Protein AF-A0A0R2Q2U8-F1 (afdb_monomer_lite)

pLDDT: mean 85.95, std 11.43, range [34.81, 98.5]

Foldseek 3Di:
DPDPFAFLVQQQVLLVQQCVLQVWAWDDKDDLVQFADCVVVPWDWDADPPGDIDTHDQIWTWTWGQFPLGIDIGIHTDFGPDDLVVVLVVVVVVCVVVVPQEAEAEGEDEDQDDPPDQKDKAKEWPDPVCCVVQVHYHDPDDDDDTSLVVNRVVCVVVVRIYMYIYTHDHNQCRVHRALSSSLVRQVSVCVSSVGDGSCPVSVVVHVVSLVVLLQADDLVQFADCVVVPWDWDADPPGDIDTHDWGWDWDWDQFPLGIDIDTDTDFGPDDLLSVLVSVVSNCVVRVPQEAEAEEEDADQDDPPDQWDKAKEWPDPVLCVVQVHHHDPDDDDDGSQVVNRVSCVVVVRIYMYIYTHDHNVCVPPDDVSRVVVRQVSVCVSSVGDRPVVVVVVVVVVD

Structure (mmCIF, N/CA/C/O backbone):
data_AF-A0A0R2Q2U8-F1
#
_entry.id   AF-A0A0R2Q2U8-F1
#
loop_
_atom_site.group_PDB
_atom_site.id
_atom_site.type_symbol
_atom_site.label_atom_id
_atom_site.label_alt_id
_atom_site.label_comp_id
_atom_site.label_asym_id
_atom_site.label_entity_id
_atom_site.label_seq_id
_atom_site.pdbx_PDB_ins_code
_atom_site.Cartn_x
_atom_site.Cartn_y
_atom_site.Cartn_z
_atom_site.occupancy
_atom_site.B_iso_or_equiv
_atom_site.auth_seq_id
_atom_site.auth_comp_id
_atom_site.auth_asym_id
_atom_site.auth_atom_id
_atom_site.pdbx_PDB_model_num
ATOM 1 N N . PHE A 1 1 ? -6.935 5.811 10.780 1.00 94.56 1 PHE A N 1
ATOM 2 C CA . PHE A 1 1 ? -7.105 7.264 10.555 1.00 94.56 1 PHE A CA 1
ATOM 3 C C . PHE A 1 1 ? -6.619 7.581 9.160 1.00 94.56 1 PHE A C 1
ATOM 5 O O . PHE A 1 1 ? -5.603 7.012 8.795 1.00 94.56 1 PHE A O 1
ATOM 12 N N . THR A 1 2 ? -7.308 8.432 8.398 1.00 90.75 2 THR A N 1
ATOM 13 C CA . THR A 1 2 ? -6.790 8.894 7.095 1.00 90.75 2 THR A CA 1
ATOM 14 C C . THR A 1 2 ? -5.646 9.890 7.297 1.00 90.75 2 THR A C 1
ATOM 16 O O . THR A 1 2 ? -5.514 10.471 8.378 1.00 90.75 2 THR A O 1
ATOM 19 N N . GLY A 1 3 ? -4.868 10.156 6.249 1.00 85.31 3 GLY A N 1
ATOM 20 C CA . GLY A 1 3 ? -3.780 11.135 6.285 1.00 85.31 3 GLY A CA 1
ATOM 21 C C . GLY A 1 3 ? -2.416 10.465 6.414 1.00 85.31 3 GLY A C 1
ATOM 22 O O . GLY A 1 3 ? -2.120 9.535 5.672 1.00 85.31 3 GLY A O 1
ATOM 23 N N . TRP A 1 4 ? -1.572 10.941 7.334 1.00 85.06 4 TRP A N 1
ATOM 24 C CA . TRP A 1 4 ? -0.156 10.550 7.386 1.00 85.06 4 TRP A CA 1
ATOM 25 C C . TRP A 1 4 ? 0.062 9.047 7.631 1.00 85.06 4 TRP A C 1
ATOM 27 O O . TRP A 1 4 ? 1.006 8.465 7.107 1.00 85.06 4 TRP A O 1
ATOM 37 N N . ASN A 1 5 ? -0.842 8.411 8.379 1.00 87.88 5 ASN A N 1
ATOM 38 C CA . ASN A 1 5 ? -0.761 6.993 8.746 1.00 87.88 5 ASN A CA 1
ATOM 39 C C . ASN A 1 5 ? -1.387 6.042 7.700 1.00 87.88 5 ASN A C 1
ATOM 41 O O . ASN A 1 5 ? -1.580 4.865 8.003 1.00 87.88 5 ASN A O 1
ATOM 45 N N . ASP A 1 6 ? -1.784 6.539 6.523 1.00 93.38 6 ASP A N 1
ATOM 46 C CA . ASP A 1 6 ? -2.668 5.821 5.594 1.00 93.38 6 ASP A CA 1
ATOM 47 C C . ASP A 1 6 ? -2.227 5.956 4.131 1.00 93.38 6 ASP A C 1
ATOM 49 O O . ASP A 1 6 ? -2.922 6.515 3.282 1.00 93.38 6 ASP A O 1
ATOM 53 N N . ALA A 1 7 ? -1.033 5.447 3.829 1.00 89.38 7 ALA A N 1
ATOM 54 C CA . ALA A 1 7 ? -0.549 5.343 2.458 1.00 89.38 7 ALA A CA 1
ATOM 55 C C . ALA A 1 7 ? -1.533 4.569 1.557 1.00 89.38 7 ALA A C 1
ATOM 57 O O . ALA A 1 7 ? -1.987 3.474 1.917 1.00 89.38 7 ALA A O 1
ATOM 58 N N . ALA A 1 8 ? -1.817 5.130 0.374 1.00 89.12 8 ALA A N 1
ATOM 59 C CA . ALA A 1 8 ? -2.749 4.582 -0.616 1.00 89.12 8 ALA A CA 1
ATOM 60 C C . ALA A 1 8 ? -4.134 4.225 -0.034 1.00 89.12 8 ALA A C 1
ATOM 62 O O . ALA A 1 8 ? -4.734 3.221 -0.428 1.00 89.12 8 ALA A O 1
ATOM 63 N N . ASP A 1 9 ? -4.610 5.003 0.948 1.00 93.44 9 ASP A N 1
ATOM 64 C CA . ASP A 1 9 ? -5.893 4.818 1.642 1.00 93.44 9 ASP A CA 1
ATOM 65 C C . ASP A 1 9 ? -6.118 3.384 2.170 1.00 93.44 9 ASP A C 1
ATOM 67 O O . ASP A 1 9 ? -7.255 2.923 2.323 1.00 93.44 9 ASP A O 1
ATOM 71 N N . ALA A 1 10 ? -5.045 2.617 2.393 1.00 94.88 10 ALA A N 1
ATOM 72 C CA . ALA A 1 10 ? -5.145 1.183 2.619 1.00 94.88 10 ALA A CA 1
ATOM 73 C C . ALA A 1 10 ? -5.830 0.849 3.953 1.00 94.88 10 ALA A C 1
ATOM 75 O O . ALA A 1 10 ? -6.695 -0.032 4.003 1.00 94.88 10 ALA A O 1
ATOM 76 N N . ALA A 1 11 ? -5.475 1.548 5.029 1.00 97.00 11 ALA A N 1
ATOM 77 C CA . ALA A 1 11 ? -6.027 1.336 6.357 1.00 97.00 11 ALA A CA 1
ATOM 78 C C . ALA A 1 11 ? -7.448 1.895 6.481 1.00 97.00 11 ALA A C 1
ATOM 80 O O . ALA A 1 11 ? -8.323 1.217 7.027 1.00 97.00 11 ALA A O 1
ATOM 81 N N . SER A 1 12 ? -7.725 3.091 5.950 1.00 96.44 12 SER A N 1
ATOM 82 C CA . SER A 1 12 ? -9.091 3.631 5.977 1.00 96.44 12 SER A CA 1
ATOM 83 C C . SER A 1 12 ? -10.061 2.796 5.146 1.00 96.44 12 SER A C 1
ATOM 85 O O . SER A 1 12 ? -11.175 2.531 5.608 1.00 96.44 12 SER A O 1
ATOM 87 N N . ASN A 1 13 ? -9.641 2.307 3.975 1.00 95.56 13 ASN A N 1
ATOM 88 C CA . ASN A 1 13 ? -10.457 1.397 3.177 1.00 95.56 13 ASN A CA 1
ATOM 89 C C . ASN A 1 13 ? -10.619 0.032 3.848 1.00 95.56 13 ASN A C 1
ATOM 91 O O . ASN A 1 13 ? -11.709 -0.530 3.770 1.00 95.56 13 ASN A O 1
ATOM 95 N N . ALA A 1 14 ? -9.610 -0.485 4.557 1.00 96.88 14 ALA A N 1
ATOM 96 C CA . ALA A 1 14 ? -9.766 -1.708 5.346 1.00 96.88 14 ALA A CA 1
ATOM 97 C C . ALA A 1 14 ? -10.889 -1.555 6.385 1.00 96.88 14 ALA A C 1
ATOM 99 O O . ALA A 1 14 ? -11.827 -2.349 6.396 1.00 96.88 14 ALA A O 1
ATOM 100 N N . VAL A 1 15 ? -10.854 -0.496 7.204 1.00 97.69 15 VAL A N 1
ATOM 101 C CA . VAL A 1 15 ? -11.894 -0.247 8.219 1.00 97.69 15 VAL A CA 1
ATOM 102 C C . VAL A 1 15 ? -13.259 0.001 7.574 1.00 97.69 15 VAL A C 1
ATOM 104 O O . VAL A 1 15 ? -14.255 -0.544 8.041 1.00 97.69 15 VAL A O 1
ATOM 107 N N . ARG A 1 16 ? -13.324 0.759 6.471 1.00 96.56 16 ARG A N 1
ATOM 108 C CA . ARG A 1 16 ? -14.574 0.988 5.727 1.00 96.56 16 ARG A CA 1
ATOM 109 C C . ARG A 1 16 ? -15.201 -0.322 5.249 1.00 96.56 16 ARG A C 1
ATOM 111 O O . ARG A 1 16 ? -16.387 -0.540 5.472 1.00 96.56 16 ARG A O 1
ATOM 118 N N . ASN A 1 17 ? -14.405 -1.207 4.650 1.00 95.62 17 ASN A N 1
ATOM 119 C CA . ASN A 1 17 ? -14.882 -2.508 4.184 1.00 95.62 17 ASN A CA 1
ATOM 120 C C . ASN A 1 17 ? -15.299 -3.427 5.344 1.00 95.62 17 ASN A C 1
ATOM 122 O O . ASN A 1 17 ? -16.216 -4.223 5.173 1.00 95.62 17 ASN A O 1
ATOM 126 N N . LEU A 1 18 ? -14.682 -3.312 6.526 1.00 96.50 18 LEU A N 1
ATOM 127 C CA . LEU A 1 18 ? -15.141 -4.020 7.729 1.00 96.50 18 LEU A CA 1
ATOM 128 C C . LEU A 1 18 ? -16.490 -3.481 8.229 1.00 96.50 18 LEU A C 1
ATOM 130 O O . LEU A 1 18 ? -17.383 -4.275 8.514 1.00 96.50 18 LEU A O 1
ATOM 134 N N . ILE A 1 19 ? -16.665 -2.154 8.281 1.00 96.94 19 ILE A N 1
ATOM 135 C CA . ILE A 1 19 ? -17.934 -1.506 8.659 1.00 96.94 19 ILE A CA 1
ATOM 136 C C . ILE A 1 19 ? -19.060 -1.968 7.727 1.00 96.94 19 ILE A C 1
ATOM 138 O O . ILE A 1 19 ? -20.101 -2.430 8.190 1.00 96.94 19 ILE A O 1
ATOM 142 N N . GLU A 1 20 ? -18.845 -1.870 6.415 1.00 95.00 20 GLU A N 1
ATOM 143 C CA . GLU A 1 20 ? -19.843 -2.233 5.407 1.00 95.00 20 GLU A CA 1
ATOM 144 C C . GLU A 1 20 ? -20.079 -3.747 5.359 1.00 95.00 20 GLU A C 1
ATOM 146 O O . GLU A 1 20 ? -21.221 -4.201 5.363 1.00 95.00 20 GLU A O 1
ATOM 151 N N . GLY A 1 21 ? -19.004 -4.538 5.357 1.00 94.06 21 GLY A N 1
ATOM 152 C CA . GLY A 1 21 ? -19.056 -5.988 5.205 1.00 94.06 21 GLY A CA 1
ATOM 153 C C . GLY A 1 21 ? -19.646 -6.725 6.406 1.00 94.06 21 GLY A C 1
ATOM 154 O O . GLY A 1 21 ? -20.275 -7.766 6.224 1.00 94.06 21 GLY A O 1
ATOM 155 N N . TRP A 1 22 ? -19.486 -6.192 7.620 1.00 95.75 22 TRP A N 1
ATOM 156 C CA . TRP A 1 22 ? -20.149 -6.724 8.813 1.00 95.75 22 TRP A CA 1
ATOM 157 C C . TRP A 1 22 ? -21.503 -6.065 9.110 1.00 95.75 22 TRP A C 1
ATOM 159 O O . TRP A 1 22 ? -22.204 -6.511 10.014 1.00 95.75 22 TRP A O 1
ATOM 169 N N . GLY A 1 23 ? -21.897 -5.027 8.363 1.00 95.50 23 GLY A N 1
ATOM 170 C CA . GLY A 1 23 ? -23.138 -4.293 8.620 1.00 95.50 23 GLY A CA 1
ATOM 171 C C . GLY A 1 23 ? -23.129 -3.566 9.968 1.00 95.50 23 GLY A C 1
ATOM 172 O O . GLY A 1 23 ? -24.135 -3.569 10.677 1.00 95.50 23 GLY A O 1
ATOM 173 N N . ALA A 1 24 ? -21.989 -2.976 10.337 1.00 97.38 24 ALA A N 1
ATOM 174 C CA . ALA A 1 24 ? -21.814 -2.310 11.621 1.00 97.38 24 ALA A CA 1
ATOM 175 C C . ALA A 1 24 ? -22.746 -1.093 11.763 1.00 97.38 24 ALA A C 1
ATOM 177 O O . ALA A 1 24 ? -22.928 -0.295 10.839 1.00 97.38 24 ALA A O 1
ATOM 178 N N . THR A 1 25 ? -23.328 -0.927 12.947 1.00 98.00 25 THR A N 1
ATOM 179 C CA . THR A 1 25 ? -24.264 0.158 13.255 1.00 98.00 25 THR A CA 1
ATOM 180 C C . THR A 1 25 ? -23.532 1.365 13.823 1.00 98.00 25 THR A C 1
ATOM 182 O O . THR A 1 25 ? -22.606 1.205 14.612 1.00 98.00 25 THR A O 1
ATOM 185 N N . ALA A 1 26 ? -23.942 2.579 13.448 1.00 97.62 26 ALA A N 1
ATOM 186 C CA . ALA A 1 26 ? -23.356 3.799 14.002 1.00 97.62 26 ALA A CA 1
ATOM 187 C C . ALA A 1 26 ? -23.546 3.848 15.528 1.00 97.62 26 ALA A C 1
ATOM 189 O O . ALA A 1 26 ? -24.657 3.654 16.022 1.00 97.62 26 ALA A O 1
ATOM 190 N N . LEU A 1 27 ? -22.457 4.104 16.251 1.00 97.25 27 LEU A N 1
ATOM 191 C CA . LEU A 1 27 ? -22.409 4.133 17.711 1.00 97.25 27 LEU A CA 1
ATOM 192 C C . LEU A 1 27 ? -22.325 5.570 18.229 1.00 97.25 27 LEU A C 1
ATOM 194 O O . LEU A 1 27 ? -23.126 5.981 19.064 1.00 97.25 27 LEU A O 1
ATOM 198 N N . ALA A 1 28 ? -21.343 6.324 17.739 1.00 95.38 28 ALA A N 1
ATOM 199 C CA . ALA A 1 28 ? -21.072 7.689 18.167 1.00 95.38 28 ALA A CA 1
ATOM 200 C C . ALA A 1 28 ? -20.221 8.427 17.127 1.00 95.38 28 ALA A C 1
ATOM 202 O O . ALA A 1 28 ? -19.657 7.827 16.215 1.00 95.38 28 ALA A O 1
ATOM 203 N N . GLU A 1 29 ? -20.105 9.738 17.295 1.00 95.50 29 GLU A N 1
ATOM 204 C CA . GLU A 1 29 ? -19.237 10.606 16.507 1.00 95.50 29 GLU A CA 1
ATOM 205 C C . GLU A 1 29 ? -18.466 11.522 17.462 1.00 95.50 29 GLU A C 1
ATOM 207 O O . GLU A 1 29 ? -19.021 11.998 18.454 1.00 95.50 29 GLU A O 1
ATOM 212 N N . ILE A 1 30 ? -17.187 11.761 17.177 1.00 93.81 30 ILE A N 1
ATOM 213 C CA . ILE A 1 30 ? -16.371 12.727 17.919 1.00 93.81 30 ILE A CA 1
ATOM 214 C C . ILE A 1 30 ? -16.479 14.071 17.215 1.00 93.81 30 ILE A C 1
ATOM 216 O O . ILE A 1 30 ? -16.075 14.183 16.058 1.00 93.81 30 ILE A O 1
ATOM 220 N N . ASP A 1 31 ? -16.977 15.083 17.929 1.00 91.62 31 ASP A N 1
ATOM 221 C CA . ASP A 1 31 ? -17.075 16.455 17.426 1.00 91.62 31 ASP A CA 1
ATOM 222 C C . ASP A 1 31 ? -15.719 16.917 16.854 1.00 91.62 31 ASP A C 1
ATOM 224 O O . ASP A 1 31 ? -14.731 16.951 17.595 1.00 91.62 31 ASP A O 1
ATOM 228 N N . PRO A 1 32 ? -15.633 17.246 15.551 1.00 91.38 32 PRO A N 1
ATOM 229 C CA . PRO A 1 32 ? -14.372 17.604 14.917 1.00 91.38 32 PRO A CA 1
ATOM 230 C C . PRO A 1 32 ? -13.861 18.993 15.311 1.00 91.38 32 PRO A C 1
ATOM 232 O O . PRO A 1 32 ? -12.673 19.262 15.116 1.00 91.38 32 PRO A O 1
ATOM 235 N N . GLU A 1 33 ? -14.706 19.875 15.854 1.00 91.88 33 GLU A N 1
ATOM 236 C CA . GLU A 1 33 ? -14.378 21.289 16.069 1.00 91.88 33 GLU A CA 1
ATOM 237 C C . GLU A 1 33 ? -13.157 21.532 16.980 1.00 91.88 33 GLU A C 1
ATOM 239 O O . GLU A 1 33 ? -12.303 22.347 16.621 1.00 91.88 33 GLU A O 1
ATOM 244 N N . PRO A 1 34 ? -12.964 20.812 18.101 1.00 93.44 34 PRO A N 1
ATOM 245 C CA . PRO A 1 34 ? -11.785 20.996 18.948 1.00 93.44 34 PRO A CA 1
ATOM 246 C C . PRO A 1 34 ? -10.483 20.447 18.347 1.00 93.44 34 PRO A C 1
ATOM 248 O O . PRO A 1 34 ? -9.402 20.776 18.847 1.00 93.44 34 PRO A O 1
ATOM 251 N N . PHE A 1 35 ? -10.578 19.575 17.339 1.00 94.88 35 PHE A N 1
ATOM 252 C CA . PHE A 1 35 ? -9.476 18.719 16.894 1.00 94.88 35 PHE A CA 1
ATOM 253 C C . PHE A 1 35 ? -9.040 18.969 15.453 1.00 94.88 35 PHE A C 1
ATOM 255 O O . PHE A 1 35 ? -7.942 18.559 15.087 1.00 94.88 35 PHE A O 1
ATOM 262 N N . THR A 1 36 ? -9.852 19.640 14.639 1.00 91.00 36 THR A N 1
ATOM 263 C CA . THR A 1 36 ? -9.620 19.766 13.195 1.00 91.00 36 THR A CA 1
ATOM 264 C C . THR A 1 36 ? -9.173 21.169 12.814 1.00 91.00 36 THR A C 1
ATOM 266 O O . THR A 1 36 ? -9.827 22.154 13.151 1.00 91.00 36 THR A O 1
ATOM 269 N N . ASP A 1 37 ? -8.096 21.271 12.033 1.00 91.44 37 ASP A N 1
ATOM 270 C CA . ASP A 1 37 ? -7.814 22.491 11.280 1.00 91.44 37 ASP A CA 1
ATOM 271 C C . ASP A 1 37 ? -8.611 22.486 9.967 1.00 91.44 37 ASP A C 1
ATOM 273 O O . ASP A 1 37 ? -8.217 21.868 8.974 1.00 91.44 37 ASP A O 1
ATOM 277 N N . TYR A 1 38 ? -9.737 23.204 9.947 1.00 85.06 38 TYR A N 1
ATOM 278 C CA . TYR A 1 38 ? -10.610 23.283 8.773 1.00 85.06 38 TYR A CA 1
ATOM 279 C C . TYR A 1 38 ? -9.982 23.982 7.557 1.00 85.06 38 TYR A C 1
ATOM 281 O O . TYR A 1 38 ? -10.538 23.899 6.457 1.00 85.06 38 TYR A O 1
ATOM 289 N N . ALA A 1 39 ? -8.842 24.668 7.706 1.00 84.31 39 ALA A N 1
ATOM 290 C CA . ALA A 1 39 ? -8.105 25.196 6.559 1.00 84.31 39 ALA A CA 1
ATOM 291 C C . ALA A 1 39 ? -7.401 24.078 5.774 1.00 84.31 39 ALA A C 1
ATOM 293 O O . ALA A 1 39 ? -7.323 24.160 4.540 1.00 84.31 39 ALA A O 1
ATOM 294 N N . THR A 1 40 ? -6.951 23.046 6.493 1.00 81.06 40 THR A N 1
ATOM 295 C CA . THR A 1 40 ? -6.256 21.867 5.968 1.00 81.06 40 THR A CA 1
ATOM 296 C C . THR A 1 40 ? -7.247 20.765 5.586 1.00 81.06 40 THR A C 1
ATOM 298 O O . THR A 1 40 ? -7.237 20.297 4.449 1.00 81.06 40 THR A O 1
ATOM 301 N N . VAL A 1 41 ? -8.167 20.401 6.487 1.00 81.25 41 VAL A N 1
ATOM 302 C CA . VAL A 1 41 ? -9.200 19.375 6.256 1.00 81.25 41 VAL A CA 1
ATOM 303 C C . VAL A 1 41 ? -10.561 20.052 6.107 1.00 81.25 41 VAL A C 1
ATOM 305 O O . VAL A 1 41 ? -11.271 20.321 7.076 1.00 81.25 41 VAL A O 1
ATOM 308 N N . ARG A 1 42 ? -10.917 20.390 4.865 1.00 86.69 42 ARG A N 1
ATOM 309 C CA . ARG A 1 42 ? -12.091 21.224 4.568 1.00 86.69 42 ARG A CA 1
ATOM 310 C C . ARG A 1 42 ? -13.397 20.423 4.614 1.00 86.69 42 ARG A C 1
ATOM 312 O O . ARG A 1 42 ? -13.463 19.367 3.993 1.00 86.69 42 ARG A O 1
ATOM 319 N N . PRO A 1 43 ? -14.471 20.954 5.228 1.00 85.44 43 PRO A N 1
ATOM 320 C CA . PRO A 1 43 ? -15.813 20.402 5.070 1.00 85.44 43 PRO A CA 1
ATOM 321 C C . PRO A 1 43 ? -16.261 20.416 3.605 1.00 85.44 43 PRO A C 1
ATOM 323 O O . PRO A 1 43 ? -15.959 21.348 2.852 1.00 85.44 43 PRO A O 1
ATOM 326 N N . HIS A 1 44 ? -17.041 19.413 3.211 1.00 82.75 44 HIS A N 1
ATOM 327 C CA . HIS A 1 44 ? -17.536 19.282 1.842 1.00 82.75 44 HIS A CA 1
ATOM 328 C C . HIS A 1 44 ? -19.038 19.511 1.765 1.00 82.75 44 HIS A C 1
ATOM 330 O O . HIS A 1 44 ? -19.788 19.269 2.707 1.00 82.75 44 HIS A O 1
ATOM 336 N N . VAL A 1 45 ? -19.496 19.961 0.604 1.00 84.44 45 VAL A N 1
ATOM 337 C CA . VAL A 1 45 ? -20.920 20.125 0.330 1.00 84.44 45 VAL A CA 1
ATOM 338 C C . VAL A 1 45 ? -21.479 18.835 -0.248 1.00 84.44 45 VAL A C 1
ATOM 340 O O . VAL A 1 45 ? -20.938 18.321 -1.223 1.00 84.44 45 VAL A O 1
ATOM 343 N N . ARG A 1 46 ? -22.611 18.368 0.281 1.00 79.62 46 ARG A N 1
ATOM 344 C CA . ARG A 1 46 ? -23.426 17.317 -0.334 1.00 79.62 46 ARG A CA 1
ATOM 345 C C . ARG A 1 46 ? -24.780 17.891 -0.742 1.00 79.62 46 ARG A C 1
ATOM 347 O O . ARG A 1 46 ? -25.477 18.496 0.070 1.00 79.62 46 ARG A O 1
ATOM 354 N N . LEU A 1 47 ? -25.148 17.706 -2.006 1.00 78.75 47 LEU A N 1
ATOM 355 C CA . LEU A 1 47 ? -26.485 18.021 -2.503 1.00 78.75 47 LEU A CA 1
ATOM 356 C C . LEU A 1 47 ? -27.368 16.785 -2.319 1.00 78.75 47 LEU A C 1
ATOM 358 O O . LEU A 1 47 ? -26.999 15.699 -2.758 1.00 78.75 47 LEU A O 1
ATOM 362 N N . LYS A 1 48 ? -28.507 16.945 -1.646 1.00 77.12 48 LYS A N 1
ATOM 363 C CA . LYS A 1 48 ? -29.556 15.922 -1.576 1.00 77.12 48 LYS A CA 1
ATOM 364 C C . LYS A 1 48 ? -30.556 16.107 -2.714 1.00 77.12 48 LYS A C 1
ATOM 366 O O . LYS A 1 48 ? -30.685 17.207 -3.264 1.00 77.12 48 LYS A O 1
ATOM 371 N N . ASP A 1 49 ? -31.300 15.045 -3.011 1.00 71.19 49 ASP A N 1
ATOM 372 C CA . ASP A 1 49 ? -32.435 15.104 -3.929 1.00 71.19 49 ASP A CA 1
ATOM 373 C C . ASP A 1 49 ? -33.386 16.241 -3.522 1.00 71.19 49 ASP A C 1
ATOM 375 O O . ASP A 1 49 ? -33.726 16.409 -2.349 1.00 71.19 49 ASP A O 1
ATOM 379 N N . GLY A 1 50 ? -33.757 17.079 -4.492 1.00 77.56 50 GLY A N 1
ATOM 380 C CA . GLY A 1 50 ? -34.539 18.298 -4.253 1.00 77.56 50 GLY A CA 1
ATOM 381 C C . GLY A 1 50 ? -33.717 19.564 -3.970 1.00 77.56 50 GLY A C 1
ATOM 382 O O . GLY A 1 50 ? -34.293 20.591 -3.624 1.00 77.56 50 GLY A O 1
ATOM 383 N N . GLY A 1 51 ? -32.387 19.531 -4.126 1.00 76.44 51 GLY A N 1
ATOM 384 C CA . GLY A 1 51 ? -31.538 20.732 -4.105 1.00 76.44 51 GLY A CA 1
ATOM 385 C C . GLY A 1 51 ? -31.176 21.250 -2.710 1.00 76.44 51 GLY A C 1
ATOM 386 O O . GLY A 1 51 ? -30.585 22.324 -2.584 1.00 76.44 51 GLY A O 1
ATOM 387 N N . LYS A 1 52 ? -31.491 20.496 -1.650 1.00 79.94 52 LYS A N 1
ATOM 388 C CA . LYS A 1 52 ? -31.078 20.837 -0.284 1.00 79.94 52 LYS A CA 1
ATOM 389 C C . LYS A 1 52 ? -29.573 20.601 -0.122 1.00 79.94 52 LYS A C 1
ATOM 391 O O . LYS A 1 52 ? -29.073 19.513 -0.403 1.00 79.94 52 LYS A O 1
ATOM 396 N N . ARG A 1 53 ? -28.861 21.637 0.327 1.00 84.44 53 ARG A N 1
ATOM 397 C CA . ARG A 1 53 ? -27.409 21.639 0.534 1.00 84.44 53 ARG A CA 1
ATOM 398 C C . ARG A 1 53 ? -27.082 21.308 1.990 1.00 84.44 53 ARG A C 1
ATOM 400 O O . ARG A 1 53 ? -27.417 22.099 2.866 1.00 84.44 53 ARG A O 1
ATOM 407 N N . ASP A 1 54 ? -26.371 20.209 2.218 1.00 83.75 54 ASP A N 1
ATOM 408 C CA . ASP A 1 54 ? -25.835 19.838 3.530 1.00 83.75 54 ASP A CA 1
ATOM 409 C C . ASP A 1 54 ? -24.307 20.006 3.549 1.00 83.75 54 ASP A C 1
ATOM 411 O O . ASP A 1 54 ? -23.626 19.759 2.549 1.00 83.75 54 ASP A O 1
ATOM 415 N N . ILE A 1 55 ? -23.766 20.443 4.688 1.00 82.94 55 ILE A N 1
ATOM 416 C CA . ILE A 1 55 ? -22.320 20.504 4.931 1.00 82.94 55 ILE A CA 1
ATOM 417 C C . ILE A 1 55 ? -21.924 19.232 5.678 1.00 82.94 55 ILE A C 1
ATOM 419 O O . ILE A 1 55 ? -22.485 18.930 6.728 1.00 82.94 55 ILE A O 1
ATOM 423 N N . ILE A 1 56 ? -20.970 18.493 5.120 1.00 84.88 56 ILE A N 1
ATOM 424 C CA . ILE A 1 56 ? -20.397 17.288 5.710 1.00 84.88 56 ILE A CA 1
ATOM 425 C C . ILE A 1 56 ? -19.091 17.675 6.392 1.00 84.88 56 ILE A C 1
ATOM 427 O O . ILE A 1 56 ? -18.128 18.071 5.728 1.00 84.88 56 ILE A O 1
ATOM 431 N N . TRP A 1 57 ? -19.086 17.575 7.717 1.00 89.38 57 TRP A N 1
ATOM 432 C CA . TRP A 1 57 ? -17.927 17.870 8.549 1.00 89.38 57 TRP A CA 1
ATOM 433 C C . TRP A 1 57 ? -16.981 16.660 8.624 1.00 89.38 57 TRP A C 1
ATOM 435 O O . TRP A 1 57 ? -17.457 15.520 8.641 1.00 89.38 57 TRP A O 1
ATOM 445 N N . PRO A 1 58 ? -15.656 16.885 8.661 1.00 88.25 58 PRO A N 1
ATOM 446 C CA . PRO A 1 58 ? -14.641 15.831 8.696 1.00 88.25 58 PRO A CA 1
ATOM 447 C C . PRO A 1 58 ? -14.563 15.182 10.088 1.00 88.25 58 PRO A C 1
ATOM 449 O O . PRO A 1 58 ? -13.705 15.502 10.901 1.00 88.25 58 PRO A O 1
ATOM 452 N N . THR A 1 59 ? -15.500 14.282 10.362 1.00 91.88 59 THR A N 1
ATOM 453 C CA . THR A 1 59 ? -15.767 13.716 11.693 1.00 91.88 59 THR A CA 1
ATOM 454 C C . THR A 1 59 ? -15.111 12.344 11.855 1.00 91.88 59 THR A C 1
ATOM 456 O O . THR A 1 59 ? -15.014 11.588 10.886 1.00 91.88 59 THR A O 1
ATOM 459 N N . VAL A 1 60 ? -14.683 12.000 13.075 1.00 96.38 60 VAL A N 1
ATOM 460 C CA . VAL A 1 60 ? -14.318 10.617 13.422 1.00 96.38 60 VAL A CA 1
ATOM 461 C C . VAL A 1 60 ? -15.571 9.900 13.904 1.00 96.38 60 VAL A C 1
ATOM 463 O O . VAL A 1 60 ? -16.109 10.225 14.961 1.00 96.38 60 VAL A O 1
ATOM 466 N N . GLY A 1 61 ? -16.041 8.943 13.111 1.00 97.50 61 GLY A N 1
ATOM 467 C CA . GLY A 1 61 ? -17.170 8.097 13.472 1.00 97.50 61 GLY A CA 1
ATOM 468 C C . GLY A 1 61 ? -16.724 6.847 14.222 1.00 97.50 61 GLY A C 1
ATOM 469 O O . GLY A 1 61 ? -15.598 6.365 14.057 1.00 97.50 61 GLY A O 1
ATOM 470 N N . LEU A 1 62 ? -17.637 6.322 15.031 1.00 98.31 62 LEU A N 1
ATOM 471 C CA . LEU A 1 62 ? -17.527 5.056 15.736 1.00 98.31 62 LEU A CA 1
ATOM 472 C C . LEU A 1 62 ? -18.710 4.172 15.340 1.00 98.31 62 LEU A C 1
ATOM 474 O O . LEU A 1 62 ? -19.857 4.622 15.338 1.00 98.31 62 LEU A O 1
ATOM 478 N N . TRP A 1 63 ? -18.437 2.909 15.037 1.00 98.50 63 TRP A N 1
ATOM 479 C CA . TRP A 1 63 ? -19.432 1.906 14.668 1.00 98.50 63 TRP A CA 1
ATOM 480 C C . TRP A 1 63 ? -19.288 0.679 15.550 1.00 98.50 63 TRP A C 1
ATOM 482 O O . TRP A 1 63 ? -18.178 0.302 15.906 1.00 98.50 63 TRP A O 1
ATOM 492 N N . HIS A 1 64 ? -20.401 0.037 15.873 1.00 98.12 64 HIS A N 1
ATOM 493 C CA . HIS A 1 64 ? -20.445 -1.193 16.651 1.00 98.12 64 HIS A CA 1
ATOM 494 C C . HIS A 1 64 ? -20.925 -2.360 15.794 1.00 98.12 64 HIS A C 1
ATOM 496 O O . HIS A 1 64 ? -21.834 -2.211 14.973 1.00 98.12 64 HIS A O 1
ATOM 502 N N . VAL A 1 65 ? -20.325 -3.526 16.010 1.00 97.38 65 VAL A N 1
ATOM 503 C CA . VAL A 1 65 ? -20.839 -4.797 15.511 1.00 97.38 65 VAL A CA 1
ATOM 504 C C . VAL A 1 65 ? -20.565 -5.922 16.501 1.00 97.38 65 VAL A C 1
ATOM 506 O O . VAL A 1 65 ? -19.541 -5.932 17.184 1.00 97.38 65 VAL A O 1
ATOM 509 N N . ASN A 1 66 ? -21.475 -6.891 16.555 1.00 96.19 66 ASN A N 1
ATOM 510 C CA . ASN A 1 66 ? -21.276 -8.126 17.298 1.00 96.19 66 ASN A CA 1
ATOM 511 C C . ASN A 1 66 ? -20.593 -9.162 16.388 1.00 96.19 66 ASN A C 1
ATOM 513 O O . ASN A 1 66 ? -21.203 -9.664 15.442 1.00 96.19 66 ASN A O 1
ATOM 517 N N . GLY A 1 67 ? -19.308 -9.422 16.634 1.00 92.75 67 GLY A N 1
ATOM 518 C CA . GLY A 1 67 ? -18.506 -10.402 15.906 1.00 92.75 67 GLY A CA 1
ATOM 519 C C . GLY A 1 67 ? -18.446 -11.756 16.615 1.00 92.75 67 GLY A C 1
ATOM 520 O O . GLY A 1 67 ? -18.751 -11.883 17.798 1.00 92.75 67 GLY A O 1
ATOM 521 N N . ALA A 1 68 ? -17.990 -12.788 15.900 1.00 90.94 68 ALA A N 1
ATOM 522 C CA . ALA A 1 68 ? -17.828 -14.132 16.467 1.00 90.94 68 ALA A CA 1
ATOM 523 C C . ALA A 1 68 ? -16.798 -14.182 17.613 1.00 90.94 68 ALA A C 1
ATOM 525 O O . ALA A 1 68 ? -16.930 -14.998 18.522 1.00 90.94 68 ALA A O 1
ATOM 526 N N . GLY A 1 69 ? -15.786 -13.310 17.564 1.00 85.81 69 GLY A N 1
ATOM 527 C CA . GLY A 1 69 ? -14.762 -13.165 18.602 1.00 85.81 69 GLY A CA 1
ATOM 528 C C . GLY A 1 69 ? -15.134 -12.205 19.738 1.00 85.81 69 GLY A C 1
ATOM 529 O O . GLY A 1 69 ? -14.372 -12.096 20.695 1.00 85.81 69 GLY A O 1
ATOM 530 N N . GLY A 1 70 ? -16.283 -11.523 19.651 1.00 92.62 70 GLY A N 1
ATOM 531 C CA . GLY A 1 70 ? -16.737 -10.524 20.620 1.00 92.62 70 GLY A CA 1
ATOM 532 C C . GLY A 1 70 ? -17.302 -9.261 19.965 1.00 92.62 70 GLY A C 1
ATOM 533 O O . GLY A 1 70 ? -17.353 -9.140 18.740 1.00 92.62 70 GLY A O 1
ATOM 534 N N . ASP A 1 71 ? -17.736 -8.312 20.793 1.00 96.69 71 ASP A N 1
ATOM 535 C CA . ASP A 1 71 ? -18.161 -6.989 20.336 1.00 96.69 71 ASP A CA 1
ATOM 536 C C . ASP A 1 71 ? -16.966 -6.164 19.841 1.00 96.69 71 ASP A C 1
ATOM 538 O O . ASP A 1 71 ? -15.904 -6.134 20.462 1.00 96.69 71 ASP A O 1
ATOM 542 N N . ILE A 1 72 ? -17.146 -5.486 18.707 1.00 97.94 72 ILE A N 1
ATOM 543 C CA . ILE A 1 72 ? -16.100 -4.720 18.030 1.00 97.94 72 ILE A CA 1
ATOM 544 C C . ILE A 1 72 ? -16.587 -3.284 17.866 1.00 97.94 72 ILE A C 1
ATOM 546 O O . ILE A 1 72 ? -17.673 -3.047 17.331 1.00 97.94 72 ILE A O 1
ATOM 550 N N . ILE A 1 73 ? -15.759 -2.327 18.287 1.00 98.31 73 ILE A N 1
ATOM 551 C CA . ILE A 1 73 ? -15.950 -0.904 18.002 1.00 98.31 73 ILE A CA 1
ATOM 552 C C . ILE A 1 73 ? -14.934 -0.494 16.935 1.00 98.31 73 ILE A C 1
ATOM 554 O O . ILE A 1 73 ? -13.725 -0.550 17.149 1.00 98.31 73 ILE A O 1
ATOM 558 N N . LEU A 1 74 ? -15.427 -0.094 15.767 1.00 98.31 74 LEU A N 1
ATOM 559 C CA . LEU A 1 74 ? -14.633 0.369 14.633 1.00 98.31 74 LEU A CA 1
ATOM 560 C C . LEU A 1 74 ? -14.583 1.895 14.652 1.00 98.31 74 LEU A C 1
ATOM 562 O O . LEU A 1 74 ? -15.624 2.539 14.751 1.00 98.31 74 LEU A O 1
ATOM 566 N N . ALA A 1 75 ? -13.391 2.472 14.513 1.00 97.94 75 ALA A N 1
ATOM 567 C CA . ALA A 1 75 ? -13.191 3.915 14.432 1.00 97.94 75 ALA A CA 1
ATOM 568 C C . ALA A 1 75 ? -12.627 4.308 13.062 1.00 97.94 75 ALA A C 1
ATOM 570 O O . ALA A 1 75 ? -11.607 3.772 12.623 1.00 97.94 75 ALA A O 1
ATOM 571 N N . LEU A 1 76 ? -13.267 5.268 12.390 1.00 98.00 76 LEU A N 1
ATOM 572 C CA . LEU A 1 76 ? -12.837 5.762 11.081 1.00 98.00 76 LEU A CA 1
ATOM 573 C C . LEU A 1 76 ? -13.054 7.270 10.971 1.00 98.00 76 LEU A C 1
ATOM 575 O O . LEU A 1 76 ? -14.137 7.784 11.236 1.00 98.00 76 LEU A O 1
ATOM 579 N N . GLY A 1 77 ? -12.018 7.971 10.522 1.00 95.50 77 GLY A N 1
ATOM 580 C CA . GLY A 1 77 ? -12.059 9.402 10.266 1.00 95.50 77 GLY A CA 1
ATOM 581 C C . GLY A 1 77 ? -10.671 9.995 10.032 1.00 95.50 77 GLY A C 1
ATOM 582 O O . GLY A 1 77 ? -9.681 9.245 9.987 1.00 95.50 77 GLY A O 1
ATOM 583 N N . PRO A 1 78 ? -10.601 11.327 9.877 1.00 93.62 78 PRO A N 1
ATOM 584 C CA . PRO A 1 78 ? -9.345 12.044 9.727 1.00 93.62 78 PRO A CA 1
ATOM 585 C C . PRO A 1 78 ? -8.501 11.967 10.995 1.00 93.62 78 PRO A C 1
ATOM 587 O O . PRO A 1 78 ? -9.021 11.909 12.109 1.00 93.62 78 PRO A O 1
ATOM 590 N N . GLU A 1 79 ? -7.183 11.981 10.821 1.00 94.62 79 GLU A N 1
ATOM 591 C CA . GLU A 1 79 ? -6.268 12.244 11.926 1.00 94.62 79 GLU A CA 1
ATOM 592 C C . GLU A 1 79 ? -6.543 13.648 12.502 1.00 94.62 79 GLU A C 1
ATOM 594 O O . GLU A 1 79 ? -6.610 14.617 11.734 1.00 94.62 79 GLU A O 1
ATOM 599 N N . PRO A 1 80 ? -6.729 13.789 13.831 1.00 94.50 80 PRO A N 1
ATOM 600 C CA . PRO A 1 80 ? -6.905 15.100 14.444 1.00 94.50 80 PRO A CA 1
ATOM 601 C C . PRO A 1 80 ? -5.685 15.975 14.141 1.00 94.50 80 PRO A C 1
ATOM 603 O O . PRO A 1 80 ? -4.553 15.513 14.189 1.00 94.50 80 PRO A O 1
ATOM 606 N N . SER A 1 81 ? -5.882 17.256 13.852 1.00 92.75 81 SER A N 1
ATOM 607 C CA . SER A 1 81 ? -4.788 18.215 13.639 1.00 92.75 81 SER A CA 1
ATOM 608 C C . SER A 1 81 ? -4.294 18.829 14.952 1.00 92.75 81 SER A C 1
ATOM 610 O O . SER A 1 81 ? -3.156 19.278 15.047 1.00 92.75 81 SER A O 1
ATOM 612 N N . LEU A 1 82 ? -5.161 18.886 15.967 1.00 92.94 82 LEU A N 1
ATOM 613 C CA . LEU A 1 82 ? -4.936 19.601 17.220 1.00 92.94 82 LEU A CA 1
ATOM 614 C C . LEU A 1 82 ? -5.330 18.738 18.427 1.00 92.94 82 LEU A C 1
ATOM 616 O O . LEU A 1 82 ? -6.123 17.805 18.325 1.00 92.94 82 LEU A O 1
ATOM 620 N N . ARG A 1 83 ? -4.801 19.094 19.605 1.00 95.94 83 ARG A N 1
ATOM 621 C CA . ARG A 1 83 ? -5.213 18.561 20.921 1.00 95.94 83 ARG A CA 1
ATOM 622 C C . ARG A 1 83 ? -5.197 17.024 21.041 1.00 95.94 83 ARG A C 1
ATOM 624 O O . ARG A 1 83 ? -6.071 16.452 21.686 1.00 95.94 83 ARG A O 1
ATOM 631 N N . TRP A 1 84 ? -4.173 16.357 20.502 1.00 96.88 84 TRP A N 1
ATOM 632 C CA . TRP A 1 84 ? -4.060 14.886 20.479 1.00 96.88 84 TRP A CA 1
ATOM 633 C C . TRP A 1 84 ? -4.229 14.196 21.835 1.00 96.88 84 TRP A C 1
ATOM 635 O O . TRP A 1 84 ? -4.867 13.150 21.905 1.00 96.88 84 TRP A O 1
ATOM 645 N N . LYS A 1 85 ? -3.729 14.794 22.923 1.00 96.12 85 LYS A N 1
ATOM 646 C CA . LYS A 1 85 ? -3.926 14.261 24.282 1.00 96.12 85 LYS A CA 1
ATOM 647 C C . LYS A 1 85 ? -5.406 14.213 24.670 1.00 96.12 85 LYS A C 1
ATOM 649 O O . LYS A 1 85 ? -5.890 13.189 25.130 1.00 96.12 85 LYS A O 1
ATOM 654 N N . LEU A 1 86 ? -6.136 15.304 24.423 1.00 96.50 86 LEU A N 1
ATOM 655 C CA . LEU A 1 86 ? -7.573 15.373 24.697 1.00 96.50 86 LEU A CA 1
ATOM 656 C C . LEU A 1 86 ? -8.356 14.421 23.784 1.00 96.50 86 LEU A C 1
ATOM 658 O O . LEU A 1 86 ? -9.266 13.750 24.250 1.00 96.50 86 LEU A O 1
ATOM 662 N N . PHE A 1 87 ? -7.991 14.339 22.502 1.00 97.31 87 PHE A N 1
ATOM 663 C CA . PHE A 1 87 ? -8.611 13.396 21.570 1.00 97.31 87 PHE A CA 1
ATOM 664 C C . PHE A 1 87 ? -8.432 11.943 22.038 1.00 97.31 87 PHE A C 1
ATOM 666 O O . PHE A 1 87 ? -9.392 11.179 22.076 1.00 97.31 87 PHE A O 1
ATOM 673 N N . SER A 1 88 ? -7.220 11.580 22.464 1.00 97.31 88 SER A N 1
ATOM 674 C CA . SER A 1 88 ? -6.908 10.231 22.952 1.00 97.31 88 SER A CA 1
ATOM 675 C C . SER A 1 88 ? -7.692 9.890 24.220 1.00 97.31 88 SER A C 1
ATOM 677 O O . SER A 1 88 ? -8.219 8.787 24.332 1.00 97.31 88 SER A O 1
ATOM 679 N N . GLN A 1 89 ? -7.882 10.862 25.120 1.00 95.69 89 GLN A N 1
ATOM 680 C CA . GLN A 1 89 ? -8.761 10.707 26.284 1.00 95.69 89 GLN A CA 1
ATOM 681 C C . GLN A 1 89 ? -10.215 10.411 25.888 1.00 95.69 89 GLN A C 1
ATOM 683 O O . GLN A 1 89 ? -10.842 9.576 26.527 1.00 95.69 89 GLN A O 1
ATOM 688 N N . GLN A 1 90 ? -10.751 11.034 24.827 1.00 96.19 90 GLN A N 1
ATOM 689 C CA . GLN A 1 90 ? -12.109 10.722 24.347 1.00 96.19 90 GLN A CA 1
ATOM 690 C C . GLN A 1 90 ? -12.222 9.267 23.874 1.00 96.19 90 GLN A C 1
ATOM 692 O O . GLN A 1 90 ? -13.188 8.586 24.207 1.00 96.19 90 GLN A O 1
ATOM 697 N N . ILE A 1 91 ? -11.222 8.778 23.133 1.00 96.88 91 ILE A N 1
ATOM 698 C CA . ILE A 1 91 ? -11.190 7.389 22.653 1.00 96.88 91 ILE A CA 1
ATOM 699 C C . ILE A 1 91 ? -11.108 6.407 23.828 1.00 96.88 91 ILE A C 1
ATOM 701 O O . ILE A 1 91 ? -11.834 5.415 23.845 1.00 96.88 91 ILE A O 1
ATOM 705 N N . ILE A 1 92 ? -10.279 6.696 24.833 1.00 95.94 92 ILE A N 1
ATOM 706 C CA . ILE A 1 92 ? -10.173 5.856 26.034 1.00 95.94 92 ILE A CA 1
ATOM 707 C C . ILE A 1 92 ? -11.464 5.862 26.837 1.00 95.94 92 ILE A C 1
ATOM 709 O O . ILE A 1 92 ? -11.910 4.798 27.240 1.00 95.94 92 ILE A O 1
ATOM 713 N N . SER A 1 93 ? -12.124 7.011 27.005 1.00 95.69 93 SER A N 1
ATOM 714 C CA . SER A 1 93 ? -13.415 7.058 27.702 1.00 95.69 93 SER A CA 1
ATOM 715 C C . SER A 1 93 ? -14.468 6.168 27.033 1.00 95.69 93 SER A C 1
ATOM 717 O O . SER A 1 93 ? -15.269 5.543 27.724 1.00 95.69 93 SER A O 1
ATOM 719 N N . VAL A 1 94 ? -14.459 6.063 25.697 1.00 96.31 94 VAL A N 1
ATOM 720 C CA . VAL A 1 94 ? -15.297 5.090 24.977 1.00 96.31 94 VAL A CA 1
ATOM 721 C C . VAL A 1 94 ? -14.851 3.660 25.291 1.00 96.31 94 VAL A C 1
ATOM 723 O O . VAL A 1 94 ? -15.687 2.824 25.629 1.00 96.31 94 VAL A O 1
ATOM 726 N N . ALA A 1 95 ? -13.549 3.378 25.208 1.00 96.12 95 ALA A N 1
ATOM 727 C CA . ALA A 1 95 ? -13.001 2.053 25.483 1.00 96.12 95 ALA A CA 1
ATOM 728 C C . ALA A 1 95 ? -13.352 1.563 26.900 1.00 96.12 95 ALA A C 1
ATOM 730 O O . ALA A 1 95 ? -13.851 0.449 27.046 1.00 96.12 95 ALA A O 1
ATOM 731 N N . GLU A 1 96 ? -13.179 2.402 27.921 1.00 95.81 96 GLU A N 1
ATOM 732 C CA . GLU A 1 96 ? -13.531 2.120 29.316 1.00 95.81 96 GLU A CA 1
ATOM 733 C C . GLU A 1 96 ? -15.039 1.928 29.497 1.00 95.81 96 GLU A C 1
ATOM 735 O O . GLU A 1 96 ? -15.464 0.966 30.134 1.00 95.81 96 GLU A O 1
ATOM 740 N N . HIS A 1 97 ? -15.868 2.795 28.898 1.00 96.44 97 HIS A N 1
ATOM 741 C CA . HIS A 1 97 ? -17.327 2.690 28.996 1.00 96.44 97 HIS A CA 1
ATOM 742 C C . HIS A 1 97 ? -17.851 1.341 28.484 1.00 96.44 97 HIS A C 1
ATOM 744 O O . HIS A 1 97 ? -18.757 0.757 29.080 1.00 96.44 97 HIS A O 1
ATOM 750 N N . PHE A 1 98 ? -17.262 0.836 27.399 1.00 96.19 98 PHE A N 1
ATOM 751 C CA . PHE A 1 98 ? -17.622 -0.450 26.804 1.00 96.19 98 PHE A CA 1
ATOM 752 C C . PHE A 1 98 ? -16.754 -1.622 27.289 1.00 96.19 98 PHE A C 1
ATOM 754 O O . PHE A 1 98 ? -16.922 -2.731 26.792 1.00 96.19 98 PHE A O 1
ATOM 761 N N . ASN A 1 99 ? -15.868 -1.414 28.272 1.00 95.44 99 ASN A N 1
ATOM 762 C CA . ASN A 1 99 ? -14.935 -2.425 28.790 1.00 95.44 99 ASN A CA 1
ATOM 763 C C . ASN A 1 99 ? -14.115 -3.117 27.683 1.00 95.44 99 ASN A C 1
ATOM 765 O O . ASN A 1 99 ? -13.973 -4.340 27.658 1.00 95.44 99 ASN A O 1
ATOM 769 N N . SER A 1 100 ? -13.598 -2.331 26.740 1.00 96.06 100 SER A N 1
ATOM 770 C CA . SER A 1 100 ? -12.785 -2.831 25.630 1.00 96.06 100 SER A CA 1
ATOM 771 C C . SER A 1 100 ? -11.485 -3.444 26.149 1.00 96.06 100 SER A C 1
ATOM 773 O O . SER A 1 100 ? -10.764 -2.824 26.925 1.00 96.06 100 SER A O 1
ATOM 775 N N . SER A 1 101 ? -11.162 -4.653 25.691 1.00 94.94 101 SER A N 1
ATOM 776 C CA . SER A 1 101 ? -9.983 -5.402 26.146 1.00 94.94 101 SER A CA 1
ATOM 777 C C . SER A 1 101 ? -8.741 -5.223 25.268 1.00 94.94 101 SER A C 1
ATOM 779 O O . SER A 1 101 ? -7.683 -5.748 25.603 1.00 94.94 101 SER A O 1
ATOM 781 N N . LEU A 1 102 ? -8.872 -4.567 24.113 1.00 95.88 102 LEU A N 1
ATOM 782 C CA . LEU A 1 102 ? -7.804 -4.415 23.128 1.00 95.88 102 LEU A CA 1
ATOM 783 C C . LEU A 1 102 ? -8.039 -3.173 22.263 1.00 95.88 102 LEU A C 1
ATOM 785 O O . LEU A 1 102 ? -9.123 -3.006 21.705 1.00 95.88 102 LEU A O 1
ATOM 789 N N . LEU A 1 103 ? -6.995 -2.366 22.069 1.00 97.62 103 LEU A N 1
ATOM 790 C CA . LEU A 1 103 ? -6.908 -1.423 20.954 1.00 97.62 103 LEU A CA 1
ATOM 791 C C . LEU A 1 103 ? -6.131 -2.054 19.797 1.00 97.62 103 LEU A C 1
ATOM 793 O O . LEU A 1 103 ? -4.959 -2.392 19.948 1.00 97.62 103 LEU A O 1
ATOM 797 N N . LEU A 1 104 ? -6.750 -2.140 18.620 1.00 97.75 104 LEU A N 1
ATOM 798 C CA . LEU A 1 104 ? -6.070 -2.526 17.386 1.00 97.75 104 LEU A CA 1
ATOM 799 C C . LEU A 1 104 ? -6.092 -1.362 16.395 1.00 97.75 104 LEU A C 1
ATOM 801 O O . LEU A 1 104 ? -7.160 -0.932 15.959 1.00 97.75 104 LEU A O 1
ATOM 805 N N . THR A 1 105 ? -4.919 -0.860 16.018 1.00 98.00 105 THR A N 1
ATOM 806 C CA . THR A 1 105 ? -4.789 0.203 15.016 1.00 98.00 105 THR A CA 1
ATOM 807 C C . THR A 1 105 ? -4.305 -0.358 13.685 1.00 98.00 105 THR A C 1
ATOM 809 O O . THR A 1 105 ? -3.509 -1.295 13.638 1.00 98.00 105 THR A O 1
ATOM 812 N N . LEU A 1 106 ? -4.800 0.219 12.589 1.00 98.38 106 LEU A N 1
ATOM 813 C CA . LEU A 1 106 ? -4.372 -0.100 11.229 1.00 98.38 106 LEU A CA 1
ATOM 814 C C . LEU A 1 106 ? -3.724 1.139 10.613 1.00 98.38 106 LEU A C 1
ATOM 816 O O . LEU A 1 106 ? -4.272 2.242 10.721 1.00 98.38 106 LEU A O 1
ATOM 820 N N . GLY A 1 107 ? -2.595 0.933 9.949 1.00 97.06 107 GLY A N 1
ATOM 821 C CA . GLY A 1 107 ? -1.873 1.936 9.185 1.00 97.06 107 GLY A CA 1
ATOM 822 C C . GLY A 1 107 ? -1.253 1.344 7.925 1.00 97.06 107 GLY A C 1
ATOM 823 O O . GLY A 1 107 ? -1.257 0.132 7.690 1.00 97.06 107 GLY A O 1
ATOM 824 N N . SER A 1 108 ? -0.698 2.214 7.101 1.00 96.25 108 SER A N 1
ATOM 825 C CA . SER A 1 108 ? 0.099 1.834 5.941 1.00 96.25 108 SER A CA 1
ATOM 826 C C . SER A 1 108 ? 1.182 2.868 5.679 1.00 96.25 108 SER A C 1
ATOM 828 O O . SER A 1 108 ? 1.031 4.052 5.979 1.00 96.25 108 SER A O 1
ATOM 830 N N . LEU A 1 109 ? 2.298 2.403 5.127 1.00 92.75 109 LEU A N 1
ATOM 831 C CA . LEU A 1 109 ? 3.474 3.216 4.838 1.00 92.75 109 LEU A CA 1
ATOM 832 C C . LEU A 1 109 ? 3.998 2.915 3.437 1.00 92.75 109 LEU A C 1
ATOM 834 O O . LEU A 1 109 ? 3.789 1.823 2.909 1.00 92.75 109 LEU A O 1
ATOM 838 N N . LEU A 1 110 ? 4.698 3.881 2.846 1.00 85.12 110 LEU A N 1
ATOM 839 C CA . LEU A 1 110 ? 5.383 3.684 1.573 1.00 85.12 110 LEU A CA 1
ATOM 840 C C . LEU A 1 110 ? 6.701 2.939 1.797 1.00 85.12 110 LEU A C 1
ATOM 842 O O . LEU A 1 110 ? 7.496 3.319 2.655 1.00 85.12 110 LEU A O 1
ATOM 846 N N . ALA A 1 111 ? 6.931 1.896 1.009 1.00 82.31 111 ALA A N 1
ATOM 847 C CA . ALA A 1 111 ? 8.123 1.063 1.056 1.00 82.31 111 ALA A CA 1
ATOM 848 C C . ALA A 1 111 ? 8.620 0.725 -0.356 1.00 82.31 111 ALA A C 1
ATOM 850 O O . ALA A 1 111 ? 7.865 0.744 -1.334 1.00 82.31 111 ALA A O 1
ATOM 851 N N . ASP A 1 112 ? 9.900 0.368 -0.451 1.00 78.50 112 ASP A N 1
ATOM 852 C CA . ASP A 1 112 ? 10.519 -0.137 -1.679 1.00 78.50 112 ASP A CA 1
ATOM 853 C C . ASP A 1 112 ? 10.184 -1.627 -1.861 1.00 78.50 112 ASP A C 1
ATOM 855 O O . ASP A 1 112 ? 11.024 -2.512 -1.695 1.00 78.50 112 ASP A O 1
ATOM 859 N N . VAL A 1 113 ? 8.913 -1.902 -2.164 1.00 78.62 113 VAL A N 1
ATOM 860 C CA . VAL A 1 113 ? 8.375 -3.247 -2.406 1.00 78.62 113 VAL A CA 1
ATOM 861 C C . VAL A 1 113 ? 7.643 -3.307 -3.752 1.00 78.62 113 VAL A C 1
ATOM 863 O O . VAL A 1 113 ? 7.003 -2.329 -4.142 1.00 78.62 113 VAL A O 1
ATOM 866 N N . PRO A 1 114 ? 7.716 -4.427 -4.491 1.00 74.25 114 PRO A N 1
ATOM 867 C CA . PRO A 1 114 ? 6.969 -4.599 -5.735 1.00 74.25 114 PRO A CA 1
ATOM 868 C C . PRO A 1 114 ? 5.486 -4.905 -5.467 1.00 74.25 114 PRO A C 1
ATOM 870 O O . PRO A 1 114 ? 5.156 -5.670 -4.560 1.00 74.25 114 PRO A O 1
ATOM 873 N N . HIS A 1 115 ? 4.587 -4.351 -6.285 1.00 78.50 115 HIS A N 1
ATOM 874 C CA . HIS A 1 115 ? 3.142 -4.558 -6.178 1.00 78.50 115 HIS A CA 1
ATOM 875 C C . HIS A 1 115 ? 2.718 -5.986 -6.567 1.00 78.50 115 HIS A C 1
ATOM 877 O O . HIS A 1 115 ? 1.693 -6.459 -6.079 1.00 78.50 115 HIS A O 1
ATOM 883 N N . SER A 1 116 ? 3.525 -6.695 -7.366 1.00 76.25 116 SER A N 1
ATOM 884 C CA . SER A 1 116 ? 3.294 -8.083 -7.792 1.00 76.25 116 SER A CA 1
ATOM 885 C C . SER A 1 116 ? 3.460 -9.114 -6.664 1.00 76.25 116 SER A C 1
ATOM 887 O O . SER A 1 116 ? 2.886 -10.201 -6.711 1.00 76.25 116 SER A O 1
ATOM 889 N N . ARG A 1 117 ? 4.176 -8.784 -5.580 1.00 81.44 117 ARG A N 1
ATOM 890 C CA . ARG A 1 117 ? 4.368 -9.688 -4.429 1.00 81.44 117 ARG A CA 1
ATOM 891 C C . ARG A 1 117 ? 3.243 -9.546 -3.388 1.00 81.44 117 ARG A C 1
ATOM 893 O O . ARG A 1 117 ? 2.537 -8.536 -3.367 1.00 81.44 117 ARG A O 1
ATOM 900 N N . PRO A 1 118 ? 3.039 -10.546 -2.505 1.00 89.25 118 PRO A N 1
ATOM 901 C CA . PRO A 1 118 ? 2.130 -10.408 -1.369 1.00 89.25 118 PRO A CA 1
ATOM 902 C C . PRO A 1 118 ? 2.506 -9.215 -0.480 1.00 89.25 118 PRO A C 1
ATOM 904 O O . PRO A 1 118 ? 3.685 -8.997 -0.199 1.00 89.25 118 PRO A O 1
ATOM 907 N N . VAL A 1 119 ? 1.503 -8.463 -0.018 1.00 93.56 119 VAL A N 1
ATOM 908 C CA . VAL A 1 119 ? 1.723 -7.299 0.854 1.00 93.56 119 VAL A CA 1
ATOM 909 C C . VAL A 1 119 ? 2.246 -7.761 2.209 1.00 93.56 119 VAL A C 1
ATOM 911 O O . VAL A 1 119 ? 1.636 -8.601 2.871 1.00 93.56 119 VAL A O 1
ATOM 914 N N . GLN A 1 120 ? 3.369 -7.184 2.626 1.00 94.38 120 GLN A N 1
ATOM 915 C CA . GLN A 1 120 ? 3.945 -7.424 3.942 1.00 94.38 120 GLN A CA 1
ATOM 916 C C . GLN A 1 120 ? 3.199 -6.606 4.998 1.00 94.38 120 GLN A C 1
ATOM 918 O O . GLN A 1 120 ? 2.982 -5.404 4.819 1.00 94.38 120 GLN A O 1
ATOM 923 N N . ILE A 1 121 ? 2.829 -7.263 6.100 1.00 97.19 121 ILE A N 1
ATOM 924 C CA . ILE A 1 121 ? 2.249 -6.618 7.278 1.00 97.19 121 ILE A CA 1
ATOM 925 C C . ILE A 1 121 ? 3.281 -6.621 8.399 1.00 97.19 121 ILE A C 1
ATOM 927 O O . ILE A 1 121 ? 3.765 -7.676 8.803 1.00 97.19 121 ILE A O 1
ATOM 931 N N . ILE A 1 122 ? 3.587 -5.436 8.911 1.00 94.69 122 ILE A N 1
ATOM 932 C CA . ILE A 1 122 ? 4.440 -5.235 10.077 1.00 94.69 122 ILE A CA 1
ATOM 933 C C . ILE A 1 122 ? 3.520 -5.040 11.279 1.00 94.69 122 ILE A C 1
ATOM 935 O O . ILE A 1 122 ? 2.713 -4.112 11.306 1.00 94.69 122 ILE A O 1
ATOM 939 N N . GLY A 1 123 ? 3.620 -5.935 12.257 1.00 95.62 123 GLY A N 1
ATOM 940 C CA . GLY A 1 123 ? 2.815 -5.897 13.471 1.00 95.62 123 GLY A CA 1
ATOM 941 C C . GLY A 1 123 ? 3.633 -5.475 14.683 1.00 95.62 123 GLY A C 1
ATOM 942 O O . GLY A 1 123 ? 4.691 -6.051 14.939 1.00 95.62 123 GLY A O 1
ATOM 943 N N . THR A 1 124 ? 3.133 -4.513 15.456 1.00 95.19 124 THR A N 1
ATOM 944 C CA . THR A 1 124 ? 3.716 -4.138 16.747 1.00 95.19 124 THR A CA 1
ATOM 945 C C . THR A 1 124 ? 2.702 -4.216 17.878 1.00 95.19 124 THR A C 1
ATOM 947 O O . THR A 1 124 ? 1.504 -4.089 17.650 1.00 95.19 124 THR A O 1
ATOM 950 N N . ALA A 1 125 ? 3.167 -4.448 19.103 1.00 94.50 125 ALA A N 1
ATOM 951 C CA . ALA A 1 125 ? 2.323 -4.427 20.297 1.00 94.50 125 ALA A CA 1
ATOM 952 C C . ALA A 1 125 ? 3.106 -3.963 21.530 1.00 94.50 125 ALA A C 1
ATOM 954 O O . ALA A 1 125 ? 4.339 -4.061 21.568 1.00 94.50 125 ALA A O 1
ATOM 955 N N . THR A 1 126 ? 2.381 -3.442 22.523 1.00 86.56 126 THR A N 1
ATOM 956 C CA . THR A 1 126 ? 2.947 -3.069 23.832 1.00 86.56 126 THR A CA 1
ATOM 957 C C . THR A 1 126 ? 2.954 -4.250 24.807 1.00 86.56 126 THR A C 1
ATOM 959 O O . THR A 1 126 ? 3.889 -4.400 25.596 1.00 86.56 126 THR A O 1
ATOM 962 N N . ASP A 1 127 ? 1.964 -5.135 24.689 1.00 89.88 127 ASP A N 1
ATOM 963 C CA . ASP A 1 127 ? 1.773 -6.299 25.551 1.00 89.88 127 ASP A CA 1
ATOM 964 C C . ASP A 1 127 ? 2.552 -7.542 25.077 1.00 89.88 127 ASP A C 1
ATOM 966 O O . ASP A 1 127 ? 2.645 -7.826 23.882 1.00 89.88 127 ASP A O 1
ATOM 970 N N . THR A 1 128 ? 3.113 -8.296 26.028 1.00 91.50 128 THR A N 1
ATOM 971 C CA . THR A 1 128 ? 3.963 -9.464 25.722 1.00 91.50 128 THR A CA 1
ATOM 972 C C . THR A 1 128 ? 3.136 -10.667 25.270 1.00 91.50 128 THR A C 1
ATOM 974 O O . THR A 1 128 ? 3.560 -11.375 24.357 1.00 91.50 128 THR A O 1
ATOM 977 N N . ASP A 1 129 ? 1.932 -10.854 25.815 1.00 92.75 129 ASP A N 1
ATOM 978 C CA . ASP A 1 129 ? 1.063 -11.968 25.429 1.00 92.75 129 ASP A CA 1
ATOM 979 C C . ASP A 1 129 ? 0.566 -11.790 23.985 1.00 92.75 129 ASP A C 1
ATOM 981 O O . ASP A 1 129 ? 0.527 -12.751 23.214 1.00 92.75 129 ASP A O 1
ATOM 985 N N . LEU A 1 130 ? 0.245 -10.556 23.573 1.00 93.69 130 LEU A N 1
ATOM 986 C CA . LEU A 1 130 ? -0.090 -10.238 22.179 1.00 93.69 130 LEU A CA 1
ATOM 987 C C . LEU A 1 130 ? 1.071 -10.520 21.217 1.00 93.69 130 LEU A C 1
ATOM 989 O O . LEU A 1 130 ? 0.843 -11.051 20.128 1.00 93.69 130 LEU A O 1
ATOM 993 N N . ILE A 1 131 ? 2.300 -10.174 21.612 1.00 94.56 131 ILE A N 1
ATOM 994 C CA . ILE A 1 131 ? 3.518 -10.424 20.827 1.00 94.56 131 ILE A CA 1
ATOM 995 C C . ILE A 1 131 ? 3.686 -11.916 20.568 1.00 94.56 131 ILE A C 1
ATOM 997 O O . ILE A 1 131 ? 3.839 -12.313 19.415 1.00 94.56 131 ILE A O 1
ATOM 1001 N N . GLU A 1 132 ? 3.623 -12.739 21.613 1.00 94.31 132 GLU A N 1
ATOM 1002 C CA . GLU A 1 132 ? 3.829 -14.183 21.488 1.00 94.31 132 GLU A CA 1
ATOM 1003 C C . GLU A 1 132 ? 2.679 -14.866 20.743 1.00 94.31 132 GLU A C 1
ATOM 1005 O O . GLU A 1 132 ? 2.906 -15.704 19.869 1.00 94.31 132 GLU A O 1
ATOM 1010 N N . ARG A 1 133 ? 1.430 -14.492 21.046 1.00 93.94 133 ARG A N 1
ATOM 1011 C CA . ARG A 1 133 ? 0.242 -15.129 20.464 1.00 93.94 133 ARG A CA 1
ATOM 1012 C C . ARG A 1 133 ? 0.067 -14.826 18.980 1.00 93.94 133 ARG A C 1
ATOM 1014 O O . ARG A 1 133 ? -0.445 -15.673 18.247 1.00 93.94 133 ARG A O 1
ATOM 1021 N N . PHE A 1 134 ? 0.441 -13.624 18.549 1.00 93.94 134 PHE A N 1
ATOM 1022 C CA . PHE A 1 134 ? 0.201 -13.145 17.191 1.00 93.94 134 PHE A CA 1
ATOM 1023 C C . PHE A 1 134 ? 1.485 -12.804 16.438 1.00 93.94 134 PHE A C 1
ATOM 1025 O O . PHE A 1 134 ? 1.400 -12.089 15.449 1.00 93.94 134 PHE A O 1
ATOM 1032 N N . ASP A 1 135 ? 2.651 -13.301 16.857 1.00 93.62 135 ASP A N 1
ATOM 1033 C CA . ASP A 1 135 ? 3.938 -13.069 16.176 1.00 93.62 135 ASP A CA 1
ATOM 1034 C C . ASP A 1 135 ? 4.161 -11.581 15.830 1.00 93.62 135 ASP A C 1
ATOM 1036 O O . ASP A 1 135 ? 4.415 -11.194 14.687 1.00 93.62 135 ASP A O 1
ATOM 1040 N N . LEU A 1 136 ? 3.939 -10.715 16.825 1.00 94.75 136 LEU A N 1
ATOM 1041 C CA . LEU A 1 136 ? 4.154 -9.270 16.704 1.00 94.75 136 LEU A CA 1
ATOM 1042 C C . LEU A 1 136 ? 5.530 -8.907 17.260 1.00 94.75 136 LEU A C 1
ATOM 1044 O O . LEU A 1 136 ? 6.229 -9.728 17.848 1.00 94.75 136 LEU A O 1
ATOM 1048 N N . GLN A 1 137 ? 5.937 -7.653 17.093 1.00 93.25 137 GLN A N 1
ATOM 1049 C CA . GLN A 1 137 ? 7.224 -7.172 17.589 1.00 93.25 137 GLN A CA 1
ATOM 1050 C C . GLN A 1 137 ? 7.057 -5.976 18.525 1.00 93.25 137 GLN A C 1
ATOM 1052 O O . GLN A 1 137 ? 6.129 -5.179 18.401 1.00 93.25 137 GLN A O 1
ATOM 1057 N N . ARG A 1 138 ? 8.002 -5.783 19.451 1.00 89.38 138 ARG A N 1
ATOM 1058 C CA . ARG A 1 138 ? 8.098 -4.492 20.144 1.00 89.38 138 ARG A CA 1
ATOM 1059 C C . ARG A 1 138 ? 8.610 -3.437 19.177 1.00 89.38 138 ARG A C 1
ATOM 1061 O O . ARG A 1 138 ? 9.633 -3.643 18.521 1.00 89.38 138 ARG A O 1
ATOM 1068 N N . SER A 1 139 ? 7.935 -2.292 19.144 1.00 85.56 139 SER A N 1
ATOM 1069 C CA . SER A 1 139 ? 8.433 -1.134 18.407 1.00 85.56 139 SER A CA 1
ATOM 1070 C C . SER A 1 139 ? 9.776 -0.675 18.984 1.00 85.56 139 SER A C 1
ATOM 1072 O O . SER A 1 139 ? 9.953 -0.600 20.200 1.00 85.56 139 SER A O 1
ATOM 1074 N N . ARG A 1 140 ? 10.723 -0.368 18.096 1.00 80.00 140 ARG A N 1
ATOM 1075 C CA . ARG A 1 140 ? 12.009 0.281 18.414 1.00 80.00 140 ARG A CA 1
ATOM 1076 C C . ARG A 1 140 ? 12.135 1.638 17.718 1.00 80.00 140 ARG A C 1
ATOM 1078 O O . ARG A 1 140 ? 13.239 2.136 17.536 1.00 80.00 140 ARG A O 1
ATOM 1085 N N . TYR A 1 141 ? 11.016 2.170 17.232 1.00 80.81 141 TYR A N 1
ATOM 1086 C CA . TYR A 1 141 ? 10.998 3.390 16.442 1.00 80.81 141 TYR A CA 1
ATOM 1087 C C . TYR A 1 141 ? 11.250 4.620 17.318 1.00 80.81 141 TYR A C 1
ATOM 1089 O O . TYR A 1 141 ? 10.580 4.810 18.331 1.00 80.81 141 TYR A O 1
ATOM 1097 N N . GLU A 1 142 ? 12.165 5.478 16.872 1.00 73.69 142 GLU A N 1
ATOM 1098 C CA . GLU A 1 142 ? 12.405 6.809 17.427 1.00 73.69 142 GLU A CA 1
ATOM 1099 C C . GLU A 1 142 ? 12.312 7.835 16.292 1.00 73.69 142 GLU A C 1
ATOM 1101 O O . GLU A 1 142 ? 13.017 7.729 15.286 1.00 73.69 142 GLU A O 1
ATOM 1106 N N . GLY A 1 143 ? 11.428 8.825 16.427 1.00 84.50 143 GLY A N 1
ATOM 1107 C CA . GLY A 1 143 ? 11.209 9.835 15.393 1.00 84.50 143 GLY A CA 1
ATOM 1108 C C . GLY A 1 143 ? 9.842 10.517 15.491 1.00 84.50 143 GLY A C 1
ATOM 1109 O O . GLY A 1 143 ? 9.151 10.367 16.501 1.00 84.50 143 GLY A O 1
ATOM 1110 N N . PRO A 1 144 ? 9.450 11.291 14.461 1.00 80.62 144 PRO A N 1
ATOM 1111 C CA . PRO A 1 144 ? 8.118 11.880 14.364 1.00 80.62 144 PRO A CA 1
ATOM 1112 C C . PRO A 1 144 ? 7.018 10.816 14.396 1.00 80.62 144 PRO A C 1
ATOM 1114 O O . PRO A 1 144 ? 7.131 9.776 13.754 1.00 80.62 144 PRO A O 1
ATOM 1117 N N . VAL A 1 145 ? 5.933 11.092 15.115 1.00 88.62 145 VAL A N 1
ATOM 1118 C CA . VAL A 1 145 ? 4.817 10.155 15.286 1.00 88.62 145 VAL A CA 1
ATOM 1119 C C . VAL A 1 145 ? 3.492 10.767 14.846 1.00 88.62 145 VAL A C 1
ATOM 1121 O O . VAL A 1 145 ? 3.316 11.984 14.911 1.00 88.62 145 VAL A O 1
ATOM 1124 N N . GLY A 1 146 ? 2.558 9.908 14.439 1.00 90.94 146 GLY A N 1
ATOM 1125 C CA . GLY A 1 146 ? 1.151 10.257 14.235 1.00 90.94 146 GLY A CA 1
ATOM 1126 C C . GLY A 1 146 ? 0.289 9.981 15.472 1.00 90.94 146 GLY A C 1
ATOM 1127 O O . GLY A 1 146 ? 0.767 9.487 16.499 1.00 90.94 146 GLY A O 1
ATOM 1128 N N . ILE A 1 147 ? -1.016 10.234 15.349 1.00 94.31 147 ILE A N 1
ATOM 1129 C CA . ILE A 1 147 ? -2.017 9.995 16.399 1.00 94.31 147 ILE A CA 1
ATOM 1130 C C . ILE A 1 147 ? -2.037 8.542 16.878 1.00 94.31 147 ILE A C 1
ATOM 1132 O O . ILE A 1 147 ? -2.300 8.288 18.050 1.00 94.31 147 ILE A O 1
ATOM 1136 N N . VAL A 1 148 ? -1.732 7.589 15.991 1.00 94.12 148 VAL A N 1
ATOM 1137 C CA . VAL A 1 148 ? -1.713 6.156 16.310 1.00 94.12 148 VAL A CA 1
ATOM 1138 C C . VAL A 1 148 ? -0.761 5.883 17.472 1.00 9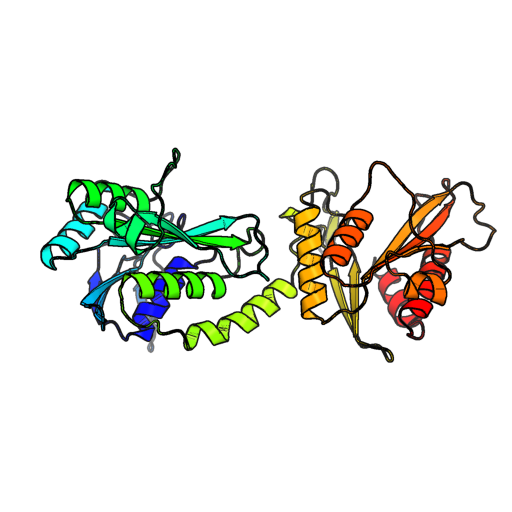4.12 148 VAL A C 1
ATOM 1140 O O . VAL A 1 148 ? -1.168 5.266 18.452 1.00 94.12 148 VAL A O 1
ATOM 1143 N N . SER A 1 149 ? 0.464 6.409 17.425 1.00 92.75 149 SER A N 1
ATOM 1144 C CA . SER A 1 149 ? 1.437 6.222 18.505 1.00 92.75 149 SER A CA 1
ATOM 1145 C C . SER A 1 149 ? 0.982 6.859 19.818 1.00 92.75 149 SER A C 1
ATOM 1147 O O . SER A 1 149 ? 1.206 6.282 20.874 1.00 92.75 149 SER A O 1
ATOM 1149 N N . VAL A 1 150 ? 0.311 8.015 19.763 1.00 95.44 150 VAL A N 1
ATOM 1150 C CA . VAL A 1 150 ? -0.223 8.678 20.967 1.00 95.44 150 VAL A CA 1
ATOM 1151 C C . VAL A 1 150 ? -1.361 7.870 21.584 1.00 95.44 150 VAL A C 1
ATOM 1153 O O . VAL A 1 150 ? -1.447 7.772 22.803 1.00 95.44 150 VAL A O 1
ATOM 1156 N N . LEU A 1 151 ? -2.211 7.242 20.767 1.00 96.12 151 LEU A N 1
ATOM 1157 C CA . LEU A 1 151 ? -3.234 6.326 21.268 1.00 96.12 151 LEU A CA 1
ATOM 1158 C C . LEU A 1 151 ? -2.605 5.105 21.939 1.00 96.12 151 LEU A C 1
ATOM 1160 O O . LEU A 1 151 ? -3.038 4.747 23.025 1.00 96.12 151 LEU A O 1
ATOM 1164 N N . HIS A 1 152 ? -1.573 4.507 21.338 1.00 95.06 152 HIS A N 1
ATOM 1165 C CA . HIS A 1 152 ? -0.848 3.392 21.955 1.00 95.06 152 HIS A CA 1
ATOM 1166 C C . HIS A 1 152 ? -0.250 3.768 23.314 1.00 95.06 152 HIS A C 1
ATOM 1168 O O . HIS A 1 152 ? -0.447 3.033 24.274 1.00 95.06 152 HIS A O 1
ATOM 1174 N N . ASP A 1 153 ? 0.403 4.927 23.404 1.00 94.06 153 ASP A N 1
ATOM 1175 C CA . ASP A 1 153 ? 0.951 5.471 24.653 1.00 94.06 153 ASP A CA 1
ATOM 1176 C C . ASP A 1 153 ? -0.148 5.667 25.713 1.00 94.06 153 ASP A C 1
ATOM 1178 O O . ASP A 1 153 ? -0.054 5.162 26.828 1.00 94.06 153 ASP A O 1
ATOM 1182 N N . THR A 1 154 ? -1.265 6.296 25.335 1.00 95.50 154 THR A N 1
ATOM 1183 C CA . THR A 1 154 ? -2.356 6.580 26.281 1.00 95.50 154 THR A CA 1
ATOM 1184 C C . THR A 1 154 ? -3.094 5.299 26.732 1.00 95.50 154 THR A C 1
ATOM 1186 O O . THR A 1 154 ? -3.563 5.211 27.869 1.00 95.50 154 THR A O 1
ATOM 1189 N N . PHE A 1 155 ? -3.214 4.285 25.864 1.00 95.56 155 PHE A N 1
ATOM 1190 C CA . PHE A 1 155 ? -3.797 2.980 26.217 1.00 95.56 155 PHE A CA 1
ATOM 1191 C C . PHE A 1 155 ? -2.875 2.159 27.125 1.00 95.56 155 PHE A C 1
ATOM 1193 O O . PHE A 1 155 ? -3.368 1.508 28.048 1.00 95.56 155 PHE A O 1
ATOM 1200 N N . ASP A 1 156 ? -1.558 2.237 26.912 1.00 92.38 156 ASP A N 1
ATOM 1201 C CA . ASP A 1 156 ? -0.554 1.617 27.781 1.00 92.38 156 ASP A CA 1
ATOM 1202 C C . ASP A 1 156 ? -0.610 2.209 29.200 1.00 92.38 156 ASP A C 1
ATOM 1204 O O . ASP A 1 156 ? -0.716 1.466 30.176 1.00 92.38 156 ASP A O 1
ATOM 1208 N N . GLU A 1 157 ? -0.697 3.543 29.320 1.00 92.94 157 GLU A N 1
ATOM 1209 C CA . GLU A 1 157 ? -0.919 4.235 30.604 1.00 92.94 157 GLU A CA 1
ATOM 1210 C C . GLU A 1 157 ? -2.210 3.781 31.311 1.00 92.94 157 GLU A C 1
ATOM 1212 O O . GLU A 1 157 ? -2.274 3.752 32.543 1.00 92.94 157 GLU A O 1
ATOM 1217 N N . SER A 1 158 ? -3.228 3.387 30.541 1.00 93.06 158 SER A N 1
ATOM 1218 C CA . SER A 1 158 ? -4.525 2.915 31.048 1.00 93.06 158 SER A CA 1
ATOM 1219 C C . SER A 1 158 ? -4.581 1.395 31.253 1.00 93.06 158 SER A C 1
ATOM 1221 O O . SER A 1 158 ? -5.632 0.858 31.598 1.00 93.06 158 SER A O 1
ATOM 1223 N N . SER A 1 159 ? -3.458 0.687 31.067 1.00 92.75 159 SER A N 1
ATOM 1224 C CA . SER A 1 159 ? -3.357 -0.776 31.193 1.00 92.75 159 SER A CA 1
ATOM 1225 C C . SER A 1 159 ? -4.314 -1.557 30.278 1.00 92.75 159 SER A C 1
ATOM 1227 O O . SER A 1 159 ? -4.697 -2.683 30.598 1.00 92.75 159 SER A O 1
ATOM 1229 N N . ILE A 1 160 ? -4.699 -0.980 29.133 1.00 95.19 160 ILE A N 1
ATOM 1230 C CA . ILE A 1 160 ? -5.467 -1.675 28.096 1.00 95.19 160 ILE A CA 1
ATOM 1231 C C . ILE A 1 160 ? -4.481 -2.120 27.005 1.00 95.19 160 ILE A C 1
ATOM 1233 O O . ILE A 1 160 ? -3.845 -1.265 26.384 1.00 95.19 160 ILE A O 1
ATOM 1237 N N . PRO A 1 161 ? -4.348 -3.434 26.732 1.00 95.62 161 PRO A N 1
ATOM 1238 C CA . PRO A 1 161 ? -3.445 -3.937 25.702 1.00 95.62 161 PRO A CA 1
ATOM 1239 C C . PRO A 1 161 ? -3.682 -3.281 24.343 1.00 95.62 161 PRO A C 1
ATOM 1241 O O . PRO A 1 161 ? -4.822 -3.015 23.947 1.00 95.62 161 PRO A O 1
ATOM 1244 N N . SER A 1 162 ? -2.602 -3.046 23.598 1.00 96.50 162 SER A N 1
ATOM 1245 C CA . SER A 1 162 ? -2.694 -2.410 22.289 1.00 96.50 162 SER A CA 1
ATOM 1246 C C . SER A 1 162 ? -1.735 -3.014 21.260 1.00 96.50 162 SER A C 1
ATOM 1248 O O . SER A 1 162 ? -0.608 -3.404 21.579 1.00 96.50 162 SER A O 1
ATOM 1250 N N . ALA A 1 163 ? -2.195 -3.090 20.009 1.00 97.38 163 ALA A N 1
ATOM 1251 C CA . ALA A 1 163 ? -1.440 -3.580 18.859 1.00 97.38 163 ALA A CA 1
ATOM 1252 C C . ALA A 1 163 ? -1.677 -2.717 17.610 1.00 97.38 163 ALA A C 1
ATOM 1254 O O . ALA A 1 163 ? -2.744 -2.130 17.431 1.00 97.38 163 ALA A O 1
ATOM 1255 N N . SER A 1 164 ? -0.680 -2.645 16.734 1.00 97.19 164 SER A N 1
ATOM 1256 C CA . SER A 1 164 ? -0.699 -1.866 15.499 1.00 97.19 164 SER A CA 1
ATOM 1257 C C . SER A 1 164 ? -0.283 -2.732 14.318 1.00 97.19 164 SER A C 1
ATOM 1259 O O . SER A 1 164 ? 0.690 -3.479 14.410 1.00 97.19 164 SER A O 1
ATOM 1261 N N . LEU A 1 165 ? -1.001 -2.631 13.202 1.00 98.19 165 LEU A N 1
ATOM 1262 C CA . LEU A 1 165 ? -0.690 -3.327 11.954 1.00 98.19 165 LEU A CA 1
ATOM 1263 C C . LEU A 1 165 ? -0.411 -2.313 10.849 1.00 98.19 165 LEU A C 1
ATOM 1265 O O . LEU A 1 165 ? -1.243 -1.450 10.580 1.00 98.19 165 LEU A O 1
ATOM 1269 N N . TRP A 1 166 ? 0.729 -2.460 10.179 1.00 97.12 166 TRP A N 1
ATOM 1270 C CA . TRP A 1 166 ? 1.188 -1.564 9.122 1.00 97.12 166 TRP A CA 1
ATOM 1271 C C . TRP A 1 166 ? 1.396 -2.320 7.816 1.00 97.12 166 TRP A C 1
ATOM 1273 O O . TRP A 1 166 ? 2.198 -3.251 7.762 1.00 97.12 166 TRP A O 1
ATOM 1283 N N . ALA A 1 167 ? 0.702 -1.913 6.754 1.00 97.38 167 ALA A N 1
ATOM 1284 C CA . ALA A 1 167 ? 0.926 -2.456 5.417 1.00 97.38 167 ALA A CA 1
ATOM 1285 C C . ALA A 1 167 ? 2.040 -1.708 4.677 1.00 97.38 167 ALA A C 1
ATOM 1287 O O . ALA A 1 167 ? 2.026 -0.478 4.602 1.00 97.38 167 ALA A O 1
ATOM 1288 N N . ALA A 1 168 ? 2.967 -2.460 4.082 1.00 92.94 168 ALA A N 1
ATOM 1289 C CA . ALA A 1 168 ? 3.971 -1.923 3.171 1.00 92.94 168 ALA A CA 1
ATOM 1290 C C . ALA A 1 168 ? 3.369 -1.731 1.768 1.00 92.94 168 ALA A C 1
ATOM 1292 O O . ALA A 1 168 ? 3.053 -2.703 1.080 1.00 92.94 168 ALA A O 1
ATOM 1293 N N . VAL A 1 169 ? 3.211 -0.476 1.350 1.00 89.69 169 VAL A N 1
ATOM 1294 C CA . VAL A 1 169 ? 2.663 -0.090 0.043 1.00 89.69 169 VAL A CA 1
ATOM 1295 C C . VAL A 1 169 ? 3.806 0.318 -0.895 1.00 89.69 169 VAL A C 1
ATOM 1297 O O . VAL A 1 169 ? 4.669 1.092 -0.478 1.00 89.69 169 VAL A O 1
ATOM 1300 N N . PRO A 1 170 ? 3.826 -0.142 -2.160 1.00 81.75 170 PRO A N 1
ATOM 1301 C CA . PRO A 1 170 ? 4.816 0.288 -3.145 1.00 81.75 170 PRO A CA 1
ATOM 1302 C C . PRO A 1 170 ? 4.858 1.813 -3.298 1.00 81.75 170 PRO A C 1
ATOM 1304 O O . PRO A 1 170 ? 3.848 2.434 -3.630 1.00 81.75 170 PRO A O 1
ATOM 1307 N N . ALA A 1 171 ? 6.028 2.427 -3.099 1.00 77.31 171 ALA A N 1
ATOM 1308 C CA . ALA A 1 171 ? 6.172 3.887 -3.138 1.00 77.31 171 ALA A CA 1
ATOM 1309 C C . ALA A 1 171 ? 5.700 4.528 -4.463 1.00 77.31 171 ALA A C 1
ATOM 1311 O O . ALA A 1 171 ? 5.114 5.611 -4.453 1.00 77.31 171 ALA A O 1
ATOM 1312 N N . TYR A 1 172 ? 5.904 3.837 -5.589 1.00 67.38 172 TYR A N 1
ATOM 1313 C CA . TYR A 1 172 ? 5.487 4.292 -6.922 1.00 67.38 172 TYR A CA 1
ATOM 1314 C C . TYR A 1 172 ? 3.971 4.216 -7.159 1.00 67.38 172 TYR A C 1
ATOM 1316 O O . TYR A 1 172 ? 3.464 4.884 -8.045 1.00 67.38 172 TYR A O 1
ATOM 1324 N N . ALA A 1 173 ? 3.236 3.434 -6.365 1.00 70.12 173 ALA A N 1
ATOM 1325 C CA . ALA A 1 173 ? 1.782 3.304 -6.473 1.00 70.12 173 ALA A CA 1
ATOM 1326 C C . ALA A 1 173 ? 1.044 4.151 -5.420 1.00 70.12 173 ALA A C 1
ATOM 1328 O O . ALA A 1 173 ? -0.132 3.932 -5.149 1.00 70.12 173 ALA A O 1
ATOM 1329 N N . SER A 1 174 ? 1.728 5.121 -4.803 1.00 72.88 174 SER A N 1
ATOM 1330 C CA . SER A 1 174 ? 1.209 5.897 -3.665 1.00 72.88 174 SER A CA 1
ATOM 1331 C C . SER A 1 174 ? -0.055 6.712 -3.961 1.00 72.88 174 SER A C 1
ATOM 1333 O O . SER A 1 174 ? -0.796 7.028 -3.031 1.00 72.88 174 SER A O 1
ATOM 1335 N N . GLN A 1 175 ? -0.303 7.048 -5.231 1.00 72.38 175 GLN A N 1
ATOM 1336 C CA . GLN A 1 175 ? -1.445 7.860 -5.670 1.00 72.38 175 GLN A CA 1
ATOM 1337 C C . GLN A 1 175 ? -2.716 7.041 -5.937 1.00 72.38 175 GLN A C 1
ATOM 1339 O O . GLN A 1 175 ? -3.795 7.617 -6.078 1.00 72.38 175 GLN A O 1
ATOM 1344 N N . VAL A 1 176 ? -2.606 5.712 -6.027 1.00 78.81 176 VAL A N 1
ATOM 1345 C CA . VAL A 1 176 ? -3.732 4.821 -6.325 1.00 78.81 176 VAL A CA 1
ATOM 1346 C C . VAL A 1 176 ? -4.107 4.063 -5.054 1.00 78.81 176 VAL A C 1
ATOM 1348 O O . VAL A 1 176 ? -3.238 3.413 -4.473 1.00 78.81 176 VAL A O 1
ATOM 1351 N N . PRO A 1 177 ? -5.378 4.096 -4.610 1.00 86.81 177 PRO A N 1
ATOM 1352 C CA . PRO A 1 177 ? -5.809 3.316 -3.459 1.00 86.81 177 PRO A CA 1
ATOM 1353 C C . PRO A 1 177 ? -5.477 1.828 -3.612 1.00 86.81 177 PRO A C 1
ATOM 1355 O O . PRO A 1 177 ? -5.747 1.246 -4.661 1.00 86.81 177 PRO A O 1
ATOM 1358 N N . SER A 1 178 ? -4.917 1.202 -2.572 1.00 92.06 178 SER A N 1
ATOM 1359 C CA . SER A 1 178 ? -4.409 -0.175 -2.656 1.00 92.06 178 SER A CA 1
ATOM 1360 C C . SER A 1 178 ? -5.358 -1.201 -2.013 1.00 92.06 178 SER A C 1
ATOM 1362 O O . SER A 1 178 ? -5.238 -1.485 -0.815 1.00 92.06 178 SER A O 1
ATOM 1364 N N . PRO A 1 179 ? -6.272 -1.843 -2.777 1.00 93.06 179 PRO A N 1
ATOM 1365 C CA . PRO A 1 179 ? -7.148 -2.892 -2.253 1.00 93.06 179 PRO A CA 1
ATOM 1366 C C . PRO A 1 179 ? -6.362 -4.118 -1.773 1.00 93.06 179 PRO A C 1
ATOM 1368 O O . PRO A 1 179 ? -6.801 -4.797 -0.846 1.00 93.06 179 PRO A O 1
ATOM 1371 N N . LYS A 1 180 ? -5.177 -4.384 -2.343 1.00 93.31 180 LYS A N 1
ATOM 1372 C CA . LYS A 1 180 ? -4.285 -5.472 -1.912 1.00 93.31 180 LYS A CA 1
ATOM 1373 C C . LYS A 1 180 ? -3.774 -5.242 -0.488 1.00 93.31 180 LYS A C 1
ATOM 1375 O O . LYS A 1 180 ? -3.794 -6.161 0.332 1.00 93.31 180 LYS A O 1
ATOM 1380 N N . ALA A 1 181 ? -3.375 -4.007 -0.175 1.00 95.38 181 ALA A N 1
ATOM 1381 C CA . ALA A 1 181 ? -2.943 -3.634 1.166 1.00 95.38 181 ALA A CA 1
ATOM 1382 C C . ALA A 1 181 ? -4.112 -3.617 2.161 1.00 95.38 181 ALA A C 1
ATOM 1384 O O . ALA A 1 181 ? -3.984 -4.176 3.252 1.00 95.38 181 ALA A O 1
ATOM 1385 N N . SER A 1 182 ? -5.276 -3.085 1.766 1.00 96.69 182 SER A N 1
ATOM 1386 C CA . SER A 1 182 ? -6.492 -3.161 2.586 1.00 96.69 182 SER A CA 1
ATOM 1387 C C . SER A 1 182 ? -6.880 -4.604 2.907 1.00 96.69 182 SER A C 1
ATOM 1389 O O . SER A 1 182 ? -7.160 -4.920 4.060 1.00 96.69 182 SER A O 1
ATOM 1391 N N . LEU A 1 183 ? -6.844 -5.502 1.916 1.00 95.88 183 LEU A N 1
ATOM 1392 C CA . LEU A 1 183 ? -7.162 -6.918 2.099 1.00 95.88 183 LEU A CA 1
ATOM 1393 C C . LEU A 1 183 ? -6.221 -7.587 3.108 1.00 95.88 183 LEU A C 1
ATOM 1395 O O . LEU A 1 183 ? -6.677 -8.335 3.977 1.00 95.88 183 LEU A O 1
ATOM 1399 N N . ALA A 1 184 ? -4.916 -7.331 2.996 1.00 96.56 184 ALA A N 1
ATOM 1400 C CA . ALA A 1 184 ? -3.917 -7.885 3.904 1.00 96.56 184 ALA A CA 1
ATOM 1401 C C . ALA A 1 184 ? -4.125 -7.391 5.348 1.00 96.56 184 ALA A C 1
ATOM 1403 O O . ALA A 1 184 ? -4.116 -8.203 6.276 1.00 96.56 184 ALA A O 1
ATOM 1404 N N . LEU A 1 185 ? -4.412 -6.095 5.531 1.00 98.06 185 LEU A N 1
ATOM 1405 C CA . LEU A 1 185 ? -4.763 -5.521 6.835 1.00 98.06 185 LEU A CA 1
ATOM 1406 C C . LEU A 1 185 ? -6.037 -6.145 7.407 1.00 98.06 185 LEU A C 1
ATOM 1408 O O . LEU A 1 185 ? -6.043 -6.547 8.566 1.00 98.06 185 LEU A O 1
ATOM 1412 N N . MET A 1 186 ? -7.096 -6.274 6.602 1.00 97.50 186 MET A N 1
ATOM 1413 C CA . MET A 1 186 ? -8.359 -6.879 7.036 1.00 97.50 186 MET A CA 1
ATOM 1414 C C . MET A 1 186 ? -8.160 -8.315 7.512 1.00 97.50 186 MET A C 1
ATOM 1416 O O . MET A 1 186 ? -8.635 -8.662 8.590 1.00 97.50 186 MET A O 1
ATOM 1420 N N . ARG A 1 187 ? -7.446 -9.143 6.737 1.00 96.31 187 ARG A N 1
ATOM 1421 C CA . ARG A 1 187 ? -7.149 -10.534 7.110 1.00 96.31 187 ARG A CA 1
ATOM 1422 C C . ARG A 1 187 ? -6.429 -10.594 8.449 1.00 96.31 187 ARG A C 1
ATOM 1424 O O . ARG A 1 187 ? -6.909 -11.258 9.364 1.00 96.31 187 ARG A O 1
ATOM 1431 N N . ARG A 1 188 ? -5.337 -9.837 8.581 1.00 97.31 188 ARG A N 1
ATOM 1432 C CA . ARG A 1 188 ? -4.521 -9.853 9.794 1.00 97.31 188 ARG A CA 1
ATOM 1433 C C . ARG A 1 188 ? -5.264 -9.304 11.011 1.00 97.31 188 ARG A C 1
ATOM 1435 O O . ARG A 1 188 ? -5.154 -9.860 12.098 1.00 97.31 188 ARG A O 1
ATOM 1442 N N . ALA A 1 189 ? -6.062 -8.255 10.836 1.00 97.31 189 ALA A N 1
ATOM 1443 C CA . ALA A 1 189 ? -6.886 -7.709 11.907 1.00 97.31 189 ALA A CA 1
ATOM 1444 C C . ALA A 1 189 ? -7.946 -8.713 12.375 1.00 97.31 189 ALA A C 1
ATOM 1446 O O . ALA A 1 189 ? -8.117 -8.930 13.571 1.00 97.31 189 ALA A O 1
ATOM 1447 N N . CYS A 1 190 ? -8.621 -9.371 11.434 1.00 96.44 190 CYS A N 1
ATOM 1448 C CA . CYS A 1 190 ? -9.650 -10.368 11.711 1.00 96.44 190 CYS A CA 1
ATOM 1449 C C . CYS A 1 190 ? -9.104 -11.613 12.426 1.00 96.44 190 CYS A C 1
ATOM 1451 O O . CYS A 1 190 ? -9.785 -12.156 13.295 1.00 96.44 190 CYS A O 1
ATOM 1453 N N . GLU A 1 191 ? -7.871 -12.032 12.117 1.00 95.31 191 GLU A N 1
ATOM 1454 C CA . GLU A 1 191 ? -7.161 -13.085 12.859 1.00 95.31 191 GLU A CA 1
ATOM 1455 C C . GLU A 1 191 ? -6.973 -12.719 14.338 1.00 95.31 191 GLU A C 1
ATOM 1457 O O . GLU A 1 191 ? -7.225 -13.551 15.208 1.00 95.31 191 GLU A O 1
ATOM 1462 N N . ILE A 1 192 ? -6.580 -11.473 14.628 1.00 95.88 192 ILE A N 1
ATOM 1463 C CA . ILE A 1 192 ? -6.381 -10.984 16.003 1.00 95.88 192 ILE A CA 1
ATOM 1464 C C . ILE A 1 192 ? -7.719 -10.842 16.737 1.00 95.88 192 ILE A C 1
ATOM 1466 O O . ILE A 1 192 ? -7.847 -11.260 17.886 1.00 95.88 192 ILE A O 1
ATOM 1470 N N . ILE A 1 193 ? -8.728 -10.288 16.060 1.00 95.31 193 ILE A N 1
ATOM 1471 C CA . ILE A 1 193 ? -10.077 -10.081 16.604 1.00 95.31 193 ILE A CA 1
ATOM 1472 C C . ILE A 1 193 ? -10.813 -11.419 16.818 1.00 95.31 193 ILE A C 1
ATOM 1474 O O . ILE A 1 193 ? -11.727 -11.501 17.635 1.00 95.31 193 ILE A O 1
ATOM 1478 N N . GLY A 1 194 ? -10.454 -12.476 16.083 1.00 94.81 194 GLY A N 1
ATOM 1479 C CA . GLY A 1 194 ? -11.154 -13.762 16.124 1.00 94.81 194 GLY A CA 1
ATOM 1480 C C . GLY A 1 194 ? -12.509 -13.748 15.407 1.00 94.81 194 GLY A C 1
ATOM 1481 O O . GLY A 1 194 ? -13.384 -14.551 15.723 1.00 94.81 194 GLY A O 1
ATOM 1482 N N . THR A 1 195 ? -12.703 -12.839 14.445 1.00 94.62 195 THR A N 1
ATOM 1483 C CA . THR A 1 195 ? -13.945 -12.713 13.662 1.00 94.62 195 THR A CA 1
ATOM 1484 C C . THR A 1 195 ? -13.644 -12.856 12.169 1.00 94.62 195 THR A C 1
ATOM 1486 O O . THR A 1 195 ? -12.735 -12.185 11.692 1.00 94.62 195 THR A O 1
ATOM 1489 N N . PRO A 1 196 ? -14.374 -13.688 11.397 1.00 93.62 196 PRO A N 1
ATOM 1490 C CA . PRO A 1 196 ? -14.118 -13.869 9.966 1.00 93.62 196 PRO A CA 1
ATOM 1491 C C . PRO A 1 196 ? -14.199 -12.571 9.149 1.00 93.62 196 PRO A C 1
ATOM 1493 O O . PRO A 1 196 ? -15.129 -11.776 9.301 1.00 93.62 196 PRO A O 1
ATOM 1496 N N . ALA A 1 197 ? -13.246 -12.391 8.233 1.00 91.81 197 ALA A N 1
ATOM 1497 C CA . ALA A 1 197 ? -13.138 -11.190 7.413 1.00 91.81 197 ALA A CA 1
ATOM 1498 C C . ALA A 1 197 ? -14.143 -11.189 6.232 1.00 91.81 197 ALA A C 1
ATOM 1500 O O . ALA A 1 197 ? -14.220 -12.181 5.499 1.00 91.81 197 ALA A O 1
ATOM 1501 N N . PRO A 1 198 ? -14.868 -10.084 5.970 1.00 90.94 198 PRO A N 1
ATOM 1502 C CA . PRO A 1 198 ? -15.785 -9.963 4.839 1.00 90.94 198 PRO A CA 1
ATOM 1503 C C . PRO A 1 198 ? -15.019 -9.561 3.564 1.00 90.94 198 PRO A C 1
ATOM 1505 O O . PRO A 1 198 ? -14.932 -8.390 3.206 1.00 90.94 198 PRO A O 1
ATOM 1508 N N . LEU A 1 199 ? -14.410 -10.535 2.877 1.00 87.88 199 LEU A N 1
ATOM 1509 C CA . LEU A 1 199 ? -13.422 -10.264 1.814 1.00 87.88 199 LEU A CA 1
ATOM 1510 C C . LEU A 1 199 ? -13.996 -10.078 0.400 1.00 87.88 199 LEU A C 1
ATOM 1512 O O . LEU A 1 199 ? -13.287 -9.600 -0.485 1.00 87.88 199 LEU A O 1
ATOM 1516 N N . ALA A 1 200 ? -15.248 -10.479 0.164 1.00 83.88 200 ALA A N 1
ATOM 1517 C CA . ALA A 1 200 ? -15.803 -10.630 -1.185 1.00 83.88 200 ALA A CA 1
ATOM 1518 C C . ALA A 1 200 ? -15.739 -9.340 -2.022 1.00 83.88 200 ALA A C 1
ATOM 1520 O O . ALA A 1 200 ? -15.311 -9.374 -3.173 1.00 83.88 200 ALA A O 1
ATOM 1521 N N . THR A 1 201 ? -16.111 -8.200 -1.434 1.00 78.75 201 THR A N 1
ATOM 1522 C CA . THR A 1 201 ? -16.140 -6.905 -2.131 1.00 78.75 201 THR A CA 1
ATOM 1523 C C . THR A 1 201 ? -14.743 -6.437 -2.539 1.00 78.75 201 THR A C 1
ATOM 1525 O O . THR A 1 201 ? -14.574 -5.896 -3.628 1.00 78.75 201 THR A O 1
ATOM 1528 N N . VAL A 1 202 ? -13.734 -6.686 -1.697 1.00 85.25 202 VAL A N 1
ATOM 1529 C CA . VAL A 1 202 ? -12.359 -6.217 -1.924 1.00 85.25 202 VAL A CA 1
ATOM 1530 C C . VAL A 1 202 ? -11.631 -7.080 -2.949 1.00 85.25 202 VAL A C 1
ATOM 1532 O O . VAL A 1 202 ? -10.865 -6.548 -3.745 1.00 85.25 202 VAL A O 1
ATOM 1535 N N . MET A 1 203 ? -11.888 -8.393 -2.983 1.00 83.12 203 MET A N 1
ATOM 1536 C CA . MET A 1 203 ? -11.209 -9.293 -3.927 1.00 83.12 203 MET A CA 1
ATOM 1537 C C . MET A 1 203 ? -11.442 -8.895 -5.391 1.00 83.12 203 MET A C 1
ATOM 1539 O O . MET A 1 203 ? -10.496 -8.894 -6.169 1.00 83.12 203 MET A O 1
ATOM 1543 N N . ASN A 1 204 ? -12.650 -8.440 -5.739 1.00 79.56 204 ASN A N 1
ATOM 1544 C CA . ASN A 1 204 ? -12.972 -7.972 -7.095 1.00 79.56 204 ASN A CA 1
ATOM 1545 C C . ASN A 1 204 ? -12.248 -6.673 -7.496 1.00 79.56 204 ASN A C 1
ATOM 1547 O O . ASN A 1 204 ? -12.230 -6.313 -8.672 1.00 79.56 204 ASN A O 1
ATOM 1551 N N . LEU A 1 205 ? -11.704 -5.928 -6.530 1.00 82.81 205 LEU A N 1
ATOM 1552 C CA . LEU A 1 205 ? -10.969 -4.688 -6.790 1.00 82.81 205 LEU A CA 1
ATOM 1553 C C . LEU A 1 205 ? -9.483 -4.942 -7.061 1.00 82.81 205 LEU A C 1
ATOM 1555 O O . LEU A 1 205 ? -8.824 -4.065 -7.611 1.00 82.81 205 LEU A O 1
ATOM 1559 N N . ILE A 1 206 ? -8.955 -6.111 -6.683 1.00 82.94 206 ILE A N 1
ATOM 1560 C CA . ILE A 1 206 ? -7.520 -6.411 -6.780 1.00 82.94 206 ILE A CA 1
ATOM 1561 C C . ILE A 1 206 ? -7.085 -6.581 -8.231 1.00 82.94 206 ILE A C 1
ATOM 1563 O O . ILE A 1 206 ? -6.110 -5.951 -8.618 1.00 82.94 206 ILE A O 1
ATOM 1567 N N . GLU A 1 207 ? -7.825 -7.351 -9.033 1.00 77.50 207 GLU A N 1
ATOM 1568 C CA . GLU A 1 207 ? -7.484 -7.579 -10.449 1.00 77.50 207 GLU A CA 1
ATOM 1569 C C . GLU A 1 207 ? -7.378 -6.251 -11.212 1.00 77.50 207 GLU A C 1
ATOM 1571 O O . GLU A 1 207 ? -6.365 -5.967 -11.840 1.00 77.50 207 GLU A O 1
ATOM 1576 N N . ARG A 1 208 ? -8.373 -5.370 -11.046 1.00 77.75 208 ARG A N 1
ATOM 1577 C CA . ARG A 1 208 ? -8.375 -4.034 -11.668 1.00 77.75 208 ARG A CA 1
ATOM 1578 C C . ARG A 1 208 ? -7.226 -3.149 -11.197 1.00 77.75 208 ARG A C 1
ATOM 1580 O O . ARG A 1 208 ? -6.742 -2.319 -11.955 1.00 77.75 208 ARG A O 1
ATOM 1587 N N . TYR A 1 209 ? -6.847 -3.272 -9.929 1.00 79.56 209 TYR A N 1
ATOM 1588 C CA . TYR A 1 209 ? -5.741 -2.511 -9.362 1.00 79.56 209 TYR A CA 1
ATOM 1589 C C . TYR A 1 209 ? -4.397 -2.966 -9.935 1.00 79.56 209 TYR A C 1
ATOM 1591 O O . TYR A 1 209 ? -3.576 -2.119 -10.273 1.00 79.56 209 TYR A O 1
ATOM 1599 N N . GLU A 1 210 ? -4.180 -4.277 -10.066 1.00 76.62 210 GLU A N 1
ATOM 1600 C CA . GLU A 1 210 ? -2.956 -4.821 -10.665 1.00 76.62 210 GLU A CA 1
ATOM 1601 C C . GLU A 1 210 ? -2.869 -4.431 -12.148 1.00 76.62 210 GLU A C 1
ATOM 1603 O O . GLU A 1 210 ? -1.878 -3.825 -12.543 1.00 76.62 210 GLU A O 1
ATOM 1608 N N . GLU A 1 211 ? -3.954 -4.590 -12.919 1.00 70.62 211 GLU A N 1
ATOM 1609 C CA . GLU A 1 211 ? -4.041 -4.101 -14.307 1.00 70.62 211 GLU A CA 1
ATOM 1610 C C . GLU A 1 211 ? -3.712 -2.605 -14.438 1.00 70.62 211 GLU A C 1
ATOM 1612 O O . GLU A 1 211 ? -3.008 -2.193 -15.361 1.00 70.62 211 GLU A O 1
ATOM 1617 N N . GLN A 1 212 ? -4.220 -1.773 -13.523 1.00 71.88 212 GLN A N 1
ATOM 1618 C CA . GLN A 1 212 ? -3.986 -0.331 -13.556 1.00 71.88 212 GLN A CA 1
ATOM 1619 C C . GLN A 1 212 ? -2.520 0.025 -13.285 1.00 71.88 212 GLN A C 1
ATOM 1621 O O . GLN A 1 212 ? -1.994 0.933 -13.926 1.00 71.88 212 GLN A O 1
ATOM 1626 N N . ILE A 1 213 ? -1.865 -0.657 -12.343 1.00 69.75 213 ILE A N 1
ATOM 1627 C CA . ILE A 1 213 ? -0.456 -0.397 -12.028 1.00 69.75 213 ILE A CA 1
ATOM 1628 C C . ILE A 1 213 ? 0.458 -0.937 -13.125 1.00 69.75 213 ILE A C 1
ATOM 1630 O O . ILE A 1 213 ? 1.418 -0.263 -13.492 1.00 69.75 213 ILE A O 1
ATOM 1634 N N . ASP A 1 214 ? 0.155 -2.109 -13.678 1.00 65.62 214 ASP A N 1
ATOM 1635 C CA . ASP A 1 214 ? 0.928 -2.691 -14.778 1.00 65.62 214 ASP A CA 1
ATOM 1636 C C . ASP A 1 214 ? 0.882 -1.818 -16.044 1.00 65.62 214 ASP A C 1
ATOM 1638 O O . ASP A 1 214 ? 1.833 -1.793 -16.828 1.00 65.62 214 ASP A O 1
ATOM 1642 N N . ALA A 1 215 ? -0.198 -1.055 -16.236 1.00 61.16 215 ALA A N 1
ATOM 1643 C CA . ALA A 1 215 ? -0.359 -0.157 -17.374 1.00 61.16 215 ALA A CA 1
ATOM 1644 C C . ALA A 1 215 ? 0.461 1.150 -17.283 1.00 61.16 215 ALA A C 1
ATOM 1646 O O . ALA A 1 215 ? 0.627 1.819 -18.308 1.00 61.16 215 ALA A O 1
ATOM 1647 N N . GLU A 1 216 ? 0.989 1.529 -16.111 1.00 56.19 216 GLU A N 1
ATOM 1648 C CA . GLU A 1 216 ? 1.687 2.807 -15.905 1.00 56.19 216 GLU A CA 1
ATOM 1649 C C . GLU A 1 216 ? 3.037 2.637 -15.178 1.00 56.19 216 GLU A C 1
ATOM 1651 O O . GLU A 1 216 ? 3.108 2.446 -13.965 1.00 56.19 216 GLU A O 1
ATOM 1656 N N . ILE A 1 217 ? 4.148 2.799 -15.912 1.00 61.53 217 ILE A N 1
ATOM 1657 C CA . ILE A 1 217 ? 5.475 3.011 -15.309 1.00 61.53 217 ILE A CA 1
ATOM 1658 C C . ILE A 1 217 ? 5.644 4.511 -15.062 1.00 61.53 217 ILE A C 1
ATOM 1660 O O . ILE A 1 217 ? 5.945 5.264 -15.991 1.00 61.53 217 ILE A O 1
ATOM 1664 N N . ASP A 1 218 ? 5.473 4.952 -13.815 1.00 62.06 218 ASP A N 1
ATOM 1665 C CA . ASP A 1 218 ? 5.782 6.330 -13.421 1.00 62.06 218 ASP A CA 1
ATOM 1666 C C . ASP A 1 218 ? 7.301 6.592 -13.531 1.00 62.06 218 ASP A C 1
ATOM 1668 O O . ASP A 1 218 ? 8.082 5.955 -12.817 1.00 62.06 218 ASP A O 1
ATOM 1672 N N . PRO A 1 219 ? 7.763 7.504 -14.409 1.00 60.88 219 PRO A N 1
ATOM 1673 C CA . PRO A 1 219 ? 9.181 7.809 -14.577 1.00 60.88 219 PRO A CA 1
ATOM 1674 C C . PRO A 1 219 ? 9.760 8.698 -13.464 1.00 60.88 219 PRO A C 1
ATOM 1676 O O . PRO A 1 219 ? 10.989 8.753 -13.339 1.00 60.88 219 PRO A O 1
ATOM 1679 N N . GLU A 1 220 ? 8.936 9.405 -12.673 1.00 67.50 220 GLU A N 1
ATOM 1680 C CA . GLU A 1 220 ? 9.400 10.327 -11.622 1.00 67.50 220 GLU A CA 1
ATOM 1681 C C . GLU A 1 220 ? 10.383 9.689 -10.628 1.00 67.50 220 GLU A C 1
ATOM 1683 O O . GLU A 1 220 ? 11.460 10.257 -10.419 1.00 67.50 220 GLU A O 1
ATOM 1688 N N . PRO A 1 221 ? 10.111 8.508 -10.038 1.00 69.81 221 PRO A N 1
ATOM 1689 C CA . PRO A 1 221 ? 11.035 7.885 -9.089 1.00 69.81 221 PRO A CA 1
ATOM 1690 C C . PRO A 1 221 ? 12.355 7.406 -9.718 1.00 69.81 221 PRO A C 1
ATOM 1692 O O . PRO A 1 221 ? 13.299 7.096 -8.983 1.00 69.81 221 PRO A O 1
ATOM 1695 N N . PHE A 1 222 ? 12.438 7.336 -11.050 1.00 80.31 222 PHE A N 1
ATOM 1696 C CA . PHE A 1 222 ? 13.584 6.791 -11.783 1.00 80.31 222 PHE A CA 1
ATOM 1697 C C . PHE A 1 222 ? 14.423 7.847 -12.497 1.00 80.31 222 PHE A C 1
ATOM 1699 O O . PHE A 1 222 ? 15.514 7.529 -12.968 1.00 80.31 222 PHE A O 1
ATOM 1706 N N . THR A 1 223 ? 13.952 9.089 -12.586 1.00 81.75 223 THR A N 1
ATOM 1707 C CA . THR A 1 223 ? 14.579 10.115 -13.426 1.00 81.75 223 THR A CA 1
ATOM 1708 C C . THR A 1 223 ? 15.270 11.176 -12.577 1.00 81.75 223 THR A C 1
ATOM 1710 O O . THR A 1 223 ? 14.638 11.845 -11.764 1.00 81.75 223 THR A O 1
ATOM 1713 N N . ASP A 1 224 ? 16.569 11.390 -12.800 1.00 84.81 224 ASP A N 1
ATOM 1714 C CA . ASP A 1 224 ? 17.246 12.582 -12.288 1.00 84.81 224 ASP A CA 1
ATOM 1715 C C . ASP A 1 224 ? 17.077 13.722 -13.298 1.00 84.81 224 ASP A C 1
ATOM 1717 O O . ASP A 1 224 ? 17.783 13.794 -14.311 1.00 84.81 224 ASP A O 1
ATOM 1721 N N . TYR A 1 225 ? 16.164 14.650 -13.004 1.00 82.12 225 TYR A N 1
ATOM 1722 C CA . TYR A 1 225 ? 15.872 15.795 -13.869 1.00 82.12 225 TYR A CA 1
ATOM 1723 C C . TYR A 1 225 ? 17.043 16.770 -14.059 1.00 82.12 225 TYR A C 1
ATOM 1725 O O . TYR A 1 225 ? 16.984 17.627 -14.946 1.00 82.12 225 TYR A O 1
ATOM 1733 N N . ALA A 1 226 ? 18.125 16.656 -13.279 1.00 80.44 226 ALA A N 1
ATOM 1734 C CA . ALA A 1 226 ? 19.357 17.385 -13.563 1.00 80.44 226 ALA A CA 1
ATOM 1735 C C . ALA A 1 226 ? 20.063 16.845 -14.819 1.00 80.44 226 ALA A C 1
ATOM 1737 O O . ALA A 1 226 ? 20.652 17.631 -15.572 1.00 80.44 226 ALA A O 1
ATOM 1738 N N . THR A 1 227 ? 19.971 15.531 -15.053 1.00 81.75 227 THR A N 1
ATOM 1739 C CA . THR A 1 227 ? 20.600 14.822 -16.179 1.00 81.75 227 THR A CA 1
ATOM 1740 C C . THR A 1 227 ? 19.661 14.682 -17.376 1.00 81.75 227 THR A C 1
ATOM 1742 O O . THR A 1 227 ? 20.073 14.946 -18.505 1.00 81.75 227 THR A O 1
ATOM 1745 N N . VAL A 1 228 ? 18.384 14.369 -17.140 1.00 82.94 228 VAL A N 1
ATOM 1746 C CA . VAL A 1 228 ? 17.354 14.216 -18.176 1.00 82.94 228 VAL A CA 1
ATOM 1747 C C . VAL A 1 228 ? 16.320 15.327 -18.013 1.00 82.94 228 VAL A C 1
ATOM 1749 O O . VAL A 1 228 ? 15.350 15.209 -17.268 1.00 82.94 228 VAL A O 1
ATOM 1752 N N . ARG A 1 229 ? 16.546 16.461 -18.683 1.00 83.88 229 ARG A N 1
ATOM 1753 C CA . ARG A 1 229 ? 15.699 17.650 -18.512 1.00 83.88 229 ARG A CA 1
ATOM 1754 C C . ARG A 1 229 ? 14.378 17.527 -19.279 1.00 83.88 229 ARG A C 1
ATOM 1756 O O . ARG A 1 229 ? 14.404 17.136 -20.445 1.00 83.88 229 ARG A O 1
ATOM 1763 N N . PRO A 1 230 ? 13.244 17.952 -18.693 1.00 86.44 230 PRO A N 1
ATOM 1764 C CA . PRO A 1 230 ? 11.997 18.069 -19.435 1.00 86.44 230 PRO A CA 1
ATOM 1765 C C . PRO A 1 230 ? 12.105 19.141 -20.528 1.00 86.44 230 PRO A C 1
ATOM 1767 O O . PRO A 1 230 ? 12.776 20.167 -20.368 1.00 86.44 230 PRO A O 1
ATOM 1770 N N . HIS A 1 231 ? 11.416 18.915 -21.644 1.00 83.81 231 HIS A N 1
ATOM 1771 C CA . HIS A 1 231 ? 11.436 19.817 -22.794 1.00 83.81 231 HIS A CA 1
ATOM 1772 C C . HIS A 1 231 ? 10.213 20.730 -22.808 1.00 83.81 231 HIS A C 1
ATOM 1774 O O . HIS A 1 231 ? 9.098 20.307 -22.526 1.00 83.81 231 HIS A O 1
ATOM 1780 N N . VAL A 1 232 ? 10.399 21.993 -23.194 1.00 86.81 232 VAL A N 1
ATOM 1781 C CA . VAL A 1 232 ? 9.276 22.914 -23.411 1.00 86.81 232 VAL A CA 1
ATOM 1782 C C . VAL A 1 232 ? 8.777 22.765 -24.844 1.00 86.81 232 VAL A C 1
ATOM 1784 O O . VAL A 1 232 ? 9.539 22.979 -25.786 1.00 86.81 232 VAL A O 1
ATOM 1787 N N . ARG A 1 233 ? 7.486 22.471 -25.019 1.00 84.56 233 ARG A N 1
ATOM 1788 C CA . ARG A 1 233 ? 6.796 22.538 -26.312 1.00 84.56 233 ARG A CA 1
ATOM 1789 C C . ARG A 1 233 ? 5.903 23.769 -26.352 1.00 84.56 233 ARG A C 1
ATOM 1791 O O . ARG A 1 233 ? 5.093 24.007 -25.456 1.00 84.56 233 ARG A O 1
ATOM 1798 N N . LEU A 1 234 ? 6.055 24.560 -27.408 1.00 84.06 234 LEU A N 1
ATOM 1799 C CA . LEU A 1 234 ? 5.166 25.682 -27.685 1.00 84.06 234 LEU A CA 1
ATOM 1800 C C . LEU A 1 234 ? 3.908 25.161 -28.385 1.00 84.06 234 LEU A C 1
ATOM 1802 O O . LEU A 1 234 ? 4.004 24.421 -29.361 1.00 84.06 234 LEU A O 1
ATOM 1806 N N . LYS A 1 235 ? 2.739 25.548 -27.878 1.00 77.81 235 LYS A N 1
ATOM 1807 C CA . LYS A 1 235 ? 1.443 25.364 -28.537 1.00 77.81 235 LYS A CA 1
ATOM 1808 C C . LYS A 1 235 ? 1.053 26.631 -29.295 1.00 77.81 235 LYS A C 1
ATOM 1810 O O . LYS A 1 235 ? 1.465 27.739 -28.932 1.00 77.81 235 LYS A O 1
ATOM 1815 N N . ASP A 1 236 ? 0.196 26.464 -30.300 1.00 70.06 236 ASP A N 1
ATOM 1816 C CA . ASP A 1 236 ? -0.433 27.585 -30.996 1.00 70.06 236 ASP A CA 1
ATOM 1817 C C . ASP A 1 236 ? -1.118 28.529 -29.996 1.00 70.06 236 ASP A C 1
ATOM 1819 O O . ASP A 1 236 ? -1.765 28.107 -29.034 1.00 70.06 236 ASP A O 1
ATOM 1823 N N . GLY A 1 237 ? -0.922 29.833 -30.196 1.00 77.31 237 GLY A N 1
ATOM 1824 C CA . GLY A 1 237 ? -1.382 30.865 -29.263 1.00 77.31 237 GLY A CA 1
ATOM 1825 C C . GLY A 1 237 ? -0.431 31.154 -28.093 1.00 77.31 237 GLY A C 1
ATOM 1826 O O . GLY A 1 237 ? -0.827 31.836 -27.152 1.00 77.31 237 GLY A O 1
ATOM 1827 N N . GLY A 1 238 ? 0.813 30.661 -28.126 1.00 77.25 238 GLY A N 1
ATOM 1828 C CA . GLY A 1 238 ? 1.871 31.058 -27.184 1.00 77.25 238 GLY A CA 1
ATOM 1829 C C . GLY A 1 238 ? 1.820 30.373 -25.814 1.00 77.25 238 GLY A C 1
ATOM 1830 O O . GLY A 1 238 ? 2.591 30.731 -24.920 1.00 77.25 238 GLY A O 1
ATOM 1831 N N . LYS A 1 239 ? 0.946 29.374 -25.637 1.00 74.25 239 LYS A N 1
ATOM 1832 C CA . LYS A 1 239 ? 0.936 28.523 -24.440 1.00 74.25 239 LYS A CA 1
ATOM 1833 C C . LYS A 1 239 ? 2.146 27.587 -24.451 1.00 74.25 239 LYS A C 1
ATOM 1835 O O . LYS A 1 239 ? 2.563 27.113 -25.506 1.00 74.25 239 LYS A O 1
ATOM 1840 N N . ARG A 1 240 ? 2.714 27.335 -23.272 1.00 85.50 240 ARG A N 1
ATOM 1841 C CA . ARG A 1 240 ? 3.864 26.444 -23.084 1.00 85.50 240 ARG A CA 1
ATOM 1842 C C . ARG A 1 240 ? 3.413 25.198 -22.344 1.00 85.50 240 ARG A C 1
ATOM 1844 O O . ARG A 1 240 ? 2.819 25.328 -21.279 1.00 85.50 240 ARG A O 1
ATOM 1851 N N . ASP A 1 241 ? 3.763 24.040 -22.882 1.00 82.81 241 ASP A N 1
ATOM 1852 C CA . ASP A 1 241 ? 3.653 22.766 -22.185 1.00 82.81 241 ASP A CA 1
ATOM 1853 C C . ASP A 1 241 ? 5.048 22.274 -21.811 1.00 82.81 241 ASP A C 1
ATOM 1855 O O . ASP A 1 241 ? 5.980 22.348 -22.616 1.00 82.81 241 ASP A O 1
ATOM 1859 N N . ILE A 1 242 ? 5.182 21.761 -20.591 1.00 83.69 242 ILE A N 1
ATOM 1860 C CA . ILE A 1 242 ? 6.372 21.031 -20.160 1.00 83.69 242 ILE A CA 1
ATOM 1861 C C . ILE A 1 242 ? 6.130 19.557 -20.475 1.00 83.69 242 ILE A C 1
ATOM 1863 O O . ILE A 1 242 ? 5.148 18.975 -20.023 1.00 83.69 242 ILE A O 1
ATOM 1867 N N . ILE A 1 243 ? 7.014 18.976 -21.276 1.00 82.31 243 ILE A N 1
ATOM 1868 C CA . ILE A 1 243 ? 7.009 17.562 -21.630 1.00 82.31 243 ILE A CA 1
ATOM 1869 C C . ILE A 1 243 ? 7.992 16.864 -20.715 1.00 82.31 243 ILE A C 1
ATOM 1871 O O . ILE A 1 243 ? 9.208 17.040 -20.835 1.00 82.31 243 ILE A O 1
ATOM 1875 N N . TRP A 1 244 ? 7.434 16.083 -19.803 1.00 81.50 244 TRP A N 1
ATOM 1876 C CA . TRP A 1 244 ? 8.199 15.261 -18.889 1.00 81.50 244 TRP A CA 1
ATOM 1877 C C . TRP A 1 244 ? 8.740 14.019 -19.615 1.00 81.50 244 TRP A C 1
ATOM 1879 O O . TRP A 1 244 ? 8.028 13.439 -20.443 1.00 81.50 244 TRP A O 1
ATOM 1889 N N . PRO A 1 245 ? 9.997 13.620 -19.351 1.00 80.81 245 PRO A N 1
ATOM 1890 C CA . PRO A 1 245 ? 10.537 12.353 -19.823 1.00 80.81 245 PRO A CA 1
ATOM 1891 C C . PRO A 1 245 ? 9.677 11.201 -19.297 1.00 80.81 245 PRO A C 1
ATOM 1893 O O . PRO A 1 245 ? 9.401 11.136 -18.105 1.00 80.81 245 PRO A O 1
ATOM 1896 N N . THR A 1 246 ? 9.239 10.314 -20.183 1.00 75.62 246 THR A N 1
ATOM 1897 C CA . THR A 1 246 ? 8.370 9.175 -19.855 1.00 75.62 246 THR A CA 1
ATOM 1898 C C . THR A 1 246 ? 8.868 7.929 -20.572 1.00 75.62 246 THR A C 1
ATOM 1900 O O . THR A 1 246 ? 9.442 8.023 -21.660 1.00 75.62 246 THR A O 1
ATOM 1903 N N . VAL A 1 247 ? 8.661 6.764 -19.956 1.00 80.00 247 VAL A N 1
ATOM 1904 C CA . VAL A 1 247 ? 8.809 5.472 -20.629 1.00 80.00 247 VAL A CA 1
ATOM 1905 C C . VAL A 1 247 ? 7.434 5.081 -21.141 1.00 80.00 247 VAL A C 1
ATOM 1907 O O . VAL A 1 247 ? 6.523 4.831 -20.359 1.00 80.00 247 VAL A O 1
ATOM 1910 N N . GLY A 1 248 ? 7.267 5.086 -22.459 1.00 75.88 248 GLY A N 1
ATOM 1911 C CA . GLY A 1 248 ? 6.039 4.612 -23.077 1.00 75.88 248 GLY A CA 1
ATOM 1912 C C . GLY A 1 248 ? 6.051 3.094 -23.204 1.00 75.88 248 GLY A C 1
ATOM 1913 O O . GLY A 1 248 ? 7.088 2.503 -23.519 1.00 75.88 248 GLY A O 1
ATOM 1914 N N . LEU A 1 249 ? 4.885 2.488 -22.988 1.00 77.19 249 LEU A N 1
ATOM 1915 C CA . LEU A 1 249 ? 4.608 1.089 -23.284 1.00 77.19 249 LEU A CA 1
ATOM 1916 C C . LEU A 1 249 ? 3.575 1.017 -24.409 1.00 77.19 249 LEU A C 1
ATOM 1918 O O . LEU A 1 249 ? 2.531 1.667 -24.350 1.00 77.19 249 LEU A O 1
ATOM 1922 N N . TRP A 1 250 ? 3.858 0.224 -25.439 1.00 74.81 250 TRP A N 1
ATOM 1923 C CA . TRP A 1 250 ? 2.925 -0.026 -26.534 1.00 74.81 250 TRP A CA 1
ATOM 1924 C C . TRP A 1 250 ? 2.738 -1.516 -26.724 1.00 74.81 250 TRP A C 1
ATOM 1926 O O . TRP A 1 250 ? 3.698 -2.242 -26.971 1.00 74.81 250 TRP A O 1
ATOM 1936 N N . HIS A 1 251 ? 1.485 -1.947 -26.682 1.00 75.19 251 HIS A N 1
ATOM 1937 C CA . HIS A 1 251 ? 1.104 -3.294 -27.055 1.00 75.19 251 HIS A CA 1
ATOM 1938 C C . HIS A 1 251 ? 0.810 -3.358 -28.560 1.00 75.19 251 HIS A C 1
ATOM 1940 O O . HIS A 1 251 ? -0.007 -2.594 -29.082 1.00 75.19 251 HIS A O 1
ATOM 1946 N N . VAL A 1 252 ? 1.502 -4.251 -29.265 1.00 71.50 252 VAL A N 1
ATOM 1947 C CA . VAL A 1 252 ? 1.368 -4.469 -30.704 1.00 71.50 252 VAL A CA 1
ATOM 1948 C C . VAL A 1 252 ? 0.996 -5.925 -30.965 1.00 71.50 252 VAL A C 1
ATOM 1950 O O . VAL A 1 252 ? 1.806 -6.825 -30.762 1.00 71.50 252 VAL A O 1
ATOM 1953 N N . ASN A 1 253 ? -0.204 -6.138 -31.506 1.00 65.75 253 ASN A N 1
ATOM 1954 C CA . ASN A 1 253 ? -0.661 -7.462 -31.928 1.00 65.75 253 ASN A CA 1
ATOM 1955 C C . ASN A 1 253 ? 0.019 -7.841 -33.255 1.00 65.75 253 ASN A C 1
ATOM 1957 O O . ASN A 1 253 ? -0.241 -7.222 -34.294 1.00 65.75 253 ASN A O 1
ATOM 1961 N N . GLY A 1 254 ? 0.896 -8.845 -33.229 1.00 58.62 254 GLY A N 1
ATOM 1962 C CA . GLY A 1 254 ? 1.611 -9.358 -34.396 1.00 58.62 254 GLY A CA 1
ATOM 1963 C C . GLY A 1 254 ? 1.126 -10.742 -34.836 1.00 58.62 254 GLY A C 1
ATOM 1964 O O . GLY A 1 254 ? 0.595 -11.521 -34.054 1.00 58.62 254 GLY A O 1
ATOM 1965 N N . ALA A 1 255 ? 1.370 -11.101 -36.102 1.00 54.81 255 ALA A N 1
ATOM 1966 C CA . ALA A 1 255 ? 1.030 -12.429 -36.636 1.00 54.81 255 ALA A CA 1
ATOM 1967 C C . ALA A 1 255 ? 1.807 -13.595 -35.977 1.00 54.81 255 ALA A C 1
ATOM 1969 O O . ALA A 1 255 ? 1.450 -14.750 -36.189 1.00 54.81 255 ALA A O 1
ATOM 1970 N N . GLY A 1 256 ? 2.864 -13.298 -35.210 1.00 58.38 256 GLY A N 1
ATOM 1971 C CA . GLY A 1 256 ? 3.671 -14.270 -34.461 1.00 58.38 256 GLY A CA 1
ATOM 1972 C C . GLY A 1 256 ? 3.579 -14.125 -32.938 1.00 58.38 256 GLY A C 1
ATOM 1973 O O . GLY A 1 256 ? 4.400 -14.713 -32.246 1.00 58.38 256 GLY A O 1
ATOM 1974 N N . GLY A 1 257 ? 2.611 -13.356 -32.428 1.00 66.75 257 GLY A N 1
ATOM 1975 C CA . GLY A 1 257 ? 2.406 -13.126 -30.997 1.00 66.75 257 GLY A CA 1
ATOM 1976 C C . GLY A 1 257 ? 2.270 -11.648 -30.635 1.00 66.75 257 GLY A C 1
ATOM 1977 O O . GLY A 1 257 ? 2.502 -10.759 -31.463 1.00 66.75 257 GLY A O 1
ATOM 1978 N N . ASP A 1 258 ? 1.888 -11.416 -29.386 1.00 72.69 258 ASP A N 1
ATOM 1979 C CA . ASP A 1 258 ? 1.766 -10.095 -28.780 1.00 72.69 258 ASP A CA 1
ATOM 1980 C C . ASP A 1 258 ? 3.161 -9.546 -28.448 1.00 72.69 258 ASP A C 1
ATOM 1982 O O . ASP A 1 258 ? 4.012 -10.250 -27.902 1.00 72.69 258 ASP A O 1
ATOM 1986 N N . ILE A 1 259 ? 3.429 -8.293 -28.824 1.00 81.00 259 ILE A N 1
ATOM 1987 C CA . ILE A 1 259 ? 4.716 -7.626 -28.589 1.00 81.00 259 ILE A CA 1
ATOM 1988 C C . ILE A 1 259 ? 4.476 -6.400 -27.718 1.00 81.00 259 ILE A C 1
ATOM 1990 O O . ILE A 1 259 ? 3.726 -5.501 -28.100 1.00 81.00 259 ILE A O 1
ATOM 1994 N N . ILE A 1 260 ? 5.176 -6.327 -26.588 1.00 82.50 260 ILE A N 1
ATOM 1995 C CA . ILE A 1 260 ? 5.237 -5.125 -25.758 1.00 82.50 260 ILE A CA 1
ATOM 1996 C C . ILE A 1 260 ? 6.515 -4.362 -26.093 1.00 82.50 260 ILE A C 1
ATOM 1998 O O . ILE A 1 260 ? 7.626 -4.871 -25.951 1.00 82.50 260 ILE A O 1
ATOM 2002 N N . LEU A 1 261 ? 6.358 -3.130 -26.566 1.00 83.25 261 LEU A N 1
ATOM 2003 C CA . LEU A 1 261 ? 7.459 -2.217 -26.838 1.00 83.25 261 LEU A CA 1
ATOM 2004 C C . LEU A 1 261 ? 7.589 -1.237 -25.678 1.00 83.25 261 LEU A C 1
ATOM 2006 O O . LEU A 1 261 ? 6.628 -0.541 -25.365 1.00 83.25 261 LEU A O 1
ATOM 2010 N N . ALA A 1 262 ? 8.782 -1.149 -25.0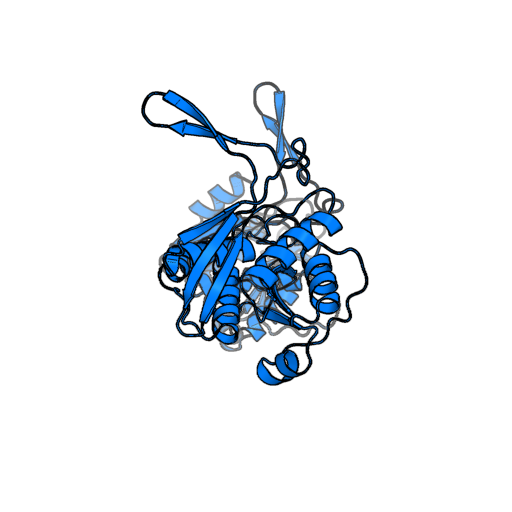96 1.00 84.06 262 ALA A N 1
ATOM 2011 C CA . ALA A 1 262 ? 9.142 -0.119 -24.132 1.00 84.06 262 ALA A CA 1
ATOM 2012 C C . ALA A 1 262 ? 10.153 0.845 -24.766 1.00 84.06 262 ALA A C 1
ATOM 2014 O O . ALA A 1 262 ? 11.197 0.416 -25.261 1.00 84.06 262 ALA A O 1
ATOM 2015 N N . LEU A 1 263 ? 9.850 2.145 -24.768 1.00 84.25 263 LEU A N 1
ATOM 2016 C CA . LEU A 1 263 ? 10.750 3.185 -25.277 1.00 84.25 263 LEU A CA 1
ATOM 2017 C C . LEU A 1 263 ? 10.693 4.413 -24.374 1.00 84.25 263 LEU A C 1
ATOM 2019 O O . LEU A 1 263 ? 9.623 4.952 -24.100 1.00 84.25 263 LEU A O 1
ATOM 2023 N N . GLY A 1 264 ? 11.860 4.885 -23.954 1.00 82.06 264 GLY A N 1
ATOM 2024 C CA . GLY A 1 264 ? 11.985 6.061 -23.108 1.00 82.06 264 GLY A CA 1
ATOM 2025 C C . GLY A 1 264 ? 13.437 6.352 -22.742 1.00 82.06 264 GLY A C 1
ATOM 2026 O O . GLY A 1 264 ? 14.344 5.679 -23.244 1.00 82.06 264 GLY A O 1
ATOM 2027 N N . PRO A 1 265 ? 13.671 7.364 -21.892 1.00 82.88 265 PRO A N 1
ATOM 2028 C CA . PRO A 1 265 ? 14.995 7.627 -21.346 1.00 82.88 265 PRO A CA 1
ATOM 2029 C C . PRO A 1 265 ? 15.453 6.459 -20.464 1.00 82.88 265 PRO A C 1
ATOM 2031 O O . PRO A 1 265 ? 14.647 5.830 -19.778 1.00 82.88 265 PRO A O 1
ATOM 2034 N N . GLU A 1 266 ? 16.759 6.198 -20.450 1.00 85.88 266 GLU A N 1
ATOM 2035 C CA . GLU A 1 266 ? 17.357 5.305 -19.456 1.00 85.88 266 GLU A CA 1
ATOM 2036 C C . GLU A 1 266 ? 17.103 5.871 -18.045 1.00 85.88 266 GLU A C 1
ATOM 2038 O O . GLU A 1 266 ? 17.331 7.069 -17.827 1.00 85.88 266 GLU A O 1
ATOM 2043 N N . PRO A 1 267 ? 16.626 5.052 -17.085 1.00 88.56 267 PRO A N 1
ATOM 2044 C CA . PRO A 1 267 ? 16.444 5.504 -15.712 1.00 88.56 267 PRO A CA 1
ATOM 2045 C C . PRO A 1 267 ? 17.784 5.987 -15.152 1.00 88.56 267 PRO A C 1
ATOM 2047 O O . PRO A 1 267 ? 18.808 5.329 -15.298 1.00 88.56 267 PRO A O 1
ATOM 2050 N N . SER A 1 268 ? 17.797 7.132 -14.482 1.00 87.50 268 SER A N 1
ATOM 2051 C CA . SER A 1 268 ? 18.998 7.665 -13.823 1.00 87.50 268 SER A CA 1
ATOM 2052 C C . SER A 1 268 ? 19.134 7.165 -12.381 1.00 87.50 268 SER A C 1
ATOM 2054 O O . SER A 1 268 ? 20.225 7.183 -11.816 1.00 87.50 268 SER A O 1
ATOM 2056 N N . LEU A 1 269 ? 18.026 6.729 -11.772 1.00 83.19 269 LEU A N 1
ATOM 2057 C CA . LEU A 1 269 ? 17.919 6.328 -10.372 1.00 83.19 269 LEU A CA 1
ATOM 2058 C C . LEU A 1 269 ? 17.218 4.964 -10.245 1.00 83.19 269 LEU A C 1
ATOM 2060 O O . LEU A 1 269 ? 16.464 4.544 -11.117 1.00 83.19 269 LEU A O 1
ATOM 2064 N N . ARG A 1 270 ? 17.450 4.277 -9.117 1.00 84.12 270 ARG A N 1
ATOM 2065 C CA . ARG A 1 270 ? 16.706 3.075 -8.674 1.00 84.12 270 ARG A CA 1
ATOM 2066 C C . ARG A 1 270 ? 16.596 1.936 -9.712 1.00 84.12 270 ARG A C 1
ATOM 2068 O O . ARG A 1 270 ? 15.550 1.303 -9.828 1.00 84.12 270 ARG A O 1
ATOM 2075 N N . TRP A 1 271 ? 17.688 1.602 -10.406 1.00 87.75 271 TRP A N 1
ATOM 2076 C CA . TRP A 1 271 ? 17.720 0.577 -11.471 1.00 87.75 271 TRP A CA 1
ATOM 2077 C C . TRP A 1 271 ? 17.138 -0.791 -11.092 1.00 87.75 271 TRP A C 1
ATOM 2079 O O . TRP A 1 271 ? 16.473 -1.415 -11.916 1.00 87.75 271 TRP A O 1
ATOM 2089 N N . LYS A 1 272 ? 17.338 -1.251 -9.849 1.00 82.31 272 LYS A N 1
ATOM 2090 C CA . LYS A 1 272 ? 16.746 -2.512 -9.366 1.00 82.31 272 LYS A CA 1
ATOM 2091 C C . LYS A 1 272 ? 15.217 -2.464 -9.366 1.00 82.31 272 LYS A C 1
ATOM 2093 O O . LYS A 1 272 ? 14.576 -3.385 -9.852 1.00 82.31 272 LYS A O 1
ATOM 2098 N N . LEU A 1 273 ? 14.645 -1.372 -8.857 1.00 79.50 273 LEU A N 1
ATOM 2099 C CA . LEU A 1 273 ? 13.196 -1.186 -8.789 1.00 79.50 273 LEU A CA 1
ATOM 2100 C C . LEU A 1 273 ? 12.594 -1.019 -10.190 1.00 79.50 273 LEU A C 1
ATOM 2102 O O . LEU A 1 273 ? 11.578 -1.637 -10.488 1.00 79.50 273 LEU A O 1
ATOM 2106 N N . PHE A 1 274 ? 13.254 -0.246 -11.059 1.00 85.75 274 PHE A N 1
ATOM 2107 C CA . PHE A 1 274 ? 12.853 -0.126 -12.463 1.00 85.75 274 PHE A CA 1
ATOM 2108 C C . PHE A 1 274 ? 12.817 -1.500 -13.147 1.00 85.75 274 PHE A C 1
ATOM 2110 O O . PHE A 1 274 ? 11.831 -1.857 -13.783 1.00 85.75 274 PHE A O 1
ATOM 2117 N N . SER A 1 275 ? 13.858 -2.316 -12.955 1.00 88.88 275 SER A N 1
ATOM 2118 C CA . SER A 1 275 ? 13.940 -3.652 -13.561 1.00 88.88 27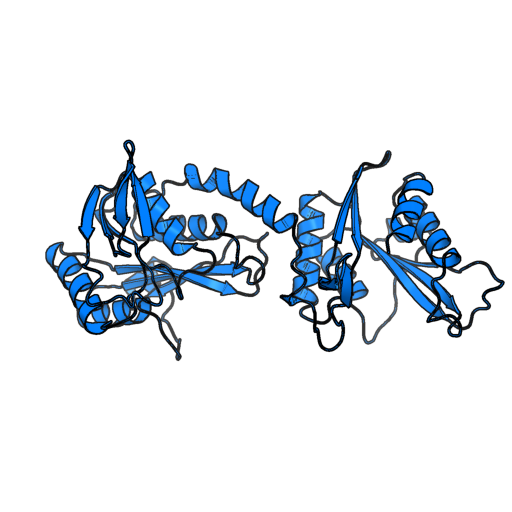5 SER A CA 1
ATOM 2119 C C . SER A 1 275 ? 12.830 -4.586 -13.070 1.00 88.88 275 SER A C 1
ATOM 2121 O O . SER A 1 275 ? 12.240 -5.310 -13.868 1.00 88.88 275 SER A O 1
ATOM 2123 N N . GLN A 1 276 ? 12.471 -4.513 -11.785 1.00 82.25 276 GLN A N 1
ATOM 2124 C CA . GLN A 1 276 ? 11.336 -5.257 -11.226 1.00 82.25 276 GLN A CA 1
ATOM 2125 C C . GLN A 1 276 ? 9.985 -4.832 -11.821 1.00 82.25 276 GLN A C 1
ATOM 2127 O O . GLN A 1 276 ? 9.103 -5.673 -11.991 1.00 82.25 276 GLN A O 1
ATOM 2132 N N . GLN A 1 277 ? 9.807 -3.551 -12.157 1.00 83.12 277 GLN A N 1
ATOM 2133 C CA . GLN A 1 277 ? 8.595 -3.092 -12.840 1.00 83.12 277 GLN A CA 1
ATOM 2134 C C . GLN A 1 277 ? 8.522 -3.609 -14.276 1.00 83.12 277 GLN A C 1
ATOM 2136 O O . GLN A 1 277 ? 7.471 -4.089 -14.683 1.00 83.12 277 GLN A O 1
ATOM 2141 N N . ILE A 1 278 ? 9.637 -3.599 -15.016 1.00 87.00 278 ILE A N 1
ATOM 2142 C CA . ILE A 1 278 ? 9.682 -4.191 -16.363 1.00 87.00 278 ILE A CA 1
ATOM 2143 C C . ILE A 1 278 ? 9.350 -5.691 -16.322 1.00 87.00 278 ILE A C 1
ATOM 2145 O O . ILE A 1 278 ? 8.657 -6.183 -17.208 1.00 87.00 278 ILE A O 1
ATOM 2149 N N . ILE A 1 279 ? 9.782 -6.413 -15.283 1.00 85.56 279 ILE A N 1
ATOM 2150 C CA . ILE A 1 279 ? 9.388 -7.816 -15.078 1.00 85.56 279 ILE A CA 1
ATOM 2151 C C . ILE A 1 279 ? 7.901 -7.950 -14.780 1.00 85.56 279 ILE A C 1
ATOM 2153 O O . ILE A 1 279 ? 7.271 -8.827 -15.349 1.00 85.56 279 ILE A O 1
ATOM 2157 N N . SER A 1 280 ? 7.330 -7.078 -13.946 1.00 80.50 280 SER A N 1
ATOM 2158 C CA . SER A 1 280 ? 5.889 -7.125 -13.642 1.00 80.50 280 SER A CA 1
ATOM 2159 C C . SER A 1 280 ? 5.061 -6.948 -14.921 1.00 80.50 280 SER A C 1
ATOM 2161 O O . SER A 1 280 ? 4.166 -7.742 -15.191 1.00 80.50 280 SER A O 1
ATOM 2163 N N . VAL A 1 281 ? 5.463 -6.011 -15.792 1.00 82.06 281 VAL A N 1
ATOM 2164 C CA . VAL A 1 281 ? 4.884 -5.856 -17.138 1.00 82.06 281 VAL A CA 1
ATOM 2165 C C . VAL A 1 281 ? 5.069 -7.131 -17.969 1.00 82.06 281 VAL A C 1
ATOM 2167 O O . VAL A 1 281 ? 4.129 -7.607 -18.601 1.00 82.06 281 VAL A O 1
ATOM 2170 N N . ALA A 1 282 ? 6.268 -7.717 -17.979 1.00 85.25 282 ALA A N 1
ATOM 2171 C CA . ALA A 1 282 ? 6.527 -8.945 -18.725 1.00 85.25 282 ALA A CA 1
ATOM 2172 C C . ALA A 1 282 ? 5.652 -10.119 -18.246 1.00 85.25 282 ALA A C 1
ATOM 2174 O O . ALA A 1 282 ? 5.076 -10.814 -19.080 1.00 85.25 282 ALA A O 1
ATOM 2175 N N . GLU A 1 283 ? 5.512 -10.311 -16.934 1.00 82.31 283 GLU A N 1
ATOM 2176 C CA . GLU A 1 283 ? 4.658 -11.328 -16.311 1.00 82.31 283 GLU A CA 1
ATOM 2177 C C . GLU A 1 283 ? 3.178 -11.095 -16.641 1.00 82.31 283 GLU A C 1
ATOM 2179 O O . GLU A 1 283 ? 2.498 -12.031 -17.065 1.00 82.31 283 GLU A O 1
ATOM 2184 N N . HIS A 1 284 ? 2.703 -9.849 -16.541 1.00 78.44 284 HIS A N 1
ATOM 2185 C CA . HIS A 1 284 ? 1.333 -9.459 -16.882 1.00 78.44 284 HIS A CA 1
ATOM 2186 C C . HIS A 1 284 ? 0.955 -9.880 -18.308 1.00 78.44 284 HIS A C 1
ATOM 2188 O O . HIS A 1 284 ? -0.090 -10.487 -18.547 1.00 78.44 284 HIS A O 1
ATOM 2194 N N . PHE A 1 285 ? 1.844 -9.613 -19.266 1.00 78.06 285 PHE A N 1
ATOM 2195 C CA . PHE A 1 285 ? 1.634 -9.964 -20.670 1.00 78.06 285 PHE A CA 1
ATOM 2196 C C . PHE A 1 285 ? 2.096 -11.386 -21.029 1.00 78.06 285 PHE A C 1
ATOM 2198 O O . PHE A 1 285 ? 2.107 -11.737 -22.206 1.00 78.06 285 PHE A O 1
ATOM 2205 N N . ASN A 1 286 ? 2.466 -12.221 -20.047 1.00 83.62 286 ASN A N 1
ATOM 2206 C CA . ASN A 1 286 ? 3.006 -13.572 -20.256 1.00 83.62 286 ASN A CA 1
ATOM 2207 C C . ASN A 1 286 ? 4.155 -13.606 -21.286 1.00 83.62 286 ASN A C 1
ATOM 2209 O O . ASN A 1 286 ? 4.234 -14.485 -22.148 1.00 83.62 286 ASN A O 1
ATOM 2213 N N . SER A 1 287 ? 5.042 -12.616 -21.212 1.00 85.75 287 SER A N 1
ATOM 2214 C CA . SER A 1 287 ? 6.145 -12.432 -22.150 1.00 85.75 287 SER A CA 1
ATOM 2215 C C . SER A 1 287 ? 7.161 -13.563 -22.020 1.00 85.75 287 SER A C 1
ATOM 2217 O O . SER A 1 287 ? 7.686 -13.831 -20.943 1.00 85.75 287 SER A O 1
ATOM 2219 N N . SER A 1 288 ? 7.491 -14.203 -23.140 1.00 89.50 288 SER A N 1
ATOM 2220 C CA . SER A 1 288 ? 8.422 -15.338 -23.175 1.00 89.50 288 SER A CA 1
ATOM 2221 C C . SER A 1 288 ? 9.876 -14.955 -23.473 1.00 89.50 288 SER A C 1
ATOM 2223 O O . SER A 1 288 ? 10.734 -15.832 -23.535 1.00 89.50 288 SER A O 1
ATOM 2225 N N . LEU A 1 289 ? 10.153 -13.678 -23.751 1.00 90.69 289 LEU A N 1
ATOM 2226 C CA . LEU A 1 289 ? 11.470 -13.189 -24.158 1.00 90.69 289 LEU A CA 1
ATOM 2227 C C . LEU A 1 289 ? 11.604 -11.693 -23.861 1.00 90.69 289 LEU A C 1
ATOM 2229 O O . LEU A 1 289 ? 10.763 -10.904 -24.290 1.00 90.69 289 LEU A O 1
ATOM 2233 N N . LEU A 1 290 ? 12.713 -11.294 -23.236 1.00 93.69 290 LEU A N 1
ATOM 2234 C CA . LEU A 1 290 ? 13.178 -9.907 -23.252 1.00 93.69 290 LEU A CA 1
ATOM 2235 C C . LEU A 1 290 ? 14.168 -9.698 -24.401 1.00 93.69 290 LEU A C 1
ATOM 2237 O O . LEU A 1 290 ? 15.205 -10.359 -24.458 1.00 93.69 290 LEU A O 1
ATOM 2241 N N . LEU A 1 291 ? 13.897 -8.728 -25.275 1.00 93.31 291 LEU A N 1
ATOM 2242 C CA . LEU A 1 291 ? 14.830 -8.304 -26.319 1.00 93.31 291 LEU A CA 1
ATOM 2243 C C . LEU A 1 291 ? 15.171 -6.819 -26.165 1.00 93.31 291 LEU A C 1
ATOM 2245 O O . LEU A 1 291 ? 14.319 -5.960 -26.382 1.00 93.31 291 LEU A O 1
ATOM 2249 N N . THR A 1 292 ? 16.424 -6.510 -25.833 1.00 94.38 292 THR A N 1
ATOM 2250 C CA . THR A 1 292 ? 16.907 -5.126 -25.721 1.00 94.38 292 THR A CA 1
ATOM 2251 C C . THR A 1 292 ? 17.644 -4.699 -26.988 1.00 94.38 292 THR A C 1
ATOM 2253 O O . THR A 1 292 ? 18.392 -5.472 -27.590 1.00 94.38 292 THR A O 1
ATOM 2256 N N . LEU A 1 293 ? 17.427 -3.455 -27.421 1.00 92.75 293 LEU A N 1
ATOM 2257 C CA . LEU A 1 293 ? 18.064 -2.883 -28.607 1.00 92.75 293 LEU A CA 1
ATOM 2258 C C . LEU A 1 293 ? 18.866 -1.649 -28.206 1.00 92.75 293 LEU A C 1
ATOM 2260 O O . LEU A 1 293 ? 18.354 -0.763 -27.525 1.00 92.75 293 LEU A O 1
ATOM 2264 N N . GLY A 1 294 ? 20.108 -1.570 -28.667 1.00 89.44 294 GLY A N 1
ATOM 2265 C CA . GLY A 1 294 ? 20.997 -0.458 -28.370 1.00 89.44 294 GLY A CA 1
ATOM 2266 C C . GLY A 1 294 ? 21.960 -0.151 -29.505 1.00 89.44 294 GLY A C 1
ATOM 2267 O O . GLY A 1 294 ? 22.027 -0.831 -30.532 1.00 89.44 294 GLY A O 1
ATOM 2268 N N . SER A 1 295 ? 22.748 0.897 -29.311 1.00 89.06 295 SER A N 1
ATOM 2269 C CA . SER A 1 295 ? 23.855 1.242 -30.196 1.00 89.06 295 SER A CA 1
ATOM 2270 C C . SER A 1 295 ? 25.094 1.549 -29.381 1.00 89.06 295 SER A C 1
ATOM 2272 O O . SER A 1 295 ? 25.001 2.172 -28.327 1.00 89.06 295 SER A O 1
ATOM 2274 N N . LEU A 1 296 ? 26.251 1.157 -29.900 1.00 88.00 296 LEU A N 1
ATOM 2275 C CA . LEU A 1 296 ? 27.549 1.472 -29.322 1.00 88.00 296 LEU A CA 1
ATOM 2276 C C . LEU A 1 296 ? 28.390 2.247 -30.330 1.00 88.00 296 LEU A C 1
ATOM 2278 O O . LEU A 1 296 ? 28.316 2.012 -31.540 1.00 88.00 296 LEU A O 1
ATOM 2282 N N . LEU A 1 297 ? 29.187 3.187 -29.827 1.00 86.38 297 LEU A N 1
ATOM 2283 C CA . LEU A 1 297 ? 30.131 3.922 -30.657 1.00 86.38 297 LEU A CA 1
ATOM 2284 C C . LEU A 1 297 ? 31.329 3.023 -30.962 1.00 86.38 297 LEU A C 1
ATOM 2286 O O . LEU A 1 297 ? 31.958 2.483 -30.054 1.00 86.38 297 LEU A O 1
ATOM 2290 N N . ALA A 1 298 ? 31.642 2.873 -32.245 1.00 83.94 298 ALA A N 1
ATOM 2291 C CA . ALA A 1 298 ? 32.735 2.044 -32.729 1.00 83.94 298 ALA A CA 1
ATOM 2292 C C . ALA A 1 298 ? 33.545 2.765 -33.811 1.00 83.94 298 ALA A C 1
ATOM 2294 O O . ALA A 1 298 ? 33.060 3.684 -34.482 1.00 83.94 298 ALA A O 1
ATOM 2295 N N . ASP A 1 299 ? 34.781 2.307 -34.009 1.00 87.06 299 ASP A N 1
ATOM 2296 C CA . ASP A 1 299 ? 35.649 2.755 -35.098 1.00 87.06 299 ASP A CA 1
ATOM 2297 C C . ASP A 1 299 ? 35.276 2.042 -36.410 1.00 87.06 299 ASP A C 1
ATOM 2299 O O . ASP A 1 299 ? 35.954 1.137 -36.898 1.00 87.06 299 ASP A O 1
ATOM 2303 N N . VAL A 1 300 ? 34.101 2.396 -36.938 1.00 84.00 300 VAL A N 1
ATOM 2304 C CA . VAL A 1 300 ? 33.529 1.826 -38.162 1.00 84.00 300 VAL A CA 1
ATOM 2305 C C . VAL A 1 300 ? 33.157 2.933 -39.150 1.00 84.00 300 VAL A C 1
ATOM 2307 O O . VAL A 1 300 ? 32.652 3.979 -38.745 1.00 84.00 300 VAL A O 1
ATOM 2310 N N . PRO A 1 301 ? 33.367 2.744 -40.465 1.00 81.88 301 PRO A N 1
ATOM 2311 C CA . PRO A 1 301 ? 32.986 3.743 -41.455 1.00 81.88 301 PRO A CA 1
ATOM 2312 C C . PRO A 1 301 ? 31.485 3.674 -41.780 1.00 81.88 301 PRO A C 1
ATOM 2314 O O . PRO A 1 301 ? 30.931 2.600 -42.015 1.00 81.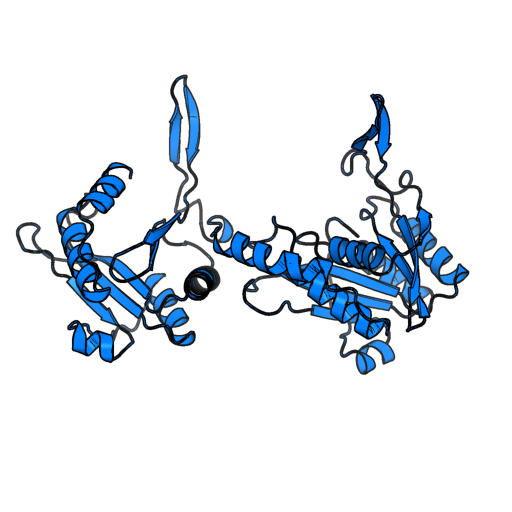88 301 PRO A O 1
ATOM 2317 N N . HIS A 1 302 ? 30.839 4.835 -41.915 1.00 81.12 302 HIS A N 1
ATOM 2318 C CA . HIS A 1 302 ? 29.413 4.970 -42.269 1.00 81.12 302 HIS A CA 1
ATOM 2319 C C . HIS A 1 302 ? 29.037 4.325 -43.620 1.00 81.12 302 HIS A C 1
ATOM 2321 O O . HIS A 1 302 ? 27.881 3.953 -43.851 1.00 81.12 302 HIS A O 1
ATOM 2327 N N . SER A 1 303 ? 30.012 4.167 -44.520 1.00 82.56 303 SER A N 1
ATOM 2328 C CA . SER A 1 303 ? 29.833 3.582 -45.851 1.00 82.56 303 SER A CA 1
ATOM 2329 C C . SER A 1 303 ? 29.643 2.060 -45.842 1.00 82.56 303 SER A C 1
ATOM 2331 O O . SER A 1 303 ? 29.124 1.510 -46.812 1.00 82.56 303 SER A O 1
ATOM 2333 N N . ARG A 1 304 ? 29.990 1.358 -44.754 1.00 83.50 304 ARG A N 1
ATOM 2334 C CA . ARG A 1 304 ? 29.843 -0.105 -44.641 1.00 83.50 304 ARG A CA 1
ATOM 2335 C C . ARG A 1 304 ? 28.498 -0.523 -44.041 1.00 83.50 304 ARG A C 1
ATOM 2337 O O . ARG A 1 304 ? 27.875 0.286 -43.351 1.00 83.50 304 ARG A O 1
ATOM 2344 N N . PRO A 1 305 ? 28.004 -1.747 -44.313 1.00 85.31 305 PRO A N 1
ATOM 2345 C CA . PRO A 1 305 ? 26.843 -2.300 -43.613 1.00 85.31 305 PRO A CA 1
ATOM 2346 C C . PRO A 1 305 ? 27.005 -2.197 -42.091 1.00 85.31 305 PRO A C 1
ATOM 2348 O O . PRO A 1 305 ? 28.114 -2.358 -41.583 1.00 85.31 305 PRO A O 1
ATOM 2351 N N . VAL A 1 306 ? 25.911 -1.905 -41.382 1.00 88.75 306 VAL A N 1
ATOM 2352 C CA . VAL A 1 306 ? 25.934 -1.803 -39.915 1.00 88.75 306 VAL A CA 1
ATOM 2353 C C . VAL A 1 306 ? 26.119 -3.200 -39.342 1.00 88.75 306 VAL A C 1
ATOM 2355 O O . VAL A 1 306 ? 25.356 -4.107 -39.669 1.00 88.75 306 VAL A O 1
ATOM 2358 N N . GLN A 1 307 ? 27.139 -3.362 -38.506 1.00 89.94 307 GLN A N 1
ATOM 2359 C CA . GLN A 1 307 ? 27.366 -4.601 -37.774 1.00 89.94 307 GLN A CA 1
ATOM 2360 C C . GLN A 1 307 ? 26.461 -4.629 -36.543 1.00 89.94 307 GLN A C 1
ATOM 2362 O O . GLN A 1 307 ? 26.389 -3.640 -35.809 1.00 89.94 307 GLN A O 1
ATOM 2367 N N . ILE A 1 308 ? 25.778 -5.756 -36.343 1.00 93.25 308 ILE A N 1
ATOM 2368 C CA . ILE A 1 308 ? 24.980 -6.029 -35.149 1.00 93.25 308 ILE A CA 1
ATOM 2369 C C . ILE A 1 308 ? 25.749 -7.022 -34.288 1.00 93.25 308 ILE A C 1
ATOM 2371 O O . ILE A 1 308 ? 26.142 -8.084 -34.765 1.00 93.25 308 ILE A O 1
ATOM 2375 N N . ILE A 1 309 ? 25.961 -6.659 -33.030 1.00 91.56 309 ILE A N 1
ATOM 2376 C CA . ILE A 1 309 ? 26.544 -7.520 -32.008 1.00 91.56 309 ILE A CA 1
ATOM 2377 C C . ILE A 1 309 ? 25.393 -8.004 -31.137 1.00 91.56 309 ILE A C 1
ATOM 2379 O O . ILE A 1 309 ? 24.687 -7.192 -30.544 1.00 91.56 309 ILE A O 1
ATOM 2383 N N . GLY A 1 310 ? 25.181 -9.315 -31.103 1.00 92.62 310 GLY A N 1
ATOM 2384 C CA . GLY A 1 310 ? 24.110 -9.932 -30.336 1.00 92.62 310 GLY A CA 1
ATOM 2385 C C . GLY A 1 310 ? 24.647 -10.702 -29.140 1.00 92.62 310 GLY A C 1
ATOM 2386 O O . GLY A 1 310 ? 25.593 -11.478 -29.288 1.00 92.62 310 GLY A O 1
ATOM 2387 N N . THR A 1 311 ? 24.033 -10.524 -27.974 1.00 92.56 311 THR A N 1
ATOM 2388 C CA . THR A 1 311 ? 24.298 -11.363 -26.803 1.00 92.56 311 THR A CA 1
ATOM 2389 C C . THR A 1 311 ? 23.024 -11.967 -26.244 1.00 92.56 311 THR A C 1
ATOM 2391 O O . THR A 1 311 ? 21.950 -11.396 -26.392 1.00 92.56 311 THR A O 1
ATOM 2394 N N . ALA A 1 312 ? 23.138 -13.129 -25.612 1.00 91.88 312 ALA A N 1
ATOM 2395 C CA . ALA A 1 312 ? 22.037 -13.764 -24.899 1.00 91.88 312 ALA A CA 1
ATOM 2396 C C . ALA A 1 312 ? 22.561 -14.568 -23.709 1.00 91.88 312 ALA A C 1
ATOM 2398 O O . ALA A 1 312 ? 23.743 -14.931 -23.643 1.00 91.88 312 ALA A O 1
ATOM 2399 N N . THR A 1 313 ? 21.667 -14.814 -22.762 1.00 81.81 313 THR A N 1
ATOM 2400 C CA . THR A 1 313 ? 21.935 -15.609 -21.560 1.00 81.81 313 THR A CA 1
ATOM 2401 C C . THR A 1 313 ? 21.514 -17.064 -21.771 1.00 81.81 313 THR A C 1
ATOM 2403 O O . THR A 1 313 ? 22.216 -17.979 -21.326 1.00 81.81 313 THR A O 1
ATOM 2406 N N . ASP A 1 314 ? 20.455 -17.279 -22.554 1.00 88.50 314 ASP A N 1
ATOM 24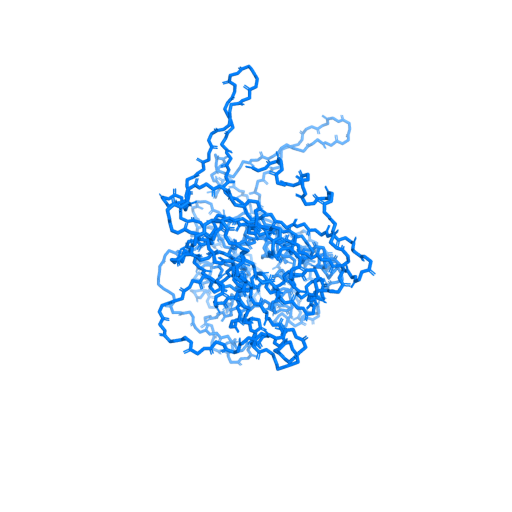07 C CA . ASP A 1 314 ? 19.919 -18.582 -22.941 1.00 88.50 314 ASP A CA 1
ATOM 2408 C C . ASP A 1 314 ? 20.706 -19.265 -24.081 1.00 88.50 314 ASP A C 1
ATOM 2410 O O . ASP A 1 314 ? 21.182 -18.621 -25.018 1.00 88.50 314 ASP A O 1
ATOM 2414 N N . THR A 1 315 ? 20.845 -20.594 -23.999 1.00 89.06 315 THR A N 1
ATOM 2415 C CA . THR A 1 315 ? 21.666 -21.377 -24.946 1.00 89.06 315 THR A CA 1
ATOM 2416 C C . THR A 1 315 ? 20.947 -21.633 -26.274 1.00 89.06 315 THR A C 1
ATOM 2418 O O . THR A 1 315 ? 21.597 -21.607 -27.317 1.00 89.06 315 THR A O 1
ATOM 2421 N N . ASP A 1 316 ? 19.621 -21.808 -26.266 1.00 90.75 316 ASP A N 1
ATOM 2422 C CA . ASP A 1 316 ? 18.829 -22.006 -27.490 1.00 90.75 316 ASP A CA 1
ATOM 2423 C C . ASP A 1 316 ? 18.859 -20.740 -28.357 1.00 90.75 316 ASP A C 1
ATOM 2425 O O . ASP A 1 316 ? 19.097 -20.808 -29.565 1.00 90.75 316 ASP A O 1
ATOM 2429 N N . LEU A 1 317 ? 18.723 -19.563 -27.734 1.00 91.44 317 LEU A N 1
ATOM 2430 C CA . LEU A 1 317 ? 18.856 -18.277 -28.427 1.00 91.44 317 LEU A CA 1
ATOM 2431 C C . LEU A 1 317 ? 20.244 -18.091 -29.056 1.00 91.44 317 LEU A C 1
ATOM 2433 O O . LEU A 1 317 ? 20.344 -17.607 -30.187 1.00 91.44 317 LEU A O 1
ATOM 2437 N N . ILE A 1 318 ? 21.306 -18.481 -28.343 1.00 92.81 318 ILE A N 1
ATOM 2438 C CA . ILE A 1 318 ? 22.691 -18.421 -28.832 1.00 92.81 318 ILE A CA 1
ATOM 2439 C C . ILE A 1 318 ? 22.860 -19.261 -30.097 1.00 92.81 318 ILE A C 1
ATOM 2441 O O . ILE A 1 318 ? 23.351 -18.750 -31.103 1.00 92.81 318 ILE A O 1
ATOM 2445 N N . GLU A 1 319 ? 22.433 -20.522 -30.063 1.00 92.44 319 GLU A N 1
ATOM 2446 C CA . GLU A 1 319 ? 22.634 -21.454 -31.174 1.00 92.44 319 GLU A CA 1
ATOM 2447 C C . GLU A 1 319 ? 21.751 -21.119 -32.380 1.00 92.44 319 GLU A C 1
ATOM 2449 O O . GLU A 1 319 ? 22.220 -21.128 -33.520 1.00 92.44 319 GLU A O 1
ATOM 2454 N N . ARG A 1 320 ? 20.477 -20.777 -32.152 1.00 91.88 320 ARG A N 1
ATOM 2455 C CA . ARG A 1 320 ? 19.515 -20.512 -33.233 1.00 91.88 320 ARG A CA 1
ATOM 2456 C C . ARG A 1 320 ? 19.764 -19.197 -33.954 1.00 91.88 320 ARG A C 1
ATOM 2458 O O . ARG A 1 320 ? 19.500 -19.104 -35.153 1.00 91.88 320 ARG A O 1
ATOM 2465 N N . PHE A 1 321 ? 20.233 -18.182 -33.233 1.00 91.94 321 PHE A N 1
ATOM 2466 C CA . PHE A 1 321 ? 20.370 -16.823 -33.754 1.00 91.94 321 PHE A CA 1
ATOM 2467 C C . PHE A 1 321 ? 21.811 -16.318 -33.737 1.00 91.94 321 PHE A C 1
ATOM 2469 O O . PHE A 1 321 ? 22.013 -15.106 -33.785 1.00 91.94 321 PHE A O 1
ATOM 2476 N N . ASP A 1 322 ? 22.805 -17.209 -33.712 1.00 91.88 322 ASP A N 1
ATOM 2477 C CA . ASP A 1 322 ? 24.233 -16.859 -33.801 1.00 91.88 322 ASP A CA 1
ATOM 2478 C C . ASP A 1 322 ? 24.606 -15.696 -32.856 1.00 91.88 322 ASP A C 1
ATOM 2480 O O . ASP A 1 322 ? 25.206 -14.692 -33.251 1.00 91.88 322 ASP A O 1
ATOM 2484 N N . LEU A 1 323 ? 24.135 -15.783 -31.606 1.00 93.50 323 LEU A N 1
ATOM 2485 C CA . LEU A 1 323 ? 24.418 -14.795 -30.560 1.00 93.50 323 LEU A CA 1
ATOM 2486 C C . LEU A 1 323 ? 25.621 -15.249 -29.735 1.00 93.50 323 LEU A C 1
ATOM 2488 O O . LEU A 1 323 ? 26.079 -16.384 -29.827 1.00 93.50 323 LEU A O 1
ATOM 2492 N N . GLN A 1 324 ? 26.152 -14.360 -28.901 1.00 92.06 324 GLN A N 1
ATOM 2493 C CA . GLN A 1 324 ? 27.299 -14.675 -28.054 1.00 92.06 324 GLN A CA 1
ATOM 2494 C C . GLN A 1 324 ? 26.954 -14.555 -26.574 1.00 92.06 324 GLN A C 1
ATOM 2496 O O . GLN A 1 324 ? 26.271 -13.627 -26.146 1.00 92.06 324 GLN A O 1
ATOM 2501 N N . ARG A 1 325 ? 27.498 -15.449 -25.748 1.00 88.56 325 ARG A N 1
ATOM 2502 C CA . ARG A 1 325 ? 27.463 -15.237 -24.300 1.00 88.56 325 ARG A CA 1
ATOM 2503 C C . ARG A 1 325 ? 28.433 -14.112 -23.935 1.00 88.56 325 ARG A C 1
ATOM 2505 O O . ARG A 1 325 ? 29.602 -14.140 -24.331 1.00 88.56 325 ARG A O 1
ATOM 2512 N N . SER A 1 326 ? 27.949 -13.127 -23.180 1.00 82.75 326 SER A N 1
ATOM 2513 C CA . SER A 1 326 ? 28.800 -12.042 -22.688 1.00 82.75 326 SER A CA 1
ATOM 2514 C C . SER A 1 326 ? 29.894 -12.594 -21.769 1.00 82.75 326 SER A C 1
ATOM 2516 O O . SER A 1 326 ? 29.641 -13.459 -20.934 1.00 82.75 326 SER A O 1
ATOM 2518 N N . ARG A 1 327 ? 31.118 -12.085 -21.931 1.00 81.19 327 ARG A N 1
ATOM 2519 C CA . ARG A 1 327 ? 32.272 -12.354 -21.050 1.00 81.19 327 ARG A CA 1
ATOM 2520 C C . ARG A 1 327 ? 32.797 -11.072 -20.399 1.00 81.19 327 ARG A C 1
ATOM 2522 O O . ARG A 1 327 ? 33.953 -11.010 -19.997 1.00 81.19 327 ARG A O 1
ATOM 2529 N N . TYR A 1 328 ? 31.984 -10.019 -20.411 1.00 77.75 328 TYR A N 1
ATOM 2530 C CA . TYR A 1 328 ? 32.365 -8.708 -19.909 1.00 77.75 328 TYR A CA 1
ATOM 2531 C C . TYR A 1 328 ? 32.322 -8.678 -18.377 1.00 77.75 328 TYR A C 1
ATOM 2533 O O . TYR A 1 328 ? 31.291 -8.987 -17.787 1.00 77.75 328 TYR A O 1
ATOM 2541 N N . GLU A 1 329 ? 33.420 -8.247 -17.757 1.00 77.94 329 GLU A N 1
ATOM 2542 C CA . GLU A 1 329 ? 33.497 -7.895 -16.337 1.00 77.94 329 GLU A CA 1
ATOM 2543 C C . GLU A 1 329 ? 33.866 -6.412 -16.216 1.00 77.94 329 GLU A C 1
ATOM 2545 O O . GLU A 1 329 ? 34.893 -5.972 -16.739 1.00 77.94 329 GLU A O 1
ATOM 2550 N N . GLY A 1 330 ? 33.027 -5.627 -15.541 1.00 77.69 330 GLY A N 1
ATOM 2551 C CA . GLY A 1 330 ? 33.238 -4.192 -15.371 1.00 77.69 330 GLY A CA 1
ATOM 2552 C C . GLY A 1 330 ? 31.945 -3.424 -15.081 1.00 77.69 330 GLY A C 1
ATOM 2553 O O . GLY A 1 330 ? 30.910 -4.041 -14.826 1.00 77.69 330 GLY A O 1
ATOM 2554 N N . PRO A 1 331 ? 31.990 -2.079 -15.099 1.00 74.88 331 PRO A N 1
ATOM 2555 C CA . PRO A 1 331 ? 30.808 -1.235 -14.940 1.00 74.88 331 PRO A CA 1
ATOM 2556 C C . PRO A 1 331 ? 29.756 -1.503 -16.020 1.00 74.88 331 PRO A C 1
ATOM 2558 O O . PRO A 1 331 ? 30.083 -1.634 -17.197 1.00 74.88 331 PRO A O 1
ATOM 2561 N N . VAL A 1 332 ? 28.486 -1.532 -15.630 1.00 85.31 332 VAL A N 1
ATOM 2562 C CA . VAL A 1 332 ? 27.365 -1.834 -16.530 1.00 85.31 332 VAL A CA 1
ATOM 2563 C C . VAL A 1 332 ? 26.313 -0.727 -16.524 1.00 85.31 332 VAL A C 1
ATOM 2565 O O . VAL A 1 332 ? 26.244 0.057 -15.580 1.00 85.31 332 VAL A O 1
ATOM 2568 N N . GLY A 1 333 ? 25.507 -0.667 -17.588 1.00 86.94 333 GLY A N 1
ATOM 2569 C CA . GLY A 1 333 ? 24.311 0.181 -17.681 1.00 86.94 333 GLY A CA 1
ATOM 2570 C C . GLY A 1 333 ? 23.026 -0.578 -17.339 1.00 86.94 333 GLY A C 1
ATOM 2571 O O . GLY A 1 333 ? 23.077 -1.767 -17.005 1.00 86.94 333 GLY A O 1
ATOM 2572 N N . ILE A 1 334 ? 21.869 0.081 -17.492 1.00 90.50 334 ILE A N 1
ATOM 2573 C CA . ILE A 1 334 ? 20.564 -0.516 -17.154 1.00 90.50 334 ILE A CA 1
ATO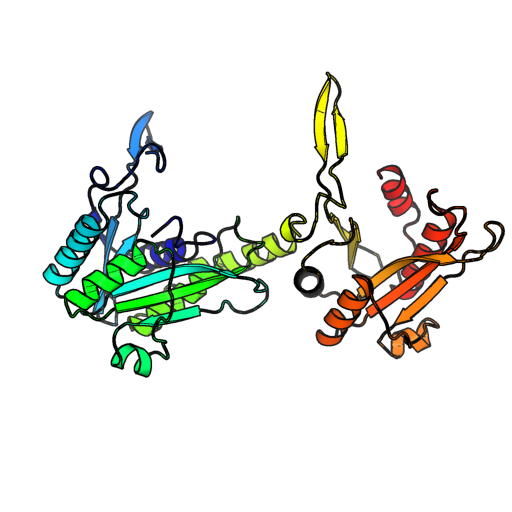M 2574 C C . ILE A 1 334 ? 20.293 -1.836 -17.885 1.00 90.50 334 ILE A C 1
ATOM 2576 O O . ILE A 1 334 ? 19.713 -2.750 -17.306 1.00 90.50 334 ILE A O 1
ATOM 2580 N N . VAL A 1 335 ? 20.744 -1.964 -19.138 1.00 90.25 335 VAL A N 1
ATOM 2581 C CA . VAL A 1 335 ? 20.494 -3.151 -19.967 1.00 90.25 335 VAL A CA 1
ATOM 2582 C C . VAL A 1 335 ? 21.012 -4.408 -19.272 1.00 90.25 335 VAL A C 1
ATOM 2584 O O . VAL A 1 335 ? 20.264 -5.367 -19.129 1.00 90.25 335 VAL A O 1
ATOM 2587 N N . SER A 1 336 ? 22.242 -4.398 -18.752 1.00 88.62 336 SER A N 1
ATOM 2588 C CA . SER A 1 336 ? 22.788 -5.569 -18.056 1.00 88.62 336 SER A CA 1
ATOM 2589 C C . SER A 1 336 ? 22.019 -5.909 -16.778 1.00 88.62 336 SER A C 1
ATOM 2591 O O . SER A 1 336 ? 21.864 -7.085 -16.477 1.00 88.62 336 SER A O 1
ATOM 2593 N N . VAL A 1 337 ? 21.520 -4.903 -16.048 1.00 89.94 337 VAL A N 1
ATOM 2594 C CA . VAL A 1 337 ? 20.699 -5.120 -14.843 1.00 89.94 337 VAL A CA 1
ATOM 2595 C C . VAL A 1 337 ? 19.351 -5.741 -15.210 1.00 89.94 337 VAL A C 1
ATOM 2597 O O . VAL A 1 337 ? 18.899 -6.653 -14.525 1.00 89.94 337 VAL A O 1
ATOM 2600 N N . LEU A 1 338 ? 18.734 -5.312 -16.316 1.00 91.25 338 LEU A N 1
ATOM 2601 C CA . LEU A 1 338 ? 17.513 -5.938 -16.832 1.00 91.25 338 LEU A CA 1
ATOM 2602 C C . LEU A 1 338 ? 17.752 -7.406 -17.191 1.00 91.25 338 LEU A C 1
ATOM 2604 O O . LEU A 1 338 ? 16.969 -8.253 -16.780 1.00 91.25 338 LEU A O 1
ATOM 2608 N N . HIS A 1 339 ? 18.839 -7.711 -17.906 1.00 90.44 339 HIS A N 1
ATOM 2609 C CA . HIS A 1 339 ? 19.196 -9.089 -18.254 1.00 90.44 339 HIS A CA 1
ATOM 2610 C C . HIS A 1 339 ? 19.381 -9.971 -17.012 1.00 90.44 339 HIS A C 1
ATOM 2612 O O . HIS A 1 339 ? 18.790 -11.042 -16.945 1.00 90.44 339 HIS A O 1
ATOM 2618 N N . ASP A 1 340 ? 20.118 -9.487 -16.009 1.00 88.69 340 ASP A N 1
ATOM 2619 C CA . ASP A 1 340 ? 20.318 -10.183 -14.730 1.00 88.69 340 ASP A CA 1
ATOM 2620 C C . ASP A 1 340 ? 18.983 -10.449 -14.007 1.00 88.69 340 ASP A C 1
ATOM 2622 O O . ASP A 1 340 ? 18.686 -11.573 -13.611 1.00 88.69 340 ASP A O 1
ATOM 2626 N N . THR A 1 341 ? 18.110 -9.439 -13.933 1.00 88.69 341 THR A N 1
ATOM 2627 C CA . THR A 1 341 ? 16.816 -9.570 -13.240 1.00 88.69 341 THR A CA 1
ATOM 2628 C C . THR A 1 341 ? 15.846 -10.514 -13.987 1.00 88.69 341 THR A C 1
ATOM 2630 O O . THR A 1 341 ? 15.064 -11.235 -13.361 1.00 88.69 341 THR A O 1
ATOM 2633 N N . PHE A 1 342 ? 15.874 -10.535 -15.326 1.00 91.44 342 PHE A N 1
ATOM 2634 C CA . PHE A 1 342 ? 15.055 -11.447 -16.141 1.00 91.44 342 PHE A CA 1
ATOM 2635 C C . PHE A 1 342 ? 15.541 -12.896 -16.055 1.00 91.44 342 PHE A C 1
ATOM 2637 O O . PHE A 1 342 ? 14.717 -13.809 -15.955 1.00 91.44 342 PHE A O 1
ATOM 2644 N N . ASP A 1 343 ? 16.858 -13.100 -16.013 1.00 87.12 343 ASP A N 1
ATOM 2645 C CA . ASP A 1 343 ? 17.459 -14.413 -15.788 1.00 87.12 343 ASP A CA 1
ATOM 2646 C C . ASP A 1 343 ? 17.038 -14.987 -14.421 1.00 87.12 343 ASP A C 1
ATOM 2648 O O . ASP A 1 343 ? 16.637 -16.151 -14.345 1.00 87.12 343 ASP A O 1
ATOM 2652 N N . GLU A 1 344 ? 17.029 -14.172 -13.355 1.00 86.69 344 GLU A N 1
ATOM 2653 C CA . GLU A 1 344 ? 16.503 -14.568 -12.034 1.00 86.69 344 GLU A CA 1
ATOM 2654 C C . GLU A 1 344 ? 15.019 -14.980 -12.087 1.00 86.69 344 GLU A C 1
ATOM 2656 O O . GLU A 1 344 ? 14.582 -15.852 -11.331 1.00 86.69 344 GLU A O 1
ATOM 2661 N N . SER A 1 345 ? 14.249 -14.390 -13.005 1.00 84.31 345 SER A N 1
ATOM 2662 C CA . SER A 1 345 ? 12.823 -14.687 -13.219 1.00 84.31 345 SER A CA 1
ATOM 2663 C C . SER A 1 345 ? 12.577 -15.816 -14.224 1.00 84.31 345 SER A C 1
ATOM 2665 O O . SER A 1 345 ? 11.430 -16.113 -14.547 1.00 84.31 345 SER A O 1
ATOM 2667 N N . SER A 1 346 ? 13.635 -16.485 -14.701 1.00 88.19 346 SER A N 1
ATOM 2668 C CA . SER A 1 346 ? 13.560 -17.576 -15.686 1.00 88.19 346 SER A CA 1
ATOM 2669 C C . SER A 1 346 ? 12.917 -17.187 -17.026 1.00 88.19 346 SER A C 1
ATOM 2671 O O . SER A 1 346 ? 12.421 -18.057 -17.745 1.00 88.19 346 SER A O 1
ATOM 2673 N N . ILE A 1 347 ? 12.938 -15.899 -17.387 1.00 90.06 347 ILE A N 1
ATOM 2674 C CA . ILE A 1 347 ? 12.506 -15.419 -18.703 1.00 90.06 347 ILE A CA 1
ATOM 2675 C C . ILE A 1 347 ? 13.765 -15.208 -19.558 1.00 90.06 347 ILE A C 1
ATOM 2677 O O . ILE A 1 347 ? 14.599 -14.373 -19.201 1.00 90.06 347 ILE A O 1
ATOM 2681 N N . PRO A 1 348 ? 13.929 -15.925 -20.689 1.00 92.38 348 PRO A N 1
ATOM 2682 C CA . PRO A 1 348 ? 15.079 -15.758 -21.571 1.00 92.38 348 PRO A CA 1
ATOM 2683 C C . PRO A 1 348 ? 15.263 -14.310 -22.018 1.00 92.38 348 PRO A C 1
ATOM 2685 O O . PRO A 1 348 ? 14.292 -13.595 -22.282 1.00 92.38 348 PRO A O 1
ATOM 2688 N N . SER A 1 349 ? 16.516 -13.883 -22.153 1.00 93.94 349 SER A N 1
ATOM 2689 C CA . SER A 1 349 ? 16.829 -12.511 -22.527 1.00 93.94 349 SER A CA 1
ATOM 2690 C C . SER A 1 349 ? 17.961 -12.425 -23.562 1.00 93.94 349 SER A C 1
ATOM 2692 O O . SER A 1 349 ? 18.934 -13.185 -23.536 1.00 93.94 349 SER A O 1
ATOM 2694 N N . ALA A 1 350 ? 17.827 -11.494 -24.511 1.00 94.56 350 ALA A N 1
ATOM 2695 C CA . ALA A 1 350 ? 18.821 -11.201 -25.544 1.00 94.56 350 ALA A CA 1
ATOM 2696 C C . ALA A 1 350 ? 18.989 -9.689 -25.768 1.00 94.56 350 ALA A C 1
ATOM 2698 O O . ALA A 1 350 ? 18.044 -8.916 -25.613 1.00 94.56 350 ALA A O 1
ATOM 2699 N N . SER A 1 351 ? 20.191 -9.261 -26.149 1.00 94.69 351 SER A N 1
ATOM 2700 C CA . SER A 1 351 ? 20.503 -7.872 -26.485 1.00 94.69 351 SER A CA 1
ATOM 2701 C C . SER A 1 351 ? 21.114 -7.767 -27.876 1.00 94.69 351 SER A C 1
ATOM 2703 O O . SER A 1 351 ? 21.930 -8.603 -28.267 1.00 94.69 351 SER A O 1
ATOM 2705 N N . LEU A 1 352 ? 20.732 -6.737 -28.629 1.00 95.25 352 LEU A N 1
ATOM 2706 C CA . LEU A 1 352 ? 21.290 -6.422 -29.941 1.00 95.25 352 LEU A CA 1
ATOM 2707 C C . LEU A 1 352 ? 21.862 -5.008 -29.941 1.00 95.25 352 LEU A C 1
ATOM 2709 O O . LEU A 1 352 ? 21.163 -4.040 -29.647 1.00 95.25 352 LEU A O 1
ATOM 2713 N N . TRP A 1 353 ? 23.119 -4.883 -30.352 1.00 93.44 353 TRP A N 1
ATOM 2714 C CA . TRP A 1 353 ? 23.849 -3.623 -30.376 1.00 93.44 353 TRP A CA 1
ATOM 2715 C C . TRP A 1 353 ? 24.328 -3.292 -31.782 1.00 93.44 353 TRP A C 1
ATOM 2717 O O . TRP A 1 353 ? 25.102 -4.038 -32.381 1.00 93.44 353 TRP A O 1
ATOM 2727 N N . ALA A 1 354 ? 23.905 -2.147 -32.313 1.00 92.44 354 ALA A N 1
ATOM 2728 C CA . ALA A 1 354 ? 24.431 -1.630 -33.568 1.00 92.44 354 ALA A CA 1
ATOM 2729 C C . ALA A 1 354 ? 25.750 -0.883 -33.349 1.00 92.44 354 ALA A C 1
ATOM 2731 O O . ALA A 1 354 ? 25.812 0.062 -32.562 1.00 92.44 354 ALA A O 1
ATOM 2732 N N . ALA A 1 355 ? 26.785 -1.249 -34.104 1.00 89.12 355 ALA A N 1
ATOM 2733 C CA . ALA A 1 355 ? 28.023 -0.482 -34.167 1.00 89.12 355 ALA A CA 1
ATOM 2734 C C . ALA A 1 355 ? 27.818 0.781 -35.023 1.00 89.12 355 ALA A C 1
ATOM 2736 O O . ALA A 1 355 ? 27.610 0.697 -36.238 1.00 89.12 355 ALA A O 1
ATOM 2737 N N . VAL A 1 356 ? 27.874 1.957 -34.391 1.00 88.00 356 VAL A N 1
ATOM 2738 C CA . VAL A 1 356 ? 27.676 3.265 -35.035 1.00 88.00 356 VAL A CA 1
ATOM 2739 C C . VAL A 1 356 ? 29.000 4.041 -35.053 1.00 88.00 356 VAL A C 1
ATOM 2741 O O . VAL A 1 356 ? 29.715 4.034 -34.050 1.00 88.00 356 VAL A O 1
ATOM 2744 N N . PRO A 1 357 ? 29.355 4.726 -36.160 1.00 83.25 357 PRO A N 1
ATOM 2745 C CA . PRO A 1 357 ? 30.582 5.512 -36.225 1.00 83.25 357 PRO A CA 1
ATOM 2746 C C . PRO A 1 357 ? 30.644 6.582 -35.131 1.00 83.25 357 PRO A C 1
ATOM 2748 O O . PRO A 1 357 ? 29.735 7.407 -35.022 1.00 83.25 357 PRO A O 1
ATOM 2751 N N . ALA A 1 358 ? 31.742 6.627 -34.374 1.00 85.44 358 ALA A N 1
ATOM 2752 C CA . ALA A 1 358 ? 31.911 7.578 -33.268 1.00 85.44 358 ALA A CA 1
ATOM 2753 C C . ALA A 1 358 ? 31.724 9.054 -33.686 1.00 85.44 358 ALA A C 1
ATOM 2755 O O . ALA A 1 358 ? 31.133 9.845 -32.949 1.00 85.44 358 ALA A O 1
ATOM 2756 N N . TYR A 1 359 ? 32.162 9.416 -34.898 1.00 80.81 359 TYR A N 1
ATOM 2757 C CA . TYR A 1 359 ? 32.033 10.774 -35.445 1.00 80.81 359 TYR A CA 1
ATOM 2758 C C . TYR A 1 359 ? 30.595 11.159 -35.842 1.00 80.81 359 TYR A C 1
ATOM 2760 O O . TYR A 1 359 ? 30.341 12.320 -36.149 1.00 80.81 359 TYR A O 1
ATOM 2768 N N . ALA A 1 360 ? 29.659 10.206 -35.865 1.00 75.94 360 ALA A N 1
ATOM 2769 C CA . ALA A 1 360 ? 28.250 10.422 -36.198 1.00 75.94 360 ALA A CA 1
ATOM 2770 C C . ALA A 1 360 ? 27.329 10.297 -34.969 1.00 75.94 360 ALA A C 1
ATOM 2772 O O . ALA A 1 360 ? 26.120 10.171 -35.122 1.00 75.94 360 ALA A O 1
ATOM 2773 N N . SER A 1 361 ? 27.885 10.345 -33.753 1.00 73.44 361 SER A N 1
ATOM 2774 C CA . SER A 1 361 ? 27.170 10.107 -32.487 1.00 73.44 361 SER A CA 1
ATOM 2775 C C . SER A 1 361 ? 25.982 11.038 -32.215 1.00 73.44 361 SER A C 1
ATOM 2777 O O . SER A 1 361 ? 25.092 10.676 -31.455 1.00 73.44 361 SER A O 1
ATOM 2779 N N . GLN A 1 362 ? 25.953 12.220 -32.833 1.00 74.25 362 GLN A N 1
ATOM 2780 C CA . GLN A 1 362 ? 24.899 13.229 -32.659 1.00 74.25 362 GLN A CA 1
ATOM 2781 C C . GLN A 1 362 ? 23.842 13.203 -33.774 1.00 74.25 362 GLN A C 1
ATOM 2783 O O . GLN A 1 362 ? 22.958 14.056 -33.810 1.00 74.25 362 GLN A O 1
ATOM 2788 N N . VAL A 1 363 ? 23.948 12.268 -34.724 1.00 75.62 363 VAL A N 1
ATOM 2789 C CA . VAL A 1 363 ? 23.054 12.187 -35.882 1.00 75.62 363 VAL A CA 1
ATOM 2790 C C . VAL A 1 363 ? 22.255 10.886 -35.803 1.00 75.62 363 VAL A C 1
ATOM 2792 O O . VAL A 1 363 ? 22.861 9.818 -35.679 1.00 75.62 363 VAL A O 1
ATOM 2795 N N . PRO A 1 364 ? 20.914 10.934 -35.915 1.00 74.81 364 PRO A N 1
ATOM 2796 C CA . PRO A 1 364 ? 20.106 9.727 -36.025 1.00 74.81 364 PRO A CA 1
ATOM 2797 C C . PRO A 1 364 ? 20.619 8.820 -37.147 1.00 74.81 364 PRO A C 1
ATOM 2799 O O . PRO A 1 364 ? 20.952 9.286 -38.239 1.00 74.81 364 PRO A O 1
ATOM 2802 N N . SER A 1 365 ? 20.664 7.511 -36.897 1.00 80.06 365 SER A N 1
ATOM 2803 C CA . SER A 1 365 ? 21.152 6.523 -37.865 1.00 80.06 365 SER A CA 1
ATOM 2804 C C . SER A 1 365 ? 20.025 5.584 -38.307 1.00 80.06 365 SER A C 1
ATOM 2806 O O . SER A 1 365 ? 19.915 4.470 -37.788 1.00 80.06 365 SER A O 1
ATOM 2808 N N . PRO A 1 366 ? 19.215 5.964 -39.320 1.00 82.38 366 PRO A N 1
ATOM 2809 C CA . PRO A 1 366 ? 18.169 5.095 -39.869 1.00 82.38 366 PRO A CA 1
ATOM 2810 C C . PRO A 1 366 ? 18.701 3.731 -40.320 1.00 82.38 366 PRO A C 1
ATOM 2812 O O . PRO A 1 366 ? 18.019 2.713 -40.225 1.00 82.38 366 PRO A O 1
ATOM 2815 N N . LYS A 1 367 ? 19.956 3.696 -40.785 1.00 81.62 367 LYS A N 1
ATOM 2816 C CA . LYS A 1 367 ? 20.642 2.470 -41.200 1.00 81.62 367 LYS A CA 1
ATOM 2817 C C . LYS A 1 367 ? 20.844 1.504 -40.030 1.00 81.62 367 LYS A C 1
ATOM 2819 O O . LYS A 1 367 ? 20.681 0.301 -40.218 1.00 81.62 367 LYS A O 1
ATOM 2824 N N . ALA A 1 368 ? 21.190 2.017 -38.848 1.00 84.81 368 ALA A N 1
ATOM 2825 C CA . ALA A 1 368 ? 21.336 1.208 -37.643 1.00 84.81 368 ALA A CA 1
ATOM 2826 C C . ALA A 1 368 ? 19.977 0.726 -37.130 1.00 84.81 368 ALA A C 1
ATOM 2828 O O . ALA A 1 368 ? 19.824 -0.467 -36.877 1.00 84.81 368 ALA A O 1
ATOM 2829 N N . SER A 1 369 ? 18.974 1.609 -37.084 1.00 85.31 369 SER A N 1
ATOM 2830 C CA . SER A 1 369 ? 17.602 1.249 -36.702 1.00 85.31 369 SER A CA 1
ATOM 2831 C C . SER A 1 369 ? 17.033 0.142 -37.593 1.00 85.31 369 SER A C 1
ATOM 2833 O O . SER A 1 369 ? 16.489 -0.836 -37.092 1.00 85.31 369 SER A O 1
ATOM 2835 N N . LEU A 1 370 ? 17.220 0.240 -38.916 1.00 84.44 370 LEU A N 1
ATOM 2836 C CA . LEU A 1 370 ? 16.775 -0.784 -39.865 1.00 84.44 370 LEU A CA 1
ATOM 2837 C C . LEU A 1 370 ? 17.496 -2.125 -39.661 1.00 84.44 370 LEU A C 1
ATOM 2839 O O . LEU A 1 370 ? 16.864 -3.176 -39.759 1.00 84.44 370 LEU A O 1
ATOM 2843 N N . ALA A 1 371 ? 18.805 -2.101 -39.399 1.00 87.38 371 ALA A N 1
ATOM 2844 C CA . ALA A 1 371 ? 19.585 -3.313 -39.156 1.00 87.38 371 ALA A CA 1
ATOM 2845 C C . ALA A 1 371 ? 19.163 -4.011 -37.850 1.00 87.38 371 ALA A C 1
ATOM 2847 O O . ALA A 1 371 ? 18.925 -5.218 -37.863 1.00 87.38 371 ALA A O 1
ATOM 2848 N N . LEU A 1 372 ? 18.992 -3.249 -36.762 1.00 90.38 372 LEU A N 1
ATOM 2849 C CA . LEU A 1 372 ? 18.480 -3.753 -35.484 1.00 90.38 372 LEU A CA 1
ATOM 2850 C C . LEU A 1 372 ? 17.078 -4.330 -35.635 1.00 90.38 372 LEU A C 1
ATOM 2852 O O . LEU A 1 372 ? 16.836 -5.451 -35.209 1.00 90.38 372 LEU A O 1
ATOM 2856 N N . MET A 1 373 ? 16.174 -3.601 -36.291 1.00 86.38 373 MET A N 1
ATOM 2857 C CA . MET A 1 373 ? 14.795 -4.040 -36.486 1.00 86.38 373 MET A CA 1
ATOM 2858 C C . MET A 1 373 ? 14.726 -5.357 -37.258 1.00 86.38 373 MET A C 1
ATOM 2860 O O . MET A 1 373 ? 13.998 -6.255 -36.850 1.00 86.38 373 MET A O 1
ATOM 2864 N N . ARG A 1 374 ? 15.487 -5.500 -38.353 1.00 86.81 374 ARG A N 1
ATOM 2865 C CA . ARG A 1 374 ? 15.529 -6.758 -39.115 1.00 86.81 374 ARG A CA 1
ATOM 2866 C C . ARG A 1 374 ? 15.975 -7.918 -38.236 1.00 86.81 374 ARG A C 1
ATOM 2868 O O . ARG A 1 374 ? 15.300 -8.940 -38.211 1.00 86.81 374 ARG A O 1
ATOM 2875 N N . ARG A 1 375 ? 17.055 -7.726 -37.474 1.00 90.19 375 ARG A N 1
ATOM 2876 C CA . ARG A 1 375 ? 17.578 -8.773 -36.596 1.00 90.19 375 ARG A CA 1
ATOM 2877 C C . ARG A 1 375 ? 16.624 -9.099 -35.446 1.00 90.19 375 ARG A C 1
ATOM 2879 O O . ARG A 1 375 ? 16.456 -10.263 -35.111 1.00 90.19 375 ARG A O 1
ATOM 2886 N N . ALA A 1 376 ? 15.952 -8.095 -34.891 1.00 89.75 376 ALA A N 1
ATOM 2887 C CA . ALA A 1 376 ? 14.927 -8.283 -33.873 1.00 89.75 376 ALA A CA 1
ATOM 2888 C C . ALA A 1 376 ? 13.739 -9.094 -34.408 1.00 89.75 376 ALA A C 1
ATOM 2890 O O . ALA A 1 376 ? 13.329 -10.057 -33.773 1.00 89.75 376 ALA A O 1
ATOM 2891 N N . CYS A 1 377 ? 13.246 -8.751 -35.604 1.00 85.50 377 CYS A N 1
ATOM 2892 C CA . CYS A 1 377 ? 12.150 -9.448 -36.285 1.00 85.50 377 CYS A CA 1
ATOM 2893 C C . CYS A 1 377 ? 12.475 -10.923 -36.566 1.00 85.50 377 CYS A C 1
ATOM 2895 O O . CYS A 1 377 ? 11.613 -11.785 -36.411 1.00 85.50 377 CYS A O 1
ATOM 2897 N N . GLU A 1 378 ? 13.725 -11.221 -36.933 1.00 87.75 378 GLU A N 1
ATOM 2898 C CA . GLU A 1 378 ? 14.209 -12.597 -37.096 1.00 87.75 378 GLU A CA 1
ATOM 2899 C C . GLU A 1 378 ? 14.133 -13.395 -35.785 1.00 87.75 378 GLU A C 1
ATOM 2901 O O . GLU A 1 378 ? 13.691 -14.541 -35.813 1.00 87.75 378 GLU A O 1
ATOM 2906 N N . ILE A 1 379 ? 14.509 -12.793 -34.648 1.00 88.69 379 ILE A N 1
ATOM 2907 C CA . ILE A 1 379 ? 14.491 -13.452 -33.328 1.00 88.69 379 ILE A CA 1
ATOM 2908 C C . ILE A 1 379 ? 13.061 -13.692 -32.838 1.00 88.69 379 ILE A C 1
ATOM 2910 O O . ILE A 1 379 ? 12.729 -14.793 -32.406 1.00 88.69 379 ILE A O 1
ATOM 2914 N N . ILE A 1 380 ? 12.201 -12.677 -32.932 1.00 85.12 380 ILE A N 1
ATOM 2915 C CA . ILE A 1 380 ? 10.806 -12.755 -32.466 1.00 85.12 380 ILE A CA 1
ATOM 2916 C C . ILE A 1 380 ? 9.889 -13.517 -33.439 1.00 85.12 380 ILE A C 1
ATOM 2918 O O . ILE A 1 380 ? 8.730 -13.760 -33.125 1.00 85.12 380 ILE A O 1
ATOM 2922 N N . GLY A 1 381 ? 10.373 -13.875 -34.633 1.00 79.19 381 GLY A N 1
ATOM 2923 C CA . GLY A 1 381 ? 9.611 -14.650 -35.613 1.00 79.19 381 GLY A CA 1
ATOM 2924 C C . GLY A 1 381 ? 8.458 -13.889 -36.278 1.00 79.19 381 GLY A C 1
ATOM 2925 O O . GLY A 1 381 ? 7.508 -14.517 -36.745 1.00 79.19 381 GLY A O 1
ATOM 2926 N N . THR A 1 382 ? 8.517 -12.554 -36.348 1.00 69.81 382 THR A N 1
ATOM 2927 C CA . THR A 1 382 ? 7.477 -11.735 -36.995 1.00 69.81 382 THR A CA 1
ATOM 2928 C C . THR A 1 382 ? 7.990 -11.042 -38.261 1.00 69.81 382 THR A C 1
ATOM 2930 O O . THR A 1 382 ? 9.148 -10.627 -38.328 1.00 69.81 382 THR A O 1
ATOM 2933 N N . PRO A 1 383 ? 7.157 -10.898 -39.311 1.00 62.69 383 PRO A N 1
ATOM 2934 C CA . PRO A 1 383 ? 7.532 -10.106 -40.474 1.00 62.69 383 PRO A CA 1
ATOM 2935 C C . PRO A 1 383 ? 7.637 -8.630 -40.075 1.00 62.69 383 PRO A C 1
ATOM 2937 O O . PRO A 1 383 ? 6.711 -8.080 -39.481 1.00 62.69 383 PRO A O 1
ATOM 2940 N N . ALA A 1 384 ? 8.754 -7.984 -40.422 1.00 56.00 384 ALA A N 1
ATOM 2941 C CA . ALA A 1 384 ? 9.023 -6.600 -40.040 1.00 56.00 384 ALA A CA 1
ATOM 2942 C C . ALA A 1 384 ? 7.871 -5.663 -40.458 1.00 56.00 384 ALA A C 1
ATOM 2944 O O . ALA A 1 384 ? 7.645 -5.491 -41.664 1.00 56.00 384 ALA A O 1
ATOM 2945 N N . PRO A 1 385 ? 7.172 -4.994 -39.518 1.00 53.72 385 PRO A N 1
ATOM 2946 C CA . PRO A 1 385 ? 6.148 -4.016 -39.849 1.00 53.72 385 PRO A CA 1
ATOM 2947 C C . PRO A 1 385 ? 6.841 -2.693 -40.198 1.00 53.72 385 PRO A C 1
ATOM 2949 O O . PRO A 1 385 ? 6.740 -1.695 -39.485 1.00 53.72 385 PRO A O 1
ATOM 2952 N N . LEU A 1 386 ? 7.579 -2.695 -41.313 1.00 50.53 386 LEU A N 1
ATOM 2953 C CA . LEU A 1 386 ? 8.359 -1.560 -41.815 1.00 50.53 386 LEU A CA 1
ATOM 2954 C C . LEU A 1 386 ? 7.523 -0.271 -41.887 1.00 50.53 386 LEU A C 1
ATOM 2956 O O . LEU A 1 386 ? 8.044 0.802 -41.610 1.00 50.53 386 LEU A O 1
ATOM 2960 N N . ALA A 1 387 ? 6.225 -0.368 -42.195 1.00 47.16 387 ALA A N 1
ATOM 2961 C CA . ALA A 1 387 ? 5.323 0.782 -42.280 1.00 47.16 387 ALA A CA 1
ATOM 2962 C C . ALA A 1 387 ? 4.914 1.364 -40.909 1.00 47.16 387 ALA A C 1
ATOM 2964 O O . ALA A 1 387 ? 4.788 2.580 -40.769 1.00 47.16 387 ALA A O 1
ATOM 2965 N N . THR A 1 388 ? 4.721 0.526 -39.887 1.00 49.34 388 THR A N 1
ATOM 2966 C CA . THR A 1 388 ? 4.280 0.962 -38.548 1.00 49.34 388 THR A CA 1
ATOM 2967 C C . THR A 1 388 ? 5.420 1.625 -37.776 1.00 49.34 388 THR A C 1
ATOM 2969 O O . THR A 1 388 ? 5.211 2.641 -37.119 1.00 49.34 388 THR A O 1
ATOM 2972 N N . VAL A 1 389 ? 6.644 1.105 -37.916 1.00 44.62 389 VAL A N 1
ATOM 2973 C CA . VAL A 1 389 ? 7.842 1.663 -37.269 1.00 44.62 389 VAL A CA 1
ATOM 2974 C C . VAL A 1 389 ? 8.295 2.966 -37.938 1.00 44.62 389 VAL A C 1
ATOM 2976 O O . VAL A 1 389 ? 8.649 3.907 -37.237 1.00 44.62 389 VAL A O 1
ATOM 2979 N N . MET A 1 390 ? 8.210 3.081 -39.271 1.00 44.03 390 MET A N 1
ATOM 2980 C CA . MET A 1 390 ? 8.485 4.347 -39.977 1.00 44.03 390 MET A CA 1
ATOM 2981 C C . MET A 1 390 ? 7.575 5.488 -39.488 1.00 44.03 390 MET A C 1
ATOM 2983 O O . MET A 1 390 ? 8.057 6.587 -39.238 1.00 44.03 390 MET A O 1
ATOM 2987 N N . ASN A 1 391 ? 6.289 5.205 -39.251 1.00 45.81 391 ASN A N 1
ATOM 2988 C CA . ASN A 1 391 ? 5.340 6.175 -38.689 1.00 45.81 391 ASN A CA 1
ATOM 2989 C C . ASN A 1 391 ? 5.628 6.561 -37.224 1.00 45.81 391 ASN A C 1
ATOM 2991 O O . ASN A 1 391 ? 5.224 7.638 -36.790 1.00 45.81 391 ASN A O 1
ATOM 2995 N N . LEU A 1 392 ? 6.281 5.687 -36.449 1.00 44.53 392 LEU A N 1
ATOM 2996 C CA . LEU A 1 392 ? 6.731 5.972 -35.079 1.00 44.53 392 LEU A CA 1
ATOM 2997 C C . LEU A 1 392 ? 8.006 6.825 -35.079 1.00 44.53 392 LEU A C 1
ATOM 2999 O O . LEU A 1 392 ? 8.098 7.762 -34.294 1.00 44.53 392 LEU A O 1
ATOM 3003 N N . ILE A 1 393 ? 8.942 6.555 -35.997 1.00 41.16 393 ILE A N 1
ATOM 3004 C CA . ILE A 1 393 ? 10.178 7.335 -36.174 1.00 41.16 393 ILE A CA 1
ATOM 3005 C C . ILE A 1 393 ? 9.879 8.772 -36.627 1.00 41.16 393 ILE A C 1
ATOM 3007 O O . ILE A 1 393 ? 10.587 9.679 -36.225 1.00 41.16 393 ILE A O 1
ATOM 3011 N N . GLU A 1 394 ? 8.829 9.016 -37.416 1.00 37.41 394 GLU A N 1
ATOM 3012 C CA . GLU A 1 394 ? 8.446 10.384 -37.815 1.00 37.41 394 GLU A CA 1
ATOM 3013 C C . GLU A 1 394 ? 7.816 11.221 -36.681 1.00 37.41 394 GLU A C 1
ATOM 3015 O O . GLU A 1 394 ? 7.649 12.432 -36.835 1.00 37.41 394 GLU A O 1
ATOM 3020 N N . ARG A 1 395 ? 7.436 10.604 -35.551 1.00 40.91 395 ARG A N 1
ATOM 3021 C CA . ARG A 1 395 ? 6.775 11.285 -34.419 1.00 40.91 395 ARG A CA 1
ATOM 3022 C C . ARG A 1 395 ? 7.714 11.648 -33.262 1.00 40.91 395 ARG A C 1
ATOM 3024 O O . ARG A 1 395 ? 7.270 12.372 -32.367 1.00 40.91 395 ARG A O 1
ATOM 3031 N N . TYR A 1 396 ? 8.954 11.165 -33.281 1.00 34.81 396 TYR A N 1
ATOM 3032 C CA . TYR A 1 396 ? 10.015 11.451 -32.309 1.00 34.81 396 TYR A CA 1
ATOM 3033 C C . TYR A 1 396 ? 11.175 12.160 -33.005 1.00 34.81 396 TYR A C 1
ATOM 3035 O O . TYR A 1 396 ? 11.845 12.965 -32.321 1.00 34.81 396 TYR A O 1
#

Radius of gyration: 27.75 Å; chains: 1; bounding box: 70×53×77 Å

Secondary structure (DSSP, 8-state):
-BSTTBGGGHHHHHHHHHHHHHTPEEEEEE-STTT--TTTS--EEEEPTTS-EEEE---EEEEEEEETTEEEEEEESBPPSS-HHHHHHHHHHHHHHTT---EEEEEEEEES--TTSPPPEEEEESSHHHHHHHT-B-----S---HHHHHHHHHHHTT--EEEEEEEEEGGGTTS--HHHHHHHHHHHHHHHTS----HHHHHHHHHHHHHHHT---SGGG--TTTSPPEEEEPTTS-EEEE----EEEEEEETTEEEEEEESPPPSS-HHHHHHHHHHHHHHTT---EEEEEEEEES--TTSPPPEEEEESSHHHHHHTT-B-----S---HHHHHHHHHHHTT--EEEEEEEEEGGGTTS--HHHHHHHHHHHHHHHT----HHHHHHHHTT-

Sequence (396 aa):
FTGWNDAADAASNAVRNLIEGWGATALAEIDPEPFTDYATVRPHVRLKDGGKRDIIWPTVGLWHVNGAGGDIILALGPEPSLRWKLFSQQIISVAEHFNSSLLLTLGSLLADVPHSRPVQIIGTATDTDLIERFDLQRSRYEGPVGIVSVLHDTFDESSIPSASLWAAVPAYASQVPSPKASLALMRRACEIIGTPAPLATVMNLIERYEEQIDAEIDPEPFTDYATVRPHVRLKDGGKRDIIWPTVGLWHVNGAGGDIILALGPEPSLRWKLFSQQIISVAEHFNSSLLLTLGSLLADVPHSRPVQIIGTATDTDLIERFDLQRSRYEGPVGIVSVLHDTFDESSIPSASLWAAVPAYASQVPSPKASLALMRRACEIIGTPAPLATVMNLIERY